Protein AF-0000000071012342 (afdb_homodimer)

Secondary structure (DSSP, 8-state):
-PPPEEEEEEEEEETTEEEEEEEEEEE-TT-EEEEE-STTSSHHHHHHHHHTSS--SEEEEEETTEE-TT--GGGGTEEEE-TTTT--TTS-HHHHHHHHHHHTT--HHHHHHHHHHHHHHTT-GGGTT--GGGS-HHHHHHHHHHHHHTT--SEEEEESTTTTS-HHHHHHHHHHHHHHHHHH--EEEEE-S-HHHHHHH-SEEEEEETTEEEEEE-HHHHHHS-SBHHHHHHSSSSPPEEEEEEEEEEETTEEEEEPP--TT---EEEESB--SS---S-EEEEEE-GGGEEEE-GGGSSEEEEEEEEEE-SS-EEEEEE-TTBSSEEEEE--GGGTT--TT-EEEEEE-GGG-EEE-TTSBBPPBS--/-PPPEEEEEEEEEETTEEEEEEEEEEE-TT-EEEEE-STTSSHHHHHHHHHTSS--SEEEEEETTEE-TT--GGGGTEEEE-TTTT--TTS-HHHHHHHHHHHTT--HHHHHHHHHHHHHHTT-GGGTT--GGGS-HHHHHHHHHHHHHTT--SEEEEESTTTTS-HHHHHHHHHHHHHHHHHH--EEEEE-S-HHHHHHH-SEEEEEETTEEEEEE-HHHHHHS-SBHHHHHHSSSSPPEEEEEEEEEEETTEEEEEPP--TT---EEEESB--SS---S-EEEEEE-GGGEEEE-GGGSSEEEEEEEEEE-SS-EEEEEE-TTBSSEEEEE--GGGTT--TT-EEEEEE-GGG-EEE-TTSBBPPBS--

Structure (mmCIF, N/CA/C/O backbone):
data_AF-0000000071012342-model_v1
#
loop_
_entity.id
_entity.type
_entity.pdbx_description
1 polymer 'Sn-glycerol-3-phosphate ABC transporter ATP-binding protein UgpC'
#
loop_
_atom_site.group_PDB
_atom_site.id
_atom_site.type_symbol
_atom_site.label_atom_id
_atom_site.label_alt_id
_atom_site.label_comp_id
_atom_site.label_asym_id
_atom_site.label_entity_id
_atom_site.label_seq_id
_atom_site.pdbx_PDB_ins_code
_atom_site.Cartn_x
_atom_site.Cartn_y
_atom_site.Cartn_z
_atom_site.occupancy
_atom_site.B_iso_or_equiv
_atom_site.auth_seq_id
_atom_site.auth_comp_id
_atom_site.auth_asym_id
_atom_site.auth_atom_id
_atom_site.pdbx_PDB_model_num
ATOM 1 N N . MET A 1 1 ? 27.906 -8.664 -18.75 1 69.81 1 MET A N 1
ATOM 2 C CA . MET A 1 1 ? 28.25 -8.453 -17.359 1 69.81 1 MET A CA 1
ATOM 3 C C . MET A 1 1 ? 27.453 -7.297 -16.766 1 69.81 1 MET A C 1
ATOM 5 O O . MET A 1 1 ? 27.156 -6.32 -17.453 1 69.81 1 MET A O 1
ATOM 9 N N . PRO A 1 2 ? 26.969 -7.48 -15.609 1 78.94 2 PRO A N 1
ATOM 10 C CA . PRO A 1 2 ? 26.219 -6.352 -15.039 1 78.94 2 PRO A CA 1
ATOM 11 C C . PRO A 1 2 ? 27.062 -5.09 -14.922 1 78.94 2 PRO A C 1
ATOM 13 O O . PRO A 1 2 ? 28.266 -5.168 -14.641 1 78.94 2 PRO A O 1
ATOM 16 N N . ALA A 1 3 ? 26.469 -4 -15.273 1 82.31 3 ALA A N 1
ATOM 17 C CA . ALA A 1 3 ? 27.188 -2.727 -15.281 1 82.31 3 ALA A CA 1
ATOM 18 C C . ALA A 1 3 ? 27.094 -2.033 -13.922 1 82.31 3 ALA A C 1
ATOM 20 O O . ALA A 1 3 ? 26.094 -2.197 -13.211 1 82.31 3 ALA A O 1
ATOM 21 N N . SER A 1 4 ? 28.172 -1.39 -13.672 1 92.5 4 SER A N 1
ATOM 22 C CA . SER A 1 4 ? 28.078 -0.428 -12.578 1 92.5 4 SER A CA 1
ATOM 23 C C . SER A 1 4 ? 27.531 0.909 -13.062 1 92.5 4 SER A C 1
ATOM 25 O O . SER A 1 4 ? 27.688 1.263 -14.234 1 92.5 4 SER A O 1
ATOM 27 N N . LEU A 1 5 ? 26.812 1.579 -12.211 1 96.12 5 LEU A N 1
ATOM 28 C CA . LEU A 1 5 ? 26.281 2.91 -12.5 1 96.12 5 LEU A CA 1
ATOM 29 C C . LEU A 1 5 ? 26.844 3.938 -11.523 1 96.12 5 LEU A C 1
ATOM 31 O O . LEU A 1 5 ? 26.922 3.684 -10.32 1 96.12 5 LEU A O 1
ATOM 35 N N . GLU A 1 6 ? 27.297 5.051 -12.102 1 97.62 6 GLU A N 1
ATOM 36 C CA . GLU A 1 6 ? 27.797 6.137 -11.266 1 97.62 6 GLU A CA 1
ATOM 37 C C . GLU A 1 6 ? 27.203 7.477 -11.68 1 97.62 6 GLU A C 1
ATOM 39 O O . GLU A 1 6 ? 27.375 7.918 -12.812 1 97.62 6 GLU A O 1
ATOM 44 N N . LEU A 1 7 ? 26.469 8.062 -10.812 1 98 7 LEU A N 1
ATOM 45 C CA . LEU A 1 7 ? 25.953 9.414 -10.969 1 98 7 LEU A CA 1
ATOM 46 C C . LEU A 1 7 ? 26.812 10.414 -10.195 1 98 7 LEU A C 1
ATOM 48 O O . LEU A 1 7 ? 27.031 10.258 -8.992 1 98 7 LEU A O 1
ATOM 52 N N . ARG A 1 8 ? 27.312 11.398 -10.906 1 98.19 8 ARG A N 1
ATOM 53 C CA . ARG A 1 8 ? 28.141 12.438 -10.289 1 98.19 8 ARG A CA 1
ATOM 54 C C . ARG A 1 8 ? 27.453 13.797 -10.383 1 98.19 8 ARG A C 1
ATOM 56 O O . ARG A 1 8 ? 27.438 14.406 -11.461 1 98.19 8 ARG A O 1
ATOM 63 N N . ASP A 1 9 ? 26.906 14.25 -9.297 1 98.06 9 ASP A N 1
ATOM 64 C CA . ASP A 1 9 ? 26.297 15.57 -9.164 1 98.06 9 ASP A CA 1
ATOM 65 C C . ASP A 1 9 ? 25.266 15.805 -10.258 1 98.06 9 ASP A C 1
ATOM 67 O O . ASP A 1 9 ? 25.297 16.844 -10.938 1 98.06 9 ASP A O 1
ATOM 71 N N . ILE A 1 10 ? 24.469 14.859 -10.508 1 97.81 10 ILE A N 1
ATOM 72 C CA . ILE A 1 10 ? 23.453 14.93 -11.547 1 97.81 10 ILE A CA 1
ATOM 73 C C . ILE A 1 10 ? 22.406 15.984 -11.188 1 97.81 10 ILE A C 1
ATOM 75 O O . ILE A 1 10 ? 21.891 16 -10.07 1 97.81 10 ILE A O 1
ATOM 79 N N . ARG A 1 11 ? 22.141 16.812 -12.094 1 97.38 11 ARG A N 1
ATOM 80 C CA . ARG A 1 11 ? 21.156 17.875 -11.914 1 97.38 11 ARG A CA 1
ATOM 81 C C . ARG A 1 11 ? 20.172 17.922 -13.078 1 97.38 11 ARG A C 1
ATOM 83 O O . ARG A 1 11 ? 20.516 17.547 -14.203 1 97.38 11 ARG A O 1
ATOM 90 N N . LYS A 1 12 ? 18.938 18.297 -12.828 1 96.06 12 LYS A N 1
ATOM 91 C CA . LYS A 1 12 ? 17.922 18.516 -13.844 1 96.06 12 LYS A CA 1
ATOM 92 C C . LYS A 1 12 ? 17.125 19.781 -13.555 1 96.06 12 LYS A C 1
ATOM 94 O O . LYS A 1 12 ? 16.578 19.938 -12.469 1 96.06 12 LYS A O 1
ATOM 99 N N . ASP A 1 13 ? 17.109 20.594 -14.477 1 92.44 13 ASP A N 1
ATOM 100 C CA . ASP A 1 13 ? 16.344 21.844 -14.43 1 92.44 13 ASP A CA 1
ATOM 101 C C . ASP A 1 13 ? 15.312 21.906 -15.555 1 92.44 13 ASP A C 1
ATOM 103 O O . ASP A 1 13 ? 15.625 21.578 -16.703 1 92.44 13 ASP A O 1
ATOM 107 N N . TYR A 1 14 ? 14.023 22.141 -15.164 1 85.38 14 TYR A N 1
ATOM 108 C CA . TYR A 1 14 ? 12.992 22.422 -16.156 1 85.38 14 TYR A CA 1
ATOM 109 C C . TYR A 1 14 ? 12.578 23.891 -16.094 1 85.38 14 TYR A C 1
ATOM 111 O O . TYR A 1 14 ? 11.891 24.312 -15.164 1 85.38 14 TYR A O 1
ATOM 119 N N . ALA A 1 15 ? 12.789 24.625 -17.094 1 83.69 15 ALA A N 1
ATOM 120 C CA . ALA A 1 15 ? 12.375 26.016 -17.203 1 83.69 15 ALA A CA 1
ATOM 121 C C . ALA A 1 15 ? 12.641 26.781 -15.906 1 83.69 15 ALA A C 1
ATOM 123 O O . ALA A 1 15 ? 11.75 27.469 -15.391 1 83.69 15 ALA A O 1
ATOM 124 N N . GLY A 1 16 ? 13.695 26.562 -15.242 1 81.25 16 GLY A N 1
ATOM 125 C CA . GLY A 1 16 ? 14.086 27.312 -14.055 1 81.25 16 GLY A CA 1
ATOM 126 C C . GLY A 1 16 ? 13.789 26.594 -12.758 1 81.25 16 GLY A C 1
ATOM 127 O O . GLY A 1 16 ? 14.227 27.016 -11.688 1 81.25 16 GLY A O 1
ATOM 128 N N . LYS A 1 17 ? 13.039 25.547 -12.773 1 84.88 17 LYS A N 1
ATOM 129 C CA . LYS A 1 17 ? 12.75 24.766 -11.57 1 84.88 17 LYS A CA 1
ATOM 130 C C . LYS A 1 17 ? 13.672 23.562 -11.469 1 84.88 17 LYS A C 1
ATOM 132 O O . LYS A 1 17 ? 13.656 22.688 -12.344 1 84.88 17 LYS A O 1
ATOM 137 N N . GLN A 1 18 ? 14.438 23.562 -10.422 1 91.31 18 GLN A N 1
ATOM 138 C CA . GLN A 1 18 ? 15.359 22.438 -10.227 1 91.31 18 GLN A CA 1
ATOM 139 C C . GLN A 1 18 ? 14.648 21.234 -9.633 1 91.31 18 GLN A C 1
ATOM 141 O O . GLN A 1 18 ? 14.133 21.297 -8.516 1 91.31 18 GLN A O 1
ATOM 146 N N . ILE A 1 19 ? 14.664 20.156 -10.336 1 91.12 19 ILE A N 1
ATOM 147 C CA . ILE A 1 19 ? 13.984 18.938 -9.922 1 91.12 19 ILE A CA 1
ATOM 148 C C . ILE A 1 19 ? 14.977 18 -9.234 1 91.12 19 ILE A C 1
ATOM 150 O O . ILE A 1 19 ? 14.68 17.438 -8.18 1 91.12 19 ILE A O 1
ATOM 154 N N . ILE A 1 20 ? 16.109 17.828 -9.867 1 96.44 20 ILE A N 1
ATOM 155 C CA . ILE A 1 20 ? 17.203 17.078 -9.281 1 96.44 20 ILE A CA 1
ATOM 156 C C . ILE A 1 20 ? 18.344 18.031 -8.922 1 96.44 20 ILE A C 1
ATOM 158 O O . ILE A 1 20 ? 18.812 18.812 -9.766 1 96.44 20 ILE A O 1
ATOM 162 N N . LYS A 1 21 ? 18.844 18.016 -7.645 1 96.56 21 LYS A N 1
ATOM 163 C CA . LYS A 1 21 ? 19.703 19.062 -7.105 1 96.56 21 LYS A CA 1
ATOM 164 C C . LYS A 1 21 ? 21.078 18.516 -6.727 1 96.56 21 LYS A C 1
ATOM 166 O O . LYS A 1 21 ? 21.547 18.75 -5.617 1 96.56 21 LYS A O 1
ATOM 171 N N . GLY A 1 22 ? 21.641 17.797 -7.641 1 96.94 22 GLY A N 1
ATOM 172 C CA . GLY A 1 22 ? 23 17.344 -7.422 1 96.94 22 GLY A CA 1
ATOM 173 C C . GLY A 1 22 ? 23.094 15.984 -6.777 1 96.94 22 GLY A C 1
ATOM 174 O O . GLY A 1 22 ? 23.75 15.812 -5.75 1 96.94 22 GLY A O 1
ATOM 175 N N . VAL A 1 23 ? 22.531 14.992 -7.422 1 97.44 23 VAL A N 1
ATOM 176 C CA . VAL A 1 23 ? 22.5 13.633 -6.898 1 97.44 23 VAL A CA 1
ATOM 177 C C . VAL A 1 23 ? 23.766 12.891 -7.281 1 97.44 23 VAL A C 1
ATOM 179 O O . VAL A 1 23 ? 24.141 12.852 -8.453 1 97.44 23 VAL A O 1
ATOM 182 N N . SER A 1 24 ? 24.484 12.445 -6.309 1 98.38 24 SER A N 1
ATOM 183 C CA . SER A 1 24 ? 25.625 11.547 -6.488 1 98.38 24 SER A CA 1
ATOM 184 C C . SER A 1 24 ? 25.344 10.172 -5.891 1 98.38 24 SER A C 1
ATOM 186 O O . SER A 1 24 ? 24.953 10.062 -4.727 1 98.38 24 SER A O 1
ATOM 188 N N . LEU A 1 25 ? 25.516 9.172 -6.699 1 97.5 25 LEU A N 1
ATOM 189 C CA . LEU A 1 25 ? 25.125 7.824 -6.297 1 97.5 25 LEU A CA 1
ATOM 190 C C . LEU A 1 25 ? 25.891 6.781 -7.105 1 97.5 25 LEU A C 1
ATOM 192 O O . LEU A 1 25 ? 26.078 6.934 -8.312 1 97.5 25 LEU A O 1
ATOM 196 N N . SER A 1 26 ? 26.359 5.77 -6.43 1 97.56 26 SER A N 1
ATOM 197 C CA . SER A 1 26 ? 27 4.637 -7.09 1 97.56 26 SER A CA 1
ATOM 198 C C . SER A 1 26 ? 26.188 3.355 -6.898 1 97.56 26 SER A C 1
ATOM 200 O O . SER A 1 26 ? 25.688 3.088 -5.801 1 97.56 26 SER A O 1
ATOM 202 N N . VAL A 1 27 ? 26.016 2.654 -7.949 1 97.5 27 VAL A N 1
ATOM 203 C CA . VAL A 1 27 ? 25.359 1.353 -7.922 1 97.5 27 VAL A CA 1
ATOM 204 C C . VAL A 1 27 ? 26.328 0.265 -8.352 1 97.5 27 VAL A C 1
ATOM 206 O O . VAL A 1 27 ? 26.859 0.301 -9.469 1 97.5 27 VAL A O 1
ATOM 209 N N . ALA A 1 28 ? 26.578 -0.691 -7.5 1 97.12 28 ALA A N 1
ATOM 210 C CA . ALA A 1 28 ? 27.516 -1.769 -7.797 1 97.12 28 ALA A CA 1
ATOM 211 C C . ALA A 1 28 ? 26.922 -2.758 -8.797 1 97.12 28 ALA A C 1
ATOM 213 O O . ALA A 1 28 ? 25.703 -2.854 -8.93 1 97.12 28 ALA A O 1
ATOM 214 N N . PRO A 1 29 ? 27.875 -3.445 -9.484 1 96 29 PRO A N 1
ATOM 215 C CA . PRO A 1 29 ? 27.344 -4.504 -10.352 1 96 29 PRO A CA 1
ATOM 216 C C . PRO A 1 29 ? 26.5 -5.523 -9.594 1 96 29 PRO A C 1
ATOM 218 O O . PRO A 1 29 ? 26.844 -5.906 -8.469 1 96 29 PRO A O 1
ATOM 221 N N . SER A 1 30 ? 25.359 -5.828 -10.141 1 95.88 30 SER A N 1
ATOM 222 C CA . SER A 1 30 ? 24.438 -6.848 -9.625 1 95.88 30 SER A CA 1
ATOM 223 C C . SER A 1 30 ? 23.734 -6.371 -8.359 1 95.88 30 SER A C 1
ATOM 225 O O . SER A 1 30 ? 23.125 -7.168 -7.652 1 95.88 30 SER A O 1
ATOM 227 N N . GLU A 1 31 ? 23.812 -5.082 -8.094 1 97.56 31 GLU A N 1
ATOM 228 C CA . GLU A 1 31 ? 23.125 -4.527 -6.934 1 97.56 31 GLU A CA 1
ATOM 229 C C . GLU A 1 31 ? 21.672 -4.238 -7.242 1 97.56 31 GLU A C 1
ATOM 231 O O . GLU A 1 31 ? 21.328 -3.789 -8.344 1 97.56 31 GLU A O 1
ATOM 236 N N . PHE A 1 32 ? 20.828 -4.531 -6.281 1 98.06 32 PHE A N 1
ATOM 237 C CA . PHE A 1 32 ? 19.438 -4.125 -6.332 1 98.06 32 PHE A CA 1
ATOM 238 C C . PHE A 1 32 ? 19.219 -2.84 -5.539 1 98.06 32 PHE A C 1
ATOM 240 O O . PHE A 1 32 ? 19.031 -2.879 -4.32 1 98.06 32 PHE A O 1
ATOM 247 N N . LEU A 1 33 ? 19.172 -1.715 -6.254 1 98.44 33 LEU A N 1
ATOM 248 C CA . LEU A 1 33 ? 19.016 -0.411 -5.621 1 98.44 33 LEU A CA 1
ATOM 249 C C . LEU A 1 33 ? 17.578 0.093 -5.781 1 98.44 33 LEU A C 1
ATOM 251 O O . LEU A 1 33 ? 17.047 0.121 -6.891 1 98.44 33 LEU A O 1
ATOM 255 N N . VAL A 1 34 ? 16.969 0.476 -4.676 1 98.44 34 VAL A N 1
ATOM 256 C CA . VAL A 1 34 ? 15.594 0.978 -4.738 1 98.44 34 VAL A CA 1
ATOM 257 C C . VAL A 1 34 ? 15.57 2.459 -4.367 1 98.44 34 VAL A C 1
ATOM 259 O O . VAL A 1 34 ? 16.156 2.865 -3.363 1 98.44 34 VAL A O 1
ATOM 262 N N . LEU A 1 35 ? 14.961 3.236 -5.191 1 97.69 35 LEU A N 1
ATOM 263 C CA . LEU A 1 35 ? 14.711 4.652 -4.941 1 97.69 35 LEU A CA 1
ATOM 264 C C . LEU A 1 35 ? 13.305 4.871 -4.398 1 97.69 35 LEU A C 1
ATOM 266 O O . LEU A 1 35 ? 12.328 4.473 -5.035 1 97.69 35 LEU A O 1
ATOM 270 N N . VAL A 1 36 ? 13.281 5.477 -3.215 1 96.12 36 VAL A N 1
ATOM 271 C CA . VAL A 1 36 ? 11.984 5.812 -2.633 1 96.12 36 VAL A CA 1
ATOM 272 C C . VAL A 1 36 ? 11.938 7.305 -2.316 1 96.12 36 VAL A C 1
ATOM 274 O O . VAL A 1 36 ? 12.969 7.977 -2.277 1 96.12 36 VAL A O 1
ATOM 277 N N . GLY A 1 37 ? 10.75 7.824 -2.145 1 92.69 37 GLY A N 1
ATOM 278 C CA . GLY A 1 37 ? 10.508 9.227 -1.836 1 92.69 37 GLY A CA 1
ATOM 279 C C . GLY A 1 37 ? 9.078 9.656 -2.111 1 92.69 37 GLY A C 1
ATOM 280 O O . GLY A 1 37 ? 8.297 8.898 -2.699 1 92.69 37 GLY A O 1
ATOM 281 N N . PRO A 1 38 ? 8.773 10.805 -1.642 1 87.69 38 PRO A N 1
ATOM 282 C CA . PRO A 1 38 ? 7.422 11.32 -1.877 1 87.69 38 PRO A CA 1
ATOM 283 C C . PRO A 1 38 ? 7.105 11.492 -3.361 1 87.69 38 PRO A C 1
ATOM 285 O O . PRO A 1 38 ? 8.016 11.508 -4.191 1 87.69 38 PRO A O 1
ATOM 288 N N . SER A 1 39 ? 5.844 11.523 -3.621 1 80.12 39 SER A N 1
ATOM 289 C CA . SER A 1 39 ? 5.434 11.789 -4.996 1 80.12 39 SER A CA 1
ATOM 290 C C . SER A 1 39 ? 6.012 13.102 -5.5 1 80.12 39 SER A C 1
ATOM 292 O O . SER A 1 39 ? 6.016 14.102 -4.777 1 80.12 39 SER A O 1
ATOM 294 N N . GLY A 1 40 ? 6.582 13.094 -6.656 1 77.88 40 GLY A N 1
ATOM 295 C CA . GLY A 1 40 ? 7.059 14.312 -7.285 1 77.88 40 GLY A CA 1
ATOM 296 C C . GLY A 1 40 ? 8.477 14.672 -6.891 1 77.88 40 GLY A C 1
ATOM 297 O O . GLY A 1 40 ? 8.992 15.719 -7.285 1 77.88 40 GLY A O 1
ATOM 298 N N . CYS A 1 41 ? 9.094 13.797 -6.199 1 87.12 41 CYS A N 1
ATOM 299 C CA . CYS A 1 41 ? 10.406 14.18 -5.691 1 87.12 41 CYS A CA 1
ATOM 300 C C . CYS A 1 41 ? 11.484 13.969 -6.746 1 87.12 41 CYS A C 1
ATOM 302 O O . CYS A 1 41 ? 12.656 14.297 -6.527 1 87.12 41 CYS A O 1
ATOM 304 N N . GLY A 1 42 ? 11.141 13.328 -7.887 1 90.12 42 GLY A N 1
ATOM 305 C CA . GLY A 1 42 ? 12.102 13.25 -8.977 1 90.12 42 GLY A CA 1
ATOM 306 C C . GLY A 1 42 ? 12.555 11.836 -9.273 1 90.12 42 GLY A C 1
ATOM 307 O O . GLY A 1 42 ? 13.484 11.625 -10.055 1 90.12 42 GLY A O 1
ATOM 308 N N . LYS A 1 43 ? 11.992 10.82 -8.672 1 93.56 43 LYS A N 1
ATOM 309 C CA . LYS A 1 43 ? 12.406 9.438 -8.844 1 93.56 43 LYS A CA 1
ATOM 310 C C . LYS A 1 43 ? 12.352 9.023 -10.312 1 93.56 43 LYS A C 1
ATOM 312 O O . LYS A 1 43 ? 13.336 8.531 -10.867 1 93.56 43 LYS A O 1
ATOM 317 N N . SER A 1 44 ? 11.211 9.312 -10.938 1 90.88 44 SER A N 1
ATOM 318 C CA . SER A 1 44 ? 11.023 8.938 -12.336 1 90.88 44 SER A CA 1
ATOM 319 C C . SER A 1 44 ? 11.93 9.75 -13.258 1 90.88 44 SER A C 1
ATOM 321 O O . SER A 1 44 ? 12.461 9.227 -14.234 1 90.88 44 SER A O 1
ATOM 323 N N . THR A 1 45 ? 12.078 11.031 -12.961 1 92.75 45 THR A N 1
ATOM 324 C CA . THR A 1 45 ? 12.984 11.875 -13.727 1 92.75 45 THR A CA 1
ATOM 325 C C . THR A 1 45 ? 14.406 11.32 -13.688 1 92.75 45 THR A C 1
ATOM 327 O O . THR A 1 45 ? 15.062 11.219 -14.727 1 92.75 45 THR A O 1
ATOM 330 N N . LEU A 1 46 ? 14.805 10.977 -12.508 1 95.81 46 LEU A N 1
ATOM 331 C CA . LEU A 1 46 ? 16.141 10.406 -12.359 1 95.81 46 LEU A CA 1
ATOM 332 C C . LEU A 1 46 ? 16.266 9.117 -13.156 1 95.81 46 LEU A C 1
ATOM 334 O O . LEU A 1 46 ? 17.266 8.914 -13.867 1 95.81 46 LEU A O 1
ATOM 338 N N . LEU A 1 47 ? 15.273 8.25 -13.062 1 95.69 47 LEU A N 1
ATOM 339 C CA . LEU A 1 47 ? 15.266 6.98 -13.781 1 95.69 47 LEU A CA 1
ATOM 340 C C . LEU A 1 47 ? 15.328 7.211 -15.289 1 95.69 47 LEU A C 1
ATOM 342 O O . LEU A 1 47 ? 16.062 6.523 -16 1 95.69 47 LEU A O 1
ATOM 346 N N . ARG A 1 48 ? 14.648 8.18 -15.805 1 94.75 48 ARG A N 1
ATOM 347 C CA . ARG A 1 48 ? 14.609 8.492 -17.234 1 94.75 48 ARG A CA 1
ATOM 348 C C . ARG A 1 48 ? 15.938 9.078 -17.703 1 94.75 48 ARG A C 1
ATOM 350 O O . ARG A 1 48 ? 16.344 8.859 -18.844 1 94.75 48 ARG A O 1
ATOM 357 N N . MET A 1 49 ? 16.547 9.82 -16.828 1 96.5 49 MET A N 1
ATOM 358 C CA . MET A 1 49 ? 17.875 10.32 -17.172 1 96.5 49 MET A CA 1
ATOM 359 C C . MET A 1 49 ? 18.875 9.172 -17.328 1 96.5 49 MET A C 1
ATOM 361 O O . MET A 1 49 ? 19.688 9.164 -18.25 1 96.5 49 MET A O 1
ATOM 365 N N . ILE A 1 50 ? 18.766 8.18 -16.453 1 96.38 50 ILE A N 1
ATOM 366 C CA . ILE A 1 50 ? 19.641 7.012 -16.531 1 96.38 50 ILE A CA 1
ATOM 367 C C . ILE A 1 50 ? 19.375 6.266 -17.844 1 96.38 50 ILE A C 1
ATOM 369 O O . ILE A 1 50 ? 20.312 5.848 -18.516 1 96.38 50 ILE A O 1
ATOM 373 N N . ALA A 1 51 ? 18.141 6.227 -18.234 1 94.56 51 ALA A N 1
ATOM 374 C CA . ALA A 1 51 ? 17.734 5.492 -19.438 1 94.56 51 ALA A CA 1
ATOM 375 C C . ALA A 1 51 ? 18.047 6.289 -20.703 1 94.56 51 ALA A C 1
ATOM 377 O O . ALA A 1 51 ? 18 5.746 -21.812 1 94.56 51 ALA A O 1
ATOM 378 N N . GLY A 1 52 ? 18.25 7.566 -20.578 1 95.06 52 GLY A N 1
ATOM 379 C CA . GLY A 1 52 ? 18.484 8.43 -21.734 1 95.06 52 GLY A CA 1
ATOM 380 C C . GLY A 1 52 ? 17.219 9 -22.328 1 95.06 52 GLY A C 1
ATOM 381 O O . GLY A 1 52 ? 17.234 9.531 -23.438 1 95.06 52 GLY A O 1
ATOM 382 N N . LEU A 1 53 ? 16.125 8.898 -21.625 1 93.88 53 LEU A N 1
ATOM 383 C CA . LEU A 1 53 ? 14.828 9.398 -22.062 1 93.88 53 LEU A CA 1
ATOM 384 C C . LEU A 1 53 ? 14.609 10.828 -21.594 1 93.88 53 LEU A C 1
ATOM 386 O O . LEU A 1 53 ? 13.617 11.461 -21.953 1 93.88 53 LEU A O 1
ATOM 390 N N . GLU A 1 54 ? 15.445 11.305 -20.75 1 93.56 54 GLU A N 1
ATOM 391 C CA . GLU A 1 54 ? 15.484 12.664 -20.234 1 93.56 54 GLU A CA 1
ATOM 392 C C . GLU A 1 54 ? 16.906 13.219 -20.234 1 93.56 54 GLU A C 1
ATOM 394 O O . GLU A 1 54 ? 17.844 12.516 -19.875 1 93.56 54 GLU A O 1
ATOM 399 N N . GLU A 1 55 ? 17.047 14.469 -20.625 1 95.19 55 GLU A N 1
ATOM 400 C CA . GLU A 1 55 ? 18.375 15.07 -20.688 1 95.19 55 GLU A CA 1
ATOM 401 C C . GLU A 1 55 ? 18.891 15.414 -19.297 1 95.19 55 GLU A C 1
ATOM 403 O O . GLU A 1 55 ? 18.125 15.82 -18.422 1 95.19 55 GLU A O 1
ATOM 408 N N . ILE A 1 56 ? 20.172 15.297 -19.172 1 96.56 56 ILE A N 1
ATOM 409 C CA . ILE A 1 56 ? 20.859 15.703 -17.953 1 96.56 56 ILE A CA 1
ATOM 410 C C . ILE A 1 56 ? 21.312 17.156 -18.078 1 96.56 56 ILE A C 1
ATOM 412 O O . ILE A 1 56 ? 22.047 17.516 -19.016 1 96.56 56 ILE A O 1
ATOM 416 N N . SER A 1 57 ? 20.859 18 -17.141 1 96.62 57 SER A N 1
ATOM 417 C CA . SER A 1 57 ? 21.203 19.422 -17.234 1 96.62 57 SER A CA 1
ATOM 418 C C . SER A 1 57 ? 22.641 19.672 -16.828 1 96.62 57 SER A C 1
ATOM 420 O O . SER A 1 57 ? 23.328 20.5 -17.438 1 96.62 57 SER A O 1
ATOM 422 N N . SER A 1 58 ? 23.094 19.062 -15.844 1 96.81 58 SER A N 1
ATOM 423 C CA . SER A 1 58 ? 24.484 19.109 -15.414 1 96.81 58 SER A CA 1
ATOM 424 C C . SER A 1 58 ? 24.875 17.859 -14.625 1 96.81 58 SER A C 1
ATOM 426 O O . SER A 1 58 ? 24 17.156 -14.117 1 96.81 58 SER A O 1
ATOM 428 N N . GLY A 1 59 ? 26.156 17.594 -14.523 1 97.81 59 GLY A N 1
ATOM 429 C CA . GLY A 1 59 ? 26.672 16.375 -13.906 1 97.81 59 GLY A CA 1
ATOM 430 C C . GLY A 1 59 ? 26.969 15.281 -14.914 1 97.81 59 GLY A C 1
ATOM 431 O O . GLY A 1 59 ? 26.844 15.484 -16.125 1 97.81 59 GLY A O 1
ATOM 432 N N . ASP A 1 60 ? 27.469 14.148 -14.375 1 98.19 60 ASP A N 1
ATOM 433 C CA . ASP A 1 60 ? 27.922 13.094 -15.273 1 98.19 60 ASP A CA 1
ATOM 434 C C . ASP A 1 60 ? 27.359 11.734 -14.852 1 98.19 60 ASP A C 1
ATOM 436 O O . ASP A 1 60 ? 27.281 11.43 -13.656 1 98.19 60 ASP A O 1
ATOM 440 N N . LEU A 1 61 ? 26.969 11.016 -15.812 1 97.69 61 LEU A N 1
ATOM 441 C CA . LEU A 1 61 ? 26.516 9.641 -15.641 1 97.69 61 LEU A CA 1
ATOM 442 C C . LEU A 1 61 ? 27.469 8.656 -16.297 1 97.69 61 LEU A C 1
ATOM 444 O O . LEU A 1 61 ? 27.828 8.828 -17.469 1 97.69 61 LEU A O 1
ATOM 448 N N . TYR A 1 62 ? 27.875 7.652 -15.531 1 97.25 62 TYR A N 1
ATOM 449 C CA . TYR A 1 62 ? 28.812 6.664 -16.062 1 97.25 62 TYR A CA 1
ATOM 450 C C . TYR A 1 62 ? 28.219 5.258 -15.961 1 97.25 62 TYR A C 1
ATOM 452 O O . TYR A 1 62 ? 27.594 4.91 -14.961 1 97.25 62 TYR A O 1
ATOM 460 N N . PHE A 1 63 ? 28.344 4.512 -17 1 94.75 63 PHE A N 1
ATOM 461 C CA . PHE A 1 63 ? 28.25 3.057 -16.984 1 94.75 63 PHE A CA 1
ATOM 462 C C . PHE A 1 63 ? 29.641 2.436 -17.016 1 94.75 63 PHE A C 1
ATOM 464 O O . PHE A 1 63 ? 30.391 2.6 -17.984 1 94.75 63 PHE A O 1
ATOM 471 N N . ASP A 1 64 ? 29.938 1.806 -15.883 1 93.31 64 ASP A N 1
ATOM 472 C CA . ASP A 1 64 ? 31.328 1.411 -15.742 1 93.31 64 ASP A CA 1
ATOM 473 C C . ASP A 1 64 ? 32.25 2.611 -15.906 1 93.31 64 ASP A C 1
ATOM 475 O O . ASP A 1 64 ? 32.125 3.604 -15.18 1 93.31 64 ASP A O 1
ATOM 479 N N . ASP A 1 65 ? 33.031 2.607 -16.906 1 92.5 65 ASP A N 1
ATOM 480 C CA . ASP A 1 65 ? 34 3.689 -17.047 1 92.5 65 ASP A CA 1
ATOM 481 C C . ASP A 1 65 ? 33.625 4.617 -18.203 1 92.5 65 ASP A C 1
ATOM 483 O O . ASP A 1 65 ? 34.406 5.531 -18.531 1 92.5 65 ASP A O 1
ATOM 487 N N . GLN A 1 66 ? 32.469 4.523 -18.719 1 94.69 66 GLN A N 1
ATOM 488 C CA . GLN A 1 66 ? 32.094 5.312 -19.875 1 94.69 66 GLN A CA 1
ATOM 489 C C . GLN A 1 66 ? 31.047 6.355 -19.531 1 94.69 66 GLN A C 1
ATOM 491 O O . GLN A 1 66 ? 29.984 6.02 -18.984 1 94.69 66 GLN A O 1
ATOM 496 N N . ARG A 1 67 ? 31.359 7.539 -19.797 1 96.75 67 ARG A N 1
ATOM 497 C CA . ARG A 1 67 ? 30.375 8.602 -19.641 1 96.75 67 ARG A CA 1
ATOM 498 C C . ARG A 1 67 ? 29.266 8.5 -20.688 1 96.75 67 ARG A C 1
ATOM 500 O O . ARG A 1 67 ? 29.562 8.445 -21.891 1 96.75 67 ARG A O 1
ATOM 507 N N . VAL A 1 68 ? 27.984 8.539 -20.344 1 96 68 VAL A N 1
ATOM 508 C CA . VAL A 1 68 ? 26.922 8.195 -21.281 1 96 68 VAL A CA 1
ATOM 509 C C . VAL A 1 68 ? 25.938 9.352 -21.391 1 96 68 VAL A C 1
ATOM 511 O O . VAL A 1 68 ? 24.844 9.195 -21.938 1 96 68 VAL A O 1
ATOM 514 N N . ASN A 1 69 ? 26.281 10.539 -20.969 1 96.75 69 ASN A N 1
ATOM 515 C CA . ASN A 1 69 ? 25.375 11.688 -20.969 1 96.75 69 ASN A CA 1
ATOM 516 C C . ASN A 1 69 ? 24.734 11.891 -22.344 1 96.75 69 ASN A C 1
ATOM 518 O O . ASN A 1 69 ? 23.562 12.242 -22.438 1 96.75 69 ASN A O 1
ATOM 522 N N . ASP A 1 70 ? 25.516 11.57 -23.375 1 94.25 70 ASP A N 1
ATOM 523 C CA . ASP A 1 70 ? 25.078 11.938 -24.719 1 94.25 70 ASP A CA 1
ATOM 524 C C . ASP A 1 70 ? 24.688 10.695 -25.531 1 94.25 70 ASP A C 1
ATOM 526 O O . ASP A 1 70 ? 24.5 10.773 -26.734 1 94.25 70 ASP A O 1
ATOM 530 N N . TRP A 1 71 ? 24.719 9.602 -24.828 1 94.38 71 TRP A N 1
ATOM 531 C CA . TRP A 1 71 ? 24.312 8.391 -25.531 1 94.38 71 TRP A CA 1
ATOM 532 C C . TRP A 1 71 ? 22.797 8.344 -25.719 1 94.38 71 TRP A C 1
ATOM 534 O O . TRP A 1 71 ? 22.047 8.703 -24.812 1 94.38 71 TRP A O 1
ATOM 544 N N . ASP A 1 72 ? 22.391 7.902 -26.859 1 92.75 72 ASP A N 1
ATOM 545 C CA . ASP A 1 72 ? 20.969 7.613 -27.078 1 92.75 72 ASP A CA 1
ATOM 546 C C . ASP A 1 72 ? 20.516 6.414 -26.25 1 92.75 72 ASP A C 1
ATOM 548 O O . ASP A 1 72 ? 21.328 5.551 -25.906 1 92.75 72 ASP A O 1
ATOM 552 N N . PRO A 1 73 ? 19.234 6.379 -25.906 1 90.31 73 PRO A N 1
ATOM 553 C CA . PRO A 1 73 ? 18.719 5.273 -25.109 1 90.31 73 PRO A CA 1
ATOM 554 C C . PRO A 1 73 ? 19.094 3.902 -25.672 1 90.31 73 PRO A C 1
ATOM 556 O O . PRO A 1 73 ? 19.453 3.002 -24.906 1 90.31 73 PRO A O 1
ATOM 559 N N . ALA A 1 74 ? 19.078 3.764 -26.938 1 85.12 74 ALA A N 1
ATOM 560 C CA . ALA A 1 74 ? 19.344 2.477 -27.578 1 85.12 74 ALA A CA 1
ATOM 561 C C . ALA A 1 74 ? 20.781 2.027 -27.344 1 85.12 74 ALA A C 1
ATOM 563 O O . ALA A 1 74 ? 21.047 0.831 -27.219 1 85.12 74 ALA A O 1
ATOM 564 N N . ARG A 1 75 ? 21.672 2.949 -27.219 1 88.81 75 ARG A N 1
ATOM 565 C CA . ARG A 1 75 ? 23.078 2.643 -27.062 1 88.81 75 ARG A CA 1
ATOM 566 C C . ARG A 1 75 ? 23.422 2.287 -25.625 1 88.81 75 ARG A C 1
ATOM 568 O O . ARG A 1 75 ? 24.438 1.658 -25.359 1 88.81 75 ARG A O 1
ATOM 575 N N . ARG A 1 76 ? 22.578 2.607 -24.719 1 91.56 76 ARG A N 1
ATOM 576 C CA . ARG A 1 76 ? 22.875 2.416 -23.297 1 91.56 76 ARG A CA 1
ATOM 577 C C . ARG A 1 76 ? 22.641 0.965 -22.891 1 91.56 76 ARG A C 1
ATOM 579 O O . ARG A 1 76 ? 23.078 0.542 -21.812 1 91.56 76 ARG A O 1
ATOM 586 N N . ARG A 1 77 ? 21.969 0.183 -23.641 1 87.75 77 ARG A N 1
ATOM 587 C CA . ARG A 1 77 ? 21.703 -1.23 -23.406 1 87.75 77 ARG A CA 1
ATOM 588 C C . ARG A 1 77 ? 21.047 -1.434 -22.047 1 87.75 77 ARG A C 1
ATOM 590 O O . ARG A 1 77 ? 21.484 -2.275 -21.25 1 87.75 77 ARG A O 1
ATOM 597 N N . ILE A 1 78 ? 20.078 -0.651 -21.766 1 91.44 78 ILE A N 1
ATOM 598 C CA . ILE A 1 78 ? 19.328 -0.741 -20.516 1 91.44 78 ILE A CA 1
ATOM 599 C C . ILE A 1 78 ? 17.906 -1.231 -20.812 1 91.44 78 ILE A C 1
ATOM 601 O O . ILE A 1 78 ? 17.312 -0.869 -21.844 1 91.44 78 ILE A O 1
ATOM 605 N N . GLY A 1 79 ? 17.469 -2.146 -19.969 1 91.31 79 GLY A N 1
ATOM 606 C CA . GLY A 1 79 ? 16.078 -2.555 -20.031 1 91.31 79 GLY A CA 1
ATOM 607 C C . GLY A 1 79 ? 15.188 -1.768 -19.078 1 91.31 79 GLY A C 1
ATOM 608 O O . GLY A 1 79 ? 15.492 -1.633 -17.891 1 91.31 79 GLY A O 1
ATOM 609 N N . MET A 1 80 ? 14.148 -1.253 -19.594 1 90.81 80 MET A N 1
ATOM 610 C CA . MET A 1 80 ? 13.25 -0.46 -18.766 1 90.81 80 MET A CA 1
ATOM 611 C C . MET A 1 80 ? 11.852 -1.076 -18.734 1 90.81 80 MET A C 1
ATOM 613 O O . MET A 1 80 ? 11.352 -1.542 -19.766 1 90.81 80 MET A O 1
ATOM 617 N N . VAL A 1 81 ? 11.352 -1.188 -17.531 1 90.31 81 VAL A N 1
ATOM 618 C CA . VAL A 1 81 ? 9.977 -1.611 -17.312 1 90.31 81 VAL A CA 1
ATOM 619 C C . VAL A 1 81 ? 9.156 -0.447 -16.766 1 90.31 81 VAL A C 1
ATOM 621 O O . VAL A 1 81 ? 9.453 0.072 -15.688 1 90.31 81 VAL A O 1
ATOM 624 N N . PHE A 1 82 ? 8.062 -0.118 -17.5 1 85.12 82 PHE A N 1
ATOM 625 C CA . PHE A 1 82 ? 7.254 1.049 -17.156 1 85.12 82 PHE A CA 1
ATOM 626 C C . PHE A 1 82 ? 6.078 0.658 -16.281 1 85.12 82 PHE A C 1
ATOM 628 O O . PHE A 1 82 ? 5.734 -0.521 -16.172 1 85.12 82 PHE A O 1
ATOM 635 N N . GLN A 1 83 ? 5.453 1.649 -15.75 1 79.12 83 GLN A N 1
ATOM 636 C CA . GLN A 1 83 ? 4.305 1.488 -14.867 1 79.12 83 GLN A CA 1
ATOM 637 C C . GLN A 1 83 ? 3.111 0.9 -15.617 1 79.12 83 GLN A C 1
ATOM 639 O O . GLN A 1 83 ? 2.436 0.001 -15.109 1 79.12 83 GLN A O 1
ATOM 644 N N . SER A 1 84 ? 2.74 1.345 -16.797 1 80.12 84 SER A N 1
ATOM 645 C CA . SER A 1 84 ? 1.59 0.906 -17.578 1 80.12 84 SER A CA 1
ATOM 646 C C . SER A 1 84 ? 1.911 -0.354 -18.375 1 80.12 84 SER A C 1
ATOM 648 O O . SER A 1 84 ? 1.077 -0.837 -19.141 1 80.12 84 SER A O 1
ATOM 650 N N . TYR A 1 85 ? 3 -1.005 -18.188 1 81.06 85 TYR A N 1
ATOM 651 C CA . TYR A 1 85 ? 3.482 -2.182 -18.906 1 81.06 85 TYR A CA 1
ATOM 652 C C . TYR A 1 85 ? 3.852 -1.833 -20.344 1 81.06 85 TYR A C 1
ATOM 654 O O . TYR A 1 85 ? 4.852 -2.322 -20.859 1 81.06 85 TYR A O 1
ATOM 662 N N . ALA A 1 86 ? 2.967 -0.884 -20.953 1 81.56 86 ALA A N 1
ATOM 663 C CA . ALA A 1 86 ? 3.188 -0.387 -22.312 1 81.56 86 ALA A CA 1
ATOM 664 C C . ALA A 1 86 ? 3.254 -1.537 -23.312 1 81.56 86 ALA A C 1
ATOM 666 O O . ALA A 1 86 ? 4.152 -1.583 -24.156 1 81.56 86 ALA A O 1
ATOM 667 N N . LEU A 1 87 ? 2.385 -2.537 -23.156 1 92 87 LEU A N 1
ATOM 668 C CA . LEU A 1 87 ? 2.361 -3.666 -24.094 1 92 87 LEU A CA 1
ATOM 669 C C . LEU A 1 87 ? 1.622 -3.303 -25.375 1 92 87 LEU A C 1
ATOM 671 O O . LEU A 1 87 ? 0.667 -2.523 -25.344 1 92 87 LEU A O 1
ATOM 675 N N . TYR A 1 88 ? 2.088 -3.85 -26.484 1 92.94 88 TYR A N 1
ATOM 676 C CA . TYR A 1 88 ? 1.367 -3.711 -27.75 1 92.94 88 TYR A CA 1
ATOM 677 C C . TYR A 1 88 ? 0.137 -4.609 -27.766 1 92.94 88 TYR A C 1
ATOM 679 O O . TYR A 1 88 ? 0.258 -5.836 -27.812 1 92.94 88 TYR A O 1
ATOM 687 N N . PRO A 1 89 ? -1.02 -3.996 -27.844 1 92.25 89 PRO A N 1
ATOM 688 C CA . PRO A 1 89 ? -2.248 -4.777 -27.672 1 92.25 89 PRO A CA 1
ATOM 689 C C . PRO A 1 89 ? -2.506 -5.738 -28.828 1 92.25 89 PRO A C 1
ATOM 691 O O . PRO A 1 89 ? -3.197 -6.742 -28.656 1 92.25 89 PRO A O 1
ATOM 694 N N . HIS A 1 90 ? -1.926 -5.469 -29.969 1 93.5 90 HIS A N 1
ATOM 695 C CA . HIS A 1 90 ? -2.211 -6.258 -31.172 1 93.5 90 HIS A CA 1
ATOM 696 C C . HIS A 1 90 ? -1.173 -7.359 -31.359 1 93.5 90 HIS A C 1
ATOM 698 O O . HIS A 1 90 ? -1.29 -8.18 -32.281 1 93.5 90 HIS A O 1
ATOM 704 N N . MET A 1 91 ? -0.199 -7.426 -30.5 1 96.12 91 MET A N 1
ATOM 705 C CA . MET A 1 91 ? 0.855 -8.43 -30.594 1 96.12 91 MET A CA 1
ATOM 706 C C . MET A 1 91 ? 0.663 -9.523 -29.547 1 96.12 91 MET A C 1
ATOM 708 O O . MET A 1 91 ? 0.127 -9.258 -28.469 1 96.12 91 MET A O 1
ATOM 712 N N . THR A 1 92 ? 1.089 -10.656 -29.953 1 97.19 92 THR A N 1
ATOM 713 C CA . THR A 1 92 ? 1.077 -11.75 -29 1 97.19 92 THR A CA 1
ATOM 714 C C . THR A 1 92 ? 2.148 -11.547 -27.922 1 97.19 92 THR A C 1
ATOM 716 O O . THR A 1 92 ? 2.977 -10.641 -28.031 1 97.19 92 THR A O 1
ATOM 719 N N . VAL A 1 93 ? 2.066 -12.383 -26.922 1 96.94 93 VAL A N 1
ATOM 720 C CA . VAL A 1 93 ? 3.072 -12.367 -25.859 1 96.94 93 VAL A CA 1
ATOM 721 C C . VAL A 1 93 ? 4.465 -12.539 -26.469 1 96.94 93 VAL A C 1
ATOM 723 O O . VAL A 1 93 ? 5.367 -11.75 -26.203 1 96.94 93 VAL A O 1
ATOM 726 N N . ALA A 1 94 ? 4.59 -13.508 -27.344 1 97 94 ALA A N 1
ATOM 727 C CA . ALA A 1 94 ? 5.879 -13.766 -27.969 1 97 94 ALA A CA 1
ATOM 728 C C . ALA A 1 94 ? 6.316 -12.586 -28.828 1 97 94 ALA A C 1
ATOM 730 O O . ALA A 1 94 ? 7.496 -12.219 -28.844 1 97 94 ALA A O 1
ATOM 731 N N . GLU A 1 95 ? 5.398 -12 -29.5 1 95.94 95 GLU A N 1
ATOM 732 C CA . GLU A 1 95 ? 5.707 -10.852 -30.344 1 95.94 95 GLU A CA 1
ATOM 733 C C . GLU A 1 95 ? 6.109 -9.641 -29.516 1 95.94 95 GLU A C 1
ATOM 735 O O . GLU A 1 95 ? 7.023 -8.898 -29.875 1 95.94 95 GLU A O 1
ATOM 740 N N . ASN A 1 96 ? 5.383 -9.445 -28.469 1 96.12 96 ASN A N 1
ATOM 741 C CA . ASN A 1 96 ? 5.73 -8.359 -27.562 1 96.12 96 ASN A CA 1
ATOM 742 C C . ASN A 1 96 ? 7.16 -8.5 -27.031 1 96.12 96 ASN A C 1
ATOM 744 O O . ASN A 1 96 ? 7.949 -7.555 -27.109 1 96.12 96 ASN A O 1
ATOM 748 N N . ILE A 1 97 ? 7.453 -9.664 -26.594 1 95.56 97 ILE A N 1
ATOM 749 C CA . ILE A 1 97 ? 8.75 -9.945 -26 1 95.56 97 ILE A CA 1
ATOM 750 C C . ILE A 1 97 ? 9.844 -9.82 -27.047 1 95.56 97 ILE A C 1
ATOM 752 O O . ILE A 1 97 ? 10.922 -9.281 -26.781 1 95.56 97 ILE A O 1
ATOM 756 N N . GLY A 1 98 ? 9.57 -10.188 -28.297 1 94.94 98 GLY A N 1
ATOM 757 C CA . GLY A 1 98 ? 10.578 -10.227 -29.328 1 94.94 98 GLY A CA 1
ATOM 758 C C . GLY A 1 98 ? 10.648 -8.953 -30.141 1 94.94 98 GLY A C 1
ATOM 759 O O . GLY A 1 98 ? 11.516 -8.805 -31.016 1 94.94 98 GLY A O 1
ATOM 760 N N . PHE A 1 99 ? 9.812 -8.047 -29.875 1 92.62 99 PHE A N 1
ATOM 761 C CA . PHE A 1 99 ? 9.664 -6.883 -30.734 1 92.62 99 PHE A CA 1
ATOM 762 C C . PHE A 1 99 ? 10.969 -6.09 -30.797 1 92.62 99 PHE A C 1
ATOM 764 O O . PHE A 1 99 ? 11.383 -5.652 -31.875 1 92.62 99 PHE A O 1
ATOM 771 N N . GLY A 1 100 ? 11.562 -5.906 -29.672 1 89.12 100 GLY A N 1
ATOM 772 C CA . GLY A 1 100 ? 12.82 -5.184 -29.641 1 89.12 100 GLY A CA 1
ATOM 773 C C . GLY A 1 100 ? 13.914 -5.844 -30.469 1 89.12 100 GLY A C 1
ATOM 774 O O . GLY A 1 100 ? 14.727 -5.164 -31.094 1 89.12 100 GLY A O 1
ATOM 775 N N . LEU A 1 101 ? 13.93 -7.133 -30.531 1 92.19 101 LEU A N 1
ATOM 776 C CA . LEU A 1 101 ? 14.906 -7.875 -31.312 1 92.19 101 LEU A CA 1
ATOM 777 C C . LEU A 1 101 ? 14.617 -7.723 -32.812 1 92.19 101 LEU A C 1
ATOM 779 O O . LEU A 1 101 ? 15.547 -7.633 -33.625 1 92.19 101 LEU A O 1
ATOM 783 N N . LYS A 1 102 ? 13.375 -7.703 -33.062 1 91.75 102 LYS A N 1
ATOM 784 C CA . LYS A 1 102 ? 12.969 -7.496 -34.469 1 91.75 102 LYS A CA 1
ATOM 785 C C . LYS A 1 102 ? 13.422 -6.129 -34.969 1 91.75 102 LYS A C 1
ATOM 787 O O . LYS A 1 102 ? 13.953 -6.008 -36.062 1 91.75 102 LYS A O 1
ATOM 792 N N . LEU A 1 103 ? 13.211 -5.16 -34.125 1 88.75 103 LEU A N 1
ATOM 793 C CA . LEU A 1 103 ? 13.609 -3.801 -34.5 1 88.75 103 LEU A CA 1
ATOM 794 C C . LEU A 1 103 ? 15.125 -3.703 -34.656 1 88.75 103 LEU A C 1
ATOM 796 O O . LEU A 1 103 ? 15.617 -2.936 -35.469 1 88.75 103 LEU A O 1
ATOM 800 N N . ALA A 1 104 ? 15.82 -4.484 -33.906 1 87.88 104 ALA A N 1
ATOM 801 C CA . ALA A 1 104 ? 17.281 -4.508 -33.969 1 87.88 104 ALA A CA 1
ATOM 802 C C . ALA A 1 104 ? 17.766 -5.398 -35.125 1 87.88 104 ALA A C 1
ATOM 804 O O . ALA A 1 104 ? 18.969 -5.629 -35.25 1 87.88 104 ALA A O 1
ATOM 805 N N . LYS A 1 105 ? 16.875 -6.035 -35.844 1 91.38 105 LYS A N 1
ATOM 806 C CA . LYS A 1 105 ? 17.141 -6.828 -37.031 1 91.38 105 LYS A CA 1
ATOM 807 C C . LYS A 1 105 ? 17.953 -8.078 -36.688 1 91.38 105 LYS A C 1
ATOM 809 O O . LYS A 1 105 ? 18.859 -8.453 -37.438 1 91.38 105 LYS A O 1
ATOM 814 N N . LYS A 1 106 ? 17.703 -8.547 -35.562 1 92.06 106 LYS A N 1
ATOM 815 C CA . LYS A 1 106 ? 18.312 -9.828 -35.25 1 92.06 106 LYS A CA 1
ATOM 816 C C . LYS A 1 106 ? 17.734 -10.953 -36.094 1 92.06 106 LYS A C 1
ATOM 818 O O . LYS A 1 106 ? 16.562 -10.93 -36.469 1 92.06 106 LYS A O 1
ATOM 823 N N . PRO A 1 107 ? 18.562 -11.93 -36.406 1 94.69 107 PRO A N 1
ATOM 824 C CA . PRO A 1 107 ? 18.062 -13.062 -37.188 1 94.69 107 PRO A CA 1
ATOM 825 C C . PRO A 1 107 ? 16.891 -13.781 -36.531 1 94.69 107 PRO A C 1
ATOM 827 O O . PRO A 1 107 ? 16.844 -13.867 -35.281 1 94.69 107 PRO A O 1
ATOM 830 N N . ARG A 1 108 ? 16.078 -14.336 -37.312 1 93.62 108 ARG A N 1
ATOM 831 C CA . ARG A 1 108 ? 14.852 -14.969 -36.844 1 93.62 108 ARG A CA 1
ATOM 832 C C . ARG A 1 108 ? 15.164 -16.109 -35.875 1 93.62 108 ARG A C 1
ATOM 834 O O . ARG A 1 108 ? 14.516 -16.234 -34.812 1 93.62 108 ARG A O 1
ATOM 841 N N . ALA A 1 109 ? 16.078 -16.859 -36.188 1 95.12 109 ALA A N 1
ATOM 842 C CA . ALA A 1 109 ? 16.438 -18 -35.344 1 95.12 109 ALA A CA 1
ATOM 843 C C . ALA A 1 109 ? 16.891 -17.547 -33.969 1 95.12 109 ALA A C 1
ATOM 845 O O . ALA A 1 109 ? 16.531 -18.141 -32.938 1 95.12 109 ALA A O 1
ATOM 846 N N . GLU A 1 110 ? 17.594 -16.516 -33.969 1 94.12 110 GLU A N 1
ATOM 847 C CA . GLU A 1 110 ? 18.078 -15.953 -32.719 1 94.12 110 GLU A CA 1
ATOM 848 C C . GLU A 1 110 ? 16.938 -15.352 -31.891 1 94.12 110 GLU A C 1
ATOM 850 O O . GLU A 1 110 ? 16.859 -15.547 -30.688 1 94.12 110 GLU A O 1
ATOM 855 N N . ARG A 1 111 ? 16.094 -14.656 -32.531 1 94.62 111 ARG A N 1
ATOM 856 C CA . ARG A 1 111 ? 14.953 -14.047 -31.891 1 94.62 111 ARG A CA 1
ATOM 857 C C . ARG A 1 111 ? 14.07 -15.102 -31.219 1 94.62 111 ARG A C 1
ATOM 859 O O . ARG A 1 111 ? 13.68 -14.953 -30.062 1 94.62 111 ARG A O 1
ATOM 866 N N . GLU A 1 112 ? 13.859 -16.141 -31.969 1 95.19 112 GLU A N 1
ATOM 867 C CA . GLU A 1 112 ? 13 -17.203 -31.453 1 95.19 112 GLU A CA 1
ATOM 868 C C . GLU A 1 112 ? 13.633 -17.875 -30.234 1 95.19 112 GLU A C 1
ATOM 870 O O . GLU A 1 112 ? 12.938 -18.172 -29.266 1 95.19 112 GLU A O 1
ATOM 875 N N . GLN A 1 113 ? 14.844 -18.062 -30.328 1 94.94 113 GLN A N 1
ATOM 876 C CA . GLN A 1 113 ? 15.555 -18.688 -29.203 1 94.94 113 GLN A CA 1
ATOM 877 C C . GLN A 1 113 ? 15.492 -17.812 -27.969 1 94.94 113 GLN A C 1
ATOM 879 O O . GLN A 1 113 ? 15.219 -18.297 -26.859 1 94.94 113 GLN A O 1
ATOM 884 N N . ARG A 1 114 ? 15.727 -16.594 -28.109 1 94.06 114 ARG A N 1
ATOM 885 C CA . ARG A 1 114 ? 15.734 -15.656 -26.984 1 94.06 114 ARG A CA 1
ATOM 886 C C . ARG A 1 114 ? 14.336 -15.492 -26.391 1 94.06 114 ARG A C 1
ATOM 888 O O . ARG A 1 114 ? 14.18 -15.398 -25.172 1 94.06 114 ARG A O 1
ATOM 895 N N . VAL A 1 115 ? 13.414 -15.438 -27.266 1 96 115 VAL A N 1
ATOM 896 C CA . VAL A 1 115 ? 12.023 -15.32 -26.828 1 96 115 VAL A CA 1
ATOM 897 C C . VAL A 1 115 ? 11.625 -16.562 -26.031 1 96 115 VAL A C 1
ATOM 899 O O . VAL A 1 115 ? 11.023 -16.453 -24.969 1 96 115 VAL A O 1
ATOM 902 N N . ASP A 1 116 ? 12.016 -17.672 -26.547 1 95.44 116 ASP A N 1
ATOM 903 C CA . ASP A 1 116 ? 11.695 -18.922 -25.875 1 95.44 116 ASP A CA 1
ATOM 904 C C . ASP A 1 116 ? 12.336 -18.969 -24.484 1 95.44 116 ASP A C 1
ATOM 906 O O . ASP A 1 116 ? 11.711 -19.422 -23.516 1 95.44 116 ASP A O 1
ATOM 910 N N . GLU A 1 117 ? 13.492 -18.531 -24.453 1 92.81 117 GLU A N 1
ATOM 911 C CA . GLU A 1 117 ? 14.195 -18.5 -23.172 1 92.81 117 GLU A CA 1
ATOM 912 C C . GLU A 1 117 ? 13.5 -17.578 -22.188 1 92.81 117 GLU A C 1
ATOM 914 O O . GLU A 1 117 ? 13.305 -17.922 -21.016 1 92.81 117 GLU A O 1
ATOM 919 N N . ALA A 1 118 ? 13.141 -16.422 -22.594 1 92.69 118 ALA A N 1
ATOM 920 C CA . ALA A 1 118 ? 12.438 -15.461 -21.75 1 92.69 118 ALA A CA 1
ATOM 921 C C . ALA A 1 118 ? 11.109 -16.031 -21.266 1 92.69 118 ALA A C 1
ATOM 923 O O . ALA A 1 118 ? 10.758 -15.875 -20.078 1 92.69 118 ALA A O 1
ATOM 924 N N . LEU A 1 119 ? 10.438 -16.688 -22.172 1 94.5 119 LEU A N 1
ATOM 925 C CA . LEU A 1 119 ? 9.156 -17.297 -21.812 1 94.5 119 LEU A CA 1
ATOM 926 C C . LEU A 1 119 ? 9.336 -18.359 -20.734 1 94.5 119 LEU A C 1
ATOM 928 O O . LEU A 1 119 ? 8.523 -18.469 -19.812 1 94.5 119 LEU A O 1
ATOM 932 N N . ARG A 1 120 ? 10.375 -19.078 -20.891 1 90.75 120 ARG A N 1
ATOM 933 C CA . ARG A 1 120 ? 10.68 -20.109 -19.906 1 90.75 120 ARG A CA 1
ATOM 934 C C . ARG A 1 120 ? 11 -19.484 -18.547 1 90.75 120 ARG A C 1
ATOM 936 O O . ARG A 1 120 ? 10.453 -19.906 -17.531 1 90.75 120 ARG A O 1
ATOM 943 N N . ILE A 1 121 ? 11.82 -18.516 -18.547 1 86.5 121 ILE A N 1
ATOM 944 C CA . ILE A 1 121 ? 12.258 -17.844 -17.328 1 86.5 121 ILE A CA 1
ATOM 945 C C . ILE A 1 121 ? 11.047 -17.266 -16.594 1 86.5 121 ILE A C 1
ATOM 947 O O . ILE A 1 121 ? 10.961 -17.328 -15.375 1 86.5 121 ILE A O 1
ATOM 951 N N . LEU A 1 122 ? 10.031 -16.734 -17.328 1 88.94 122 LEU A N 1
ATOM 952 C CA . LEU A 1 122 ? 8.898 -16.016 -16.766 1 88.94 122 LEU A CA 1
ATOM 953 C C . LEU A 1 122 ? 7.668 -16.922 -16.688 1 88.94 122 LEU A C 1
ATOM 955 O O . LEU A 1 122 ? 6.582 -16.453 -16.328 1 88.94 122 LEU A O 1
ATOM 959 N N . GLN A 1 123 ? 7.816 -18.156 -17.094 1 88.81 123 GLN A N 1
ATOM 960 C CA . GLN A 1 123 ? 6.746 -19.156 -17.031 1 88.81 123 GLN A CA 1
ATOM 961 C C . GLN A 1 123 ? 5.523 -18.688 -17.828 1 88.81 123 GLN A C 1
ATOM 963 O O . GLN A 1 123 ? 4.402 -18.719 -17.312 1 88.81 123 GLN A O 1
ATOM 968 N N . LEU A 1 124 ? 5.82 -18.25 -19 1 92.38 124 LEU A N 1
ATOM 969 C CA . LEU A 1 124 ? 4.766 -17.766 -19.891 1 92.38 124 LEU A CA 1
ATOM 970 C C . LEU A 1 124 ? 4.641 -18.641 -21.125 1 92.38 124 LEU A C 1
ATOM 972 O O . LEU A 1 124 ? 4.027 -18.234 -22.109 1 92.38 124 LEU A O 1
ATOM 976 N N . GLU A 1 125 ? 5.234 -19.812 -21.094 1 94.25 125 GLU A N 1
ATOM 977 C CA . GLU A 1 125 ? 5.297 -20.672 -22.281 1 94.25 125 GLU A CA 1
ATOM 978 C C . GLU A 1 125 ? 3.902 -20.984 -22.812 1 94.25 125 GLU A C 1
ATOM 980 O O . GLU A 1 125 ? 3.668 -20.922 -24.016 1 94.25 125 GLU A O 1
ATOM 985 N N . SER A 1 126 ? 2.967 -21.25 -21.969 1 93.62 126 SER A N 1
ATOM 986 C CA . SER A 1 126 ? 1.616 -21.625 -22.359 1 93.62 126 SER A CA 1
ATOM 987 C C . SER A 1 126 ? 0.842 -20.438 -22.906 1 93.62 126 SER A C 1
ATOM 989 O O . SER A 1 126 ? -0.215 -20.609 -23.531 1 93.62 126 SER A O 1
ATOM 991 N N . LEU A 1 127 ? 1.413 -19.25 -22.766 1 94.81 127 LEU A N 1
ATOM 992 C CA . LEU A 1 127 ? 0.71 -18.047 -23.172 1 94.81 127 LEU A CA 1
ATOM 993 C C . LEU A 1 127 ? 1.402 -17.375 -24.359 1 94.81 127 LEU A C 1
ATOM 995 O O . LEU A 1 127 ? 1.116 -16.234 -24.688 1 94.81 127 LEU A O 1
ATOM 999 N N . ARG A 1 128 ? 2.225 -18.156 -24.969 1 96 128 ARG A N 1
ATOM 1000 C CA . ARG A 1 128 ? 3.08 -17.656 -26.047 1 96 128 ARG A CA 1
ATOM 1001 C C . ARG A 1 128 ? 2.27 -16.875 -27.078 1 96 128 ARG A C 1
ATOM 1003 O O . ARG A 1 128 ? 2.693 -15.812 -27.531 1 96 128 ARG A O 1
ATOM 1010 N N . ASP A 1 129 ? 1.093 -17.344 -27.375 1 96.19 129 ASP A N 1
ATOM 1011 C CA . ASP A 1 129 ? 0.328 -16.781 -28.5 1 96.19 129 ASP A CA 1
ATOM 1012 C C . ASP A 1 129 ? -0.856 -15.961 -28 1 96.19 129 ASP A C 1
ATOM 1014 O O . ASP A 1 129 ? -1.674 -15.492 -28.781 1 96.19 129 ASP A O 1
ATOM 1018 N N . ALA A 1 130 ? -0.882 -15.789 -26.766 1 95.38 130 ALA A N 1
ATOM 1019 C CA . ALA A 1 130 ? -1.958 -14.984 -26.188 1 95.38 130 ALA A CA 1
ATOM 1020 C C . ALA A 1 130 ? -1.722 -13.5 -26.453 1 95.38 130 ALA A C 1
ATOM 1022 O O . ALA A 1 130 ? -0.582 -13.062 -26.641 1 95.38 130 ALA A O 1
ATOM 1023 N N . LYS A 1 131 ? -2.795 -12.805 -26.484 1 94.56 131 LYS A N 1
ATOM 1024 C CA . LYS A 1 131 ? -2.729 -11.344 -26.562 1 94.56 131 LYS A CA 1
ATOM 1025 C C . LYS A 1 131 ? -2.859 -10.719 -25.172 1 94.56 131 LYS A C 1
ATOM 1027 O O . LYS A 1 131 ? -3.395 -11.336 -24.25 1 94.56 131 LYS A O 1
ATOM 1032 N N . PRO A 1 132 ? -2.369 -9.438 -24.984 1 91.69 132 PRO A N 1
ATOM 1033 C CA . PRO A 1 132 ? -2.398 -8.773 -23.688 1 91.69 132 PRO A CA 1
ATOM 1034 C C . PRO A 1 132 ? -3.795 -8.75 -23.062 1 91.69 132 PRO A C 1
ATOM 1036 O O . PRO A 1 132 ? -3.939 -8.898 -21.844 1 91.69 132 PRO A O 1
ATOM 1039 N N . SER A 1 133 ? -4.773 -8.664 -23.812 1 85.88 133 SER A N 1
ATOM 1040 C CA . SER A 1 133 ? -6.145 -8.602 -23.312 1 85.88 133 SER A CA 1
ATOM 1041 C C . SER A 1 133 ? -6.555 -9.914 -22.656 1 85.88 133 SER A C 1
ATOM 1043 O O . SER A 1 133 ? -7.523 -9.953 -21.891 1 85.88 133 SER A O 1
ATOM 1045 N N . GLN A 1 134 ? -5.828 -10.93 -22.938 1 88.06 134 GLN A N 1
ATOM 1046 C CA . GLN A 1 134 ? -6.152 -12.266 -22.438 1 88.06 134 GLN A CA 1
ATOM 1047 C C . GLN A 1 134 ? -5.324 -12.602 -21.188 1 88.06 134 GLN A C 1
ATOM 1049 O O . GLN A 1 134 ? -5.402 -13.711 -20.672 1 88.06 134 GLN A O 1
ATOM 1054 N N . LEU A 1 135 ? -4.555 -11.641 -20.766 1 88.38 135 LEU A N 1
ATOM 1055 C CA . LEU A 1 135 ? -3.611 -11.891 -19.688 1 88.38 135 LEU A CA 1
ATOM 1056 C C . LEU A 1 135 ? -4.086 -11.25 -18.391 1 88.38 135 LEU A C 1
ATOM 1058 O O . LEU A 1 135 ? -4.766 -10.219 -18.422 1 88.38 135 LEU A O 1
ATOM 1062 N N . SER A 1 136 ? -3.744 -11.922 -17.25 1 80.56 136 SER A N 1
ATOM 1063 C CA . SER A 1 136 ? -3.92 -11.273 -15.961 1 80.56 136 SER A CA 1
ATOM 1064 C C . SER A 1 136 ? -2.908 -10.156 -15.75 1 80.56 136 SER A C 1
ATOM 1066 O O . SER A 1 136 ? -1.978 -10 -16.547 1 80.56 136 SER A O 1
ATOM 1068 N N . GLY A 1 137 ? -3.109 -9.312 -14.719 1 79.56 137 GLY A N 1
ATOM 1069 C CA . GLY A 1 137 ? -2.174 -8.25 -14.383 1 79.56 137 GLY A CA 1
ATOM 1070 C C . GLY A 1 137 ? -0.755 -8.75 -14.18 1 79.56 137 GLY A C 1
ATOM 1071 O O . GLY A 1 137 ? 0.191 -8.18 -14.734 1 79.56 137 GLY A O 1
ATOM 1072 N N . GLY A 1 138 ? -0.676 -9.812 -13.414 1 82.88 138 GLY A N 1
ATOM 1073 C CA . GLY A 1 138 ? 0.635 -10.398 -13.18 1 82.88 138 GLY A CA 1
ATOM 1074 C C . GLY A 1 138 ? 1.287 -10.93 -14.438 1 82.88 138 GLY A C 1
ATOM 1075 O O . GLY A 1 138 ? 2.5 -10.797 -14.625 1 82.88 138 GLY A O 1
ATOM 1076 N N . GLN A 1 139 ? 0.458 -11.484 -15.305 1 87.81 139 GLN A N 1
ATOM 1077 C CA . GLN A 1 139 ? 0.961 -12 -16.578 1 87.81 139 GLN A CA 1
ATOM 1078 C C . GLN A 1 139 ? 1.433 -10.859 -17.469 1 87.81 139 GLN A C 1
ATOM 1080 O O . GLN A 1 139 ? 2.49 -10.953 -18.094 1 87.81 139 GLN A O 1
ATOM 1085 N N . ARG A 1 140 ? 0.734 -9.797 -17.484 1 91 140 ARG A N 1
ATOM 1086 C CA . ARG A 1 140 ? 1.146 -8.633 -18.266 1 91 140 ARG A CA 1
ATOM 1087 C C . ARG A 1 140 ? 2.475 -8.078 -17.766 1 91 140 ARG A C 1
ATOM 1089 O O . ARG A 1 140 ? 3.336 -7.695 -18.547 1 91 140 ARG A O 1
ATOM 1096 N N . GLN A 1 141 ? 2.566 -8.055 -16.453 1 89.12 141 GLN A N 1
ATOM 1097 C CA . GLN A 1 141 ? 3.818 -7.586 -15.875 1 89.12 141 GLN A CA 1
ATOM 1098 C C . GLN A 1 141 ? 4.984 -8.477 -16.297 1 89.12 141 GLN A C 1
ATOM 1100 O O . GLN A 1 141 ? 6.059 -7.98 -16.641 1 89.12 141 GLN A O 1
ATOM 1105 N N . ARG A 1 142 ? 4.734 -9.734 -16.25 1 89.69 142 ARG A N 1
ATOM 1106 C CA . ARG A 1 142 ? 5.773 -10.672 -16.672 1 89.69 142 ARG A CA 1
ATOM 1107 C C . ARG A 1 142 ? 6.152 -10.461 -18.125 1 89.69 142 ARG A C 1
ATOM 1109 O O . ARG A 1 142 ? 7.328 -10.547 -18.484 1 89.69 142 ARG A O 1
ATOM 1116 N N . VAL A 1 143 ? 5.211 -10.18 -18.938 1 94 143 VAL A N 1
ATOM 1117 C CA . VAL A 1 143 ? 5.488 -9.914 -20.344 1 94 143 VAL A CA 1
ATOM 1118 C C . VAL A 1 143 ? 6.336 -8.648 -20.469 1 94 143 VAL A C 1
ATOM 1120 O O . VAL A 1 143 ? 7.301 -8.617 -21.234 1 94 143 VAL A O 1
ATOM 1123 N N . ALA A 1 144 ? 5.957 -7.648 -19.688 1 92.94 144 ALA A N 1
ATOM 1124 C CA . ALA A 1 144 ? 6.723 -6.406 -19.703 1 92.94 144 ALA A CA 1
ATOM 1125 C C . ALA A 1 144 ? 8.172 -6.652 -19.297 1 92.94 144 ALA A C 1
ATOM 1127 O O . ALA A 1 144 ? 9.094 -6.113 -19.906 1 92.94 144 ALA A O 1
ATOM 1128 N N . ILE A 1 145 ? 8.359 -7.449 -18.328 1 91.25 145 ILE A N 1
ATOM 1129 C CA . ILE A 1 145 ? 9.695 -7.805 -17.875 1 91.25 145 ILE A CA 1
ATOM 1130 C C . ILE A 1 145 ? 10.422 -8.602 -18.953 1 91.25 145 ILE A C 1
ATOM 1132 O O . ILE A 1 145 ? 11.609 -8.391 -19.203 1 91.25 145 ILE A O 1
ATOM 1136 N N . GLY A 1 146 ? 9.695 -9.445 -19.594 1 92.5 146 GLY A N 1
ATOM 1137 C CA . GLY A 1 146 ? 10.258 -10.242 -20.672 1 92.5 146 GLY A CA 1
ATOM 1138 C C . GLY A 1 146 ? 10.789 -9.391 -21.812 1 92.5 146 GLY A C 1
ATOM 1139 O O . GLY A 1 146 ? 11.844 -9.695 -22.391 1 92.5 146 GLY A O 1
ATOM 1140 N N . ARG A 1 147 ? 10.102 -8.375 -22.078 1 92.56 147 ARG A N 1
ATOM 1141 C CA . ARG A 1 147 ? 10.547 -7.449 -23.109 1 92.56 147 ARG A CA 1
ATOM 1142 C C . ARG A 1 147 ? 11.914 -6.859 -22.766 1 92.56 147 ARG A C 1
ATOM 1144 O O . ARG A 1 147 ? 12.711 -6.566 -23.656 1 92.56 147 ARG A O 1
ATOM 1151 N N . ALA A 1 148 ? 12.078 -6.73 -21.531 1 88.5 148 ALA A N 1
ATOM 1152 C CA . ALA A 1 148 ? 13.344 -6.16 -21.094 1 88.5 148 ALA A CA 1
ATOM 1153 C C . ALA A 1 148 ? 14.445 -7.223 -21.062 1 88.5 148 ALA A C 1
ATOM 1155 O O . ALA A 1 148 ? 15.578 -6.961 -21.469 1 88.5 148 ALA A O 1
ATOM 1156 N N . ILE A 1 149 ? 14.148 -8.422 -20.75 1 89.56 149 ILE A N 1
ATOM 1157 C CA . ILE A 1 149 ? 15.094 -9.508 -20.516 1 89.56 149 ILE A CA 1
ATOM 1158 C C . ILE A 1 149 ? 15.68 -9.977 -21.844 1 89.56 149 ILE A C 1
ATOM 1160 O O . ILE A 1 149 ? 16.859 -10.32 -21.922 1 89.56 149 ILE A O 1
ATOM 1164 N N . VAL A 1 150 ? 14.891 -9.961 -22.812 1 90.81 150 VAL A N 1
ATOM 1165 C CA . VAL A 1 150 ? 15.266 -10.594 -24.078 1 90.81 150 VAL A CA 1
ATOM 1166 C C . VAL A 1 150 ? 16.453 -9.859 -24.703 1 90.81 150 VAL A C 1
ATOM 1168 O O . VAL A 1 150 ? 17.219 -10.445 -25.469 1 90.81 150 VAL A O 1
ATOM 1171 N N . ARG A 1 151 ? 16.594 -8.688 -24.359 1 87.81 151 ARG A N 1
ATOM 1172 C CA . ARG A 1 151 ? 17.656 -7.871 -24.938 1 87.81 151 ARG A CA 1
ATOM 1173 C C . ARG A 1 151 ? 18.953 -8.039 -24.156 1 87.81 151 ARG A C 1
ATOM 1175 O O . ARG A 1 151 ? 20 -7.512 -24.562 1 87.81 151 ARG A O 1
ATOM 1182 N N . LYS A 1 152 ? 18.875 -8.742 -23.094 1 85.94 152 LYS A N 1
ATOM 1183 C CA . LYS A 1 152 ? 20.031 -9.008 -22.234 1 85.94 152 LYS A CA 1
ATOM 1184 C C . LYS A 1 152 ? 20.719 -7.703 -21.828 1 85.94 152 LYS A C 1
ATOM 1186 O O . LYS A 1 152 ? 21.906 -7.523 -22.078 1 85.94 152 LYS A O 1
ATOM 1191 N N . PRO A 1 153 ? 20.016 -6.883 -21.203 1 88.69 153 PRO A N 1
ATOM 1192 C CA . PRO A 1 153 ? 20.547 -5.574 -20.828 1 88.69 153 PRO A CA 1
ATOM 1193 C C . PRO A 1 153 ? 21.609 -5.664 -19.719 1 88.69 153 PRO A C 1
ATOM 1195 O O . PRO A 1 153 ? 21.703 -6.688 -19.031 1 88.69 153 PRO A O 1
ATOM 1198 N N . ASN A 1 154 ? 22.406 -4.543 -19.672 1 86.38 154 ASN A N 1
ATOM 1199 C CA . ASN A 1 154 ? 23.422 -4.453 -18.625 1 86.38 154 ASN A CA 1
ATOM 1200 C C . ASN A 1 154 ? 22.812 -4.066 -17.281 1 86.38 154 ASN A C 1
ATOM 1202 O O . ASN A 1 154 ? 23.422 -4.277 -16.234 1 86.38 154 ASN A O 1
ATOM 1206 N N . ALA A 1 155 ? 21.641 -3.473 -17.359 1 93.19 155 ALA A N 1
ATOM 1207 C CA . ALA A 1 155 ? 20.938 -3.049 -16.156 1 93.19 155 ALA A CA 1
ATOM 1208 C C . ALA A 1 155 ? 19.438 -2.963 -16.422 1 93.19 155 ALA A C 1
ATOM 1210 O O . ALA A 1 155 ? 19 -2.75 -17.547 1 93.19 155 ALA A O 1
ATOM 1211 N N . PHE A 1 156 ? 18.719 -3.189 -15.336 1 94.62 156 PHE A N 1
ATOM 1212 C CA . PHE A 1 156 ? 17.266 -3.074 -15.398 1 94.62 156 PHE A CA 1
ATOM 1213 C C . PHE A 1 156 ? 16.797 -1.856 -14.617 1 94.62 156 PHE A C 1
ATOM 1215 O O . PHE A 1 156 ? 17.266 -1.6 -13.508 1 94.62 156 PHE A O 1
ATOM 1222 N N . LEU A 1 157 ? 15.898 -1.124 -15.227 1 96.19 157 LEU A N 1
ATOM 1223 C CA . LEU A 1 157 ? 15.211 -0.015 -14.578 1 96.19 157 LEU A CA 1
ATOM 1224 C C . LEU A 1 157 ? 13.719 -0.297 -14.461 1 96.19 157 LEU A C 1
ATOM 1226 O O . LEU A 1 157 ? 13.062 -0.636 -15.445 1 96.19 157 LEU A O 1
ATOM 1230 N N . PHE A 1 158 ? 13.227 -0.234 -13.234 1 95.88 158 PHE A N 1
ATOM 1231 C CA . PHE A 1 158 ? 11.797 -0.417 -12.984 1 95.88 158 PHE A CA 1
ATOM 1232 C C . PHE A 1 158 ? 11.172 0.876 -12.484 1 95.88 158 PHE A C 1
ATOM 1234 O O . PHE A 1 158 ? 11.633 1.461 -11.5 1 95.88 158 PHE A O 1
ATOM 1241 N N . ASP A 1 159 ? 10.156 1.302 -13.148 1 93.94 159 ASP A N 1
ATOM 1242 C CA . ASP A 1 159 ? 9.414 2.486 -12.719 1 93.94 159 ASP A CA 1
ATOM 1243 C C . ASP A 1 159 ? 8.047 2.105 -12.156 1 93.94 159 ASP A C 1
ATOM 1245 O O . ASP A 1 159 ? 7.055 2.072 -12.883 1 93.94 159 ASP A O 1
ATOM 1249 N N . GLU A 1 160 ? 7.977 1.85 -10.867 1 91.5 160 GLU A N 1
ATOM 1250 C CA . GLU A 1 160 ? 6.785 1.485 -10.102 1 91.5 160 GLU A CA 1
ATOM 1251 C C . GLU A 1 160 ? 6.055 0.316 -10.758 1 91.5 160 GLU A C 1
ATOM 1253 O O . GLU A 1 160 ? 4.848 0.39 -11 1 91.5 160 GLU A O 1
ATOM 1258 N N . PRO A 1 161 ? 6.719 -0.796 -10.891 1 91.12 161 PRO A N 1
ATOM 1259 C CA . PRO A 1 161 ? 6.18 -1.888 -11.703 1 91.12 161 PRO A CA 1
ATOM 1260 C C . PRO A 1 161 ? 4.973 -2.568 -11.055 1 91.12 161 PRO A C 1
ATOM 1262 O O . PRO A 1 161 ? 4.18 -3.213 -11.742 1 91.12 161 PRO A O 1
ATOM 1265 N N . LEU A 1 162 ? 4.82 -2.414 -9.758 1 90.31 162 LEU A N 1
ATOM 1266 C CA . LEU A 1 162 ? 3.785 -3.186 -9.07 1 90.31 162 LEU A CA 1
ATOM 1267 C C . LEU A 1 162 ? 2.674 -2.273 -8.562 1 90.31 162 LEU A C 1
ATOM 1269 O O . LEU A 1 162 ? 1.793 -2.715 -7.82 1 90.31 162 LEU A O 1
ATOM 1273 N N . SER A 1 163 ? 2.609 -1.05 -8.953 1 83.88 163 SER A N 1
ATOM 1274 C CA . SER A 1 163 ? 1.724 -0.04 -8.383 1 83.88 163 SER A CA 1
ATOM 1275 C C . SER A 1 163 ? 0.265 -0.325 -8.727 1 83.88 163 SER A C 1
ATOM 1277 O O . SER A 1 163 ? -0.64 0.073 -7.992 1 83.88 163 SER A O 1
ATOM 1279 N N . ASN A 1 164 ? 0.006 -1.033 -9.797 1 76.94 164 ASN A N 1
ATOM 1280 C CA . ASN A 1 164 ? -1.364 -1.23 -10.258 1 76.94 164 ASN A CA 1
ATOM 1281 C C . ASN A 1 164 ? -1.888 -2.615 -9.891 1 76.94 164 ASN A C 1
ATOM 1283 O O . ASN A 1 164 ? -2.979 -3.004 -10.305 1 76.94 164 ASN A O 1
ATOM 1287 N N . LEU A 1 165 ? -1.126 -3.287 -9.133 1 82.81 165 LEU A N 1
ATOM 1288 C CA . LEU A 1 165 ? -1.501 -4.656 -8.789 1 82.81 165 LEU A CA 1
ATOM 1289 C C . LEU A 1 165 ? -2.154 -4.711 -7.414 1 82.81 165 LEU A C 1
ATOM 1291 O O . LEU A 1 165 ? -1.925 -3.838 -6.574 1 82.81 165 LEU A O 1
ATOM 1295 N N . ASP A 1 166 ? -3.021 -5.668 -7.191 1 80.12 166 ASP A N 1
ATOM 1296 C CA . ASP A 1 166 ? -3.611 -5.906 -5.879 1 80.12 166 ASP A CA 1
ATOM 1297 C C . ASP A 1 166 ? -2.598 -6.543 -4.93 1 80.12 166 ASP A C 1
ATOM 1299 O O . ASP A 1 166 ? -1.508 -6.938 -5.348 1 80.12 166 ASP A O 1
ATOM 1303 N N . ALA A 1 167 ? -2.994 -6.734 -3.689 1 79.38 167 ALA A N 1
ATOM 1304 C CA . ALA A 1 167 ? -2.08 -7.137 -2.623 1 79.38 167 ALA A CA 1
ATOM 1305 C C . ALA A 1 167 ? -1.523 -8.531 -2.877 1 79.38 167 ALA A C 1
ATOM 1307 O O . ALA A 1 167 ? -0.313 -8.75 -2.789 1 79.38 167 ALA A O 1
ATOM 1308 N N . ALA A 1 168 ? -2.352 -9.445 -3.217 1 79.81 168 ALA A N 1
ATOM 1309 C CA . ALA A 1 168 ? -1.917 -10.82 -3.408 1 79.81 168 ALA A CA 1
ATOM 1310 C C . ALA A 1 168 ? -0.932 -10.93 -4.566 1 79.81 168 ALA A C 1
ATOM 1312 O O . ALA A 1 168 ? 0.105 -11.594 -4.449 1 79.81 168 ALA A O 1
ATOM 1313 N N . LEU A 1 169 ? -1.286 -10.297 -5.613 1 83.75 169 LEU A N 1
ATOM 1314 C CA . LEU A 1 169 ? -0.424 -10.336 -6.793 1 83.75 169 LEU A CA 1
ATOM 1315 C C . LEU A 1 169 ? 0.883 -9.594 -6.535 1 83.75 169 LEU A C 1
ATOM 1317 O O . LEU A 1 169 ? 1.937 -9.992 -7.039 1 83.75 169 LEU A O 1
ATOM 1321 N N . ARG A 1 170 ? 0.866 -8.602 -5.723 1 88.69 170 ARG A N 1
ATOM 1322 C CA . ARG A 1 170 ? 2.084 -7.875 -5.379 1 88.69 170 ARG A CA 1
ATOM 1323 C C . ARG A 1 170 ? 3.072 -8.781 -4.648 1 88.69 170 ARG A C 1
ATOM 1325 O O . ARG A 1 170 ? 4.266 -8.773 -4.953 1 88.69 170 ARG A O 1
ATOM 1332 N N . ILE A 1 171 ? 2.531 -9.461 -3.748 1 86.5 171 ILE A N 1
ATOM 1333 C CA . ILE A 1 171 ? 3.381 -10.375 -2.99 1 86.5 171 ILE A CA 1
ATOM 1334 C C . ILE A 1 171 ? 4.023 -11.391 -3.936 1 86.5 171 ILE A C 1
ATOM 1336 O O . ILE A 1 171 ? 5.238 -11.602 -3.895 1 86.5 171 ILE A O 1
ATOM 1340 N N . GLN A 1 172 ? 3.229 -11.922 -4.777 1 85.69 172 GLN A N 1
ATOM 1341 C CA . GLN A 1 172 ? 3.717 -12.922 -5.727 1 85.69 172 GLN A CA 1
ATOM 1342 C C . GLN A 1 172 ? 4.781 -12.328 -6.645 1 85.69 172 GLN A C 1
ATOM 1344 O O . GLN A 1 172 ? 5.836 -12.93 -6.848 1 85.69 172 GLN A O 1
ATOM 1349 N N . MET A 1 173 ? 4.492 -11.188 -7.133 1 90.31 173 MET A N 1
ATOM 1350 C CA . MET A 1 173 ? 5.402 -10.578 -8.102 1 90.31 173 MET A CA 1
ATOM 1351 C C . MET A 1 173 ? 6.684 -10.109 -7.418 1 90.31 173 MET A C 1
ATOM 1353 O O . MET A 1 173 ? 7.762 -10.156 -8.008 1 90.31 173 MET A O 1
ATOM 1357 N N . ARG A 1 174 ? 6.586 -9.664 -6.215 1 91.75 174 ARG A N 1
ATOM 1358 C CA . ARG A 1 174 ? 7.781 -9.305 -5.461 1 91.75 174 ARG A CA 1
ATOM 1359 C C . ARG A 1 174 ? 8.727 -10.5 -5.328 1 91.75 174 ARG A C 1
ATOM 1361 O O . ARG A 1 174 ? 9.93 -10.367 -5.527 1 91.75 174 ARG A O 1
ATOM 1368 N N . MET A 1 175 ? 8.133 -11.602 -5.086 1 90.12 175 MET A N 1
ATOM 1369 C CA . MET A 1 175 ? 8.93 -12.828 -4.984 1 90.12 175 MET A CA 1
ATOM 1370 C C . MET A 1 175 ? 9.555 -13.18 -6.328 1 90.12 175 MET A C 1
ATOM 1372 O O . MET A 1 175 ? 10.734 -13.531 -6.391 1 90.12 175 MET A O 1
ATOM 1376 N N . GLU A 1 176 ? 8.812 -13.039 -7.289 1 89.5 176 GLU A N 1
ATOM 1377 C CA . GLU A 1 176 ? 9.297 -13.375 -8.625 1 89.5 176 GLU A CA 1
ATOM 1378 C C . GLU A 1 176 ? 10.422 -12.438 -9.055 1 89.5 176 GLU A C 1
ATOM 1380 O O . GLU A 1 176 ? 11.414 -12.883 -9.641 1 89.5 176 GLU A O 1
ATOM 1385 N N . ILE A 1 177 ? 10.266 -11.18 -8.797 1 93.19 177 ILE A N 1
ATOM 1386 C CA . ILE A 1 177 ? 11.297 -10.211 -9.148 1 93.19 177 ILE A CA 1
ATOM 1387 C C . ILE A 1 177 ? 12.578 -10.516 -8.359 1 93.19 177 ILE A C 1
ATOM 1389 O O . ILE A 1 177 ? 13.68 -10.469 -8.914 1 93.19 177 ILE A O 1
ATOM 1393 N N . GLY A 1 178 ? 12.422 -10.812 -7.137 1 92.62 178 GLY A N 1
ATOM 1394 C CA . GLY A 1 178 ? 13.578 -11.203 -6.336 1 92.62 178 GLY A CA 1
ATOM 1395 C C . GLY A 1 178 ? 14.297 -12.414 -6.891 1 92.62 178 GLY A C 1
ATOM 1396 O O . GLY A 1 178 ? 15.523 -12.406 -7.012 1 92.62 178 GLY A O 1
ATOM 1397 N N . ARG A 1 179 ? 13.516 -13.406 -7.227 1 89.75 179 ARG A N 1
ATOM 1398 C CA . ARG A 1 179 ? 14.086 -14.625 -7.789 1 89.75 179 ARG A CA 1
ATOM 1399 C C . ARG A 1 179 ? 14.797 -14.344 -9.109 1 89.75 179 ARG A C 1
ATOM 1401 O O . ARG A 1 179 ? 15.867 -14.891 -9.383 1 89.75 179 ARG A O 1
ATOM 1408 N N . LEU A 1 180 ? 14.148 -13.57 -9.867 1 90 180 LEU A N 1
ATOM 1409 C CA . LEU A 1 180 ? 14.734 -13.211 -11.156 1 90 180 LEU A CA 1
ATOM 1410 C C . LEU A 1 180 ? 16.078 -12.508 -10.969 1 90 180 LEU A C 1
ATOM 1412 O O . LEU A 1 180 ? 17.031 -12.773 -11.695 1 90 180 LEU A O 1
ATOM 1416 N N . HIS A 1 181 ? 16.156 -11.633 -10.016 1 92.94 181 HIS A N 1
ATOM 1417 C CA . HIS A 1 181 ? 17.406 -10.93 -9.734 1 92.94 181 HIS A CA 1
ATOM 1418 C C . HIS A 1 181 ? 18.5 -11.891 -9.273 1 92.94 181 HIS A C 1
ATOM 1420 O O . HIS A 1 181 ? 19.656 -11.742 -9.648 1 92.94 181 HIS A O 1
ATOM 1426 N N . GLN A 1 182 ? 18.125 -12.82 -8.492 1 89.56 182 GLN A N 1
ATOM 1427 C CA . GLN A 1 182 ? 19.094 -13.82 -8.031 1 89.56 182 GLN A CA 1
ATOM 1428 C C . GLN A 1 182 ? 19.625 -14.648 -9.195 1 89.56 182 GLN A C 1
ATOM 1430 O O . GLN A 1 182 ? 20.812 -15.008 -9.219 1 89.56 182 GLN A O 1
ATOM 1435 N N . ARG A 1 183 ? 18.797 -14.875 -10.117 1 87.38 183 ARG A N 1
ATOM 1436 C CA . ARG A 1 183 ? 19.156 -15.711 -11.258 1 87.38 183 ARG A CA 1
ATOM 1437 C C . ARG A 1 183 ? 19.984 -14.93 -12.266 1 87.38 183 ARG A C 1
ATOM 1439 O O . ARG A 1 183 ? 21.016 -15.43 -12.742 1 87.38 183 ARG A O 1
ATOM 1446 N N . LEU A 1 184 ? 19.594 -13.719 -12.57 1 88.12 184 LEU A N 1
ATOM 1447 C CA . LEU A 1 184 ? 20.203 -12.961 -13.656 1 88.12 184 LEU A CA 1
ATOM 1448 C C . LEU A 1 184 ? 21.375 -12.133 -13.148 1 88.12 184 LEU A C 1
ATOM 1450 O O . LEU A 1 184 ? 22.266 -11.773 -13.93 1 88.12 184 LEU A O 1
ATOM 1454 N N . GLN A 1 185 ? 21.328 -11.75 -11.883 1 91.19 185 GLN A N 1
ATOM 1455 C CA . GLN A 1 185 ? 22.391 -10.992 -11.234 1 91.19 185 GLN A CA 1
ATOM 1456 C C . GLN A 1 185 ? 22.656 -9.688 -11.969 1 91.19 185 GLN A C 1
ATOM 1458 O O . GLN A 1 185 ? 23.812 -9.297 -12.148 1 91.19 185 GLN A O 1
ATOM 1463 N N . ASN A 1 186 ? 21.656 -9.133 -12.484 1 91.75 186 ASN A N 1
ATOM 1464 C CA . ASN A 1 186 ? 21.781 -7.836 -13.148 1 91.75 186 ASN A CA 1
ATOM 1465 C C . ASN A 1 186 ? 21.734 -6.684 -12.148 1 91.75 186 ASN A C 1
ATOM 1467 O O . ASN A 1 186 ? 21.281 -6.852 -11.023 1 91.75 186 ASN A O 1
ATOM 1471 N N . THR A 1 187 ? 22.359 -5.555 -12.617 1 96 187 THR A N 1
ATOM 1472 C CA . THR A 1 187 ? 22.172 -4.316 -11.875 1 96 187 THR A CA 1
ATOM 1473 C C . THR A 1 187 ? 20.75 -3.791 -12.016 1 96 187 THR A C 1
ATOM 1475 O O . THR A 1 187 ? 20.203 -3.766 -13.125 1 96 187 THR A O 1
ATOM 1478 N N . VAL A 1 188 ? 20.141 -3.461 -10.883 1 97.06 188 VAL A N 1
ATOM 1479 C CA . VAL A 1 188 ? 18.75 -3.025 -10.922 1 97.06 188 VAL A CA 1
ATOM 1480 C C . VAL A 1 188 ? 18.609 -1.686 -10.203 1 97.06 188 VAL A C 1
ATOM 1482 O O . VAL A 1 188 ? 19.172 -1.488 -9.125 1 97.06 188 VAL A O 1
ATOM 1485 N N . VAL A 1 189 ? 17.906 -0.77 -10.852 1 97.94 189 VAL A N 1
ATOM 1486 C CA . VAL A 1 189 ? 17.375 0.422 -10.195 1 97.94 189 VAL A CA 1
ATOM 1487 C C . VAL A 1 189 ? 15.852 0.391 -10.211 1 97.94 189 VAL A C 1
ATOM 1489 O O . VAL A 1 189 ? 15.242 0.364 -11.281 1 97.94 189 VAL A O 1
ATOM 1492 N N . TYR A 1 190 ? 15.328 0.384 -9.047 1 97.5 190 TYR A N 1
ATOM 1493 C CA . TYR A 1 190 ? 13.906 0.159 -8.844 1 97.5 190 TYR A CA 1
ATOM 1494 C C . TYR A 1 190 ? 13.258 1.349 -8.141 1 97.5 190 TYR A C 1
ATOM 1496 O O . TYR A 1 190 ? 13.68 1.732 -7.043 1 97.5 190 TYR A O 1
ATOM 1504 N N . VAL A 1 191 ? 12.289 1.95 -8.828 1 96.31 191 VAL A N 1
ATOM 1505 C CA . VAL A 1 191 ? 11.578 3.08 -8.242 1 96.31 191 VAL A CA 1
ATOM 1506 C C . VAL A 1 191 ? 10.227 2.615 -7.703 1 96.31 191 VAL A C 1
ATOM 1508 O O . VAL A 1 191 ? 9.484 1.914 -8.391 1 96.31 191 VAL A O 1
ATOM 1511 N N . THR A 1 192 ? 9.914 3.027 -6.484 1 93.25 192 THR A N 1
ATOM 1512 C CA . THR A 1 192 ? 8.625 2.699 -5.898 1 93.25 192 THR A CA 1
ATOM 1513 C C . THR A 1 192 ? 8.273 3.668 -4.77 1 93.25 192 THR A C 1
ATOM 1515 O O . THR A 1 192 ? 9.164 4.332 -4.223 1 93.25 192 THR A O 1
ATOM 1518 N N . HIS A 1 193 ? 7.051 3.77 -4.516 1 86.69 193 HIS A N 1
ATOM 1519 C CA . HIS A 1 193 ? 6.613 4.469 -3.314 1 86.69 193 HIS A CA 1
ATOM 1520 C C . HIS A 1 193 ? 6.207 3.486 -2.221 1 86.69 193 HIS A C 1
ATOM 1522 O O . HIS A 1 193 ? 5.836 3.896 -1.117 1 86.69 193 HIS A O 1
ATOM 1528 N N . ASP A 1 194 ? 6.277 2.227 -2.486 1 88.94 194 ASP A N 1
ATOM 1529 C CA . ASP A 1 194 ? 5.887 1.175 -1.553 1 88.94 194 ASP A CA 1
ATOM 1530 C C . ASP A 1 194 ? 7.07 0.736 -0.693 1 88.94 194 ASP A C 1
ATOM 1532 O O . ASP A 1 194 ? 8.031 0.152 -1.201 1 88.94 194 ASP A O 1
ATOM 1536 N N . GLN A 1 195 ? 6.938 0.846 0.508 1 90.19 195 GLN A N 1
ATOM 1537 C CA . GLN A 1 195 ? 8.055 0.579 1.407 1 90.19 195 GLN A CA 1
ATOM 1538 C C . GLN A 1 195 ? 8.297 -0.921 1.557 1 90.19 195 GLN A C 1
ATOM 1540 O O . GLN A 1 195 ? 9.43 -1.355 1.764 1 90.19 195 GLN A O 1
ATOM 1545 N N . VAL A 1 196 ? 7.203 -1.665 1.464 1 92.5 196 VAL A N 1
ATOM 1546 C CA . VAL A 1 196 ? 7.375 -3.109 1.583 1 92.5 196 VAL A CA 1
ATOM 1547 C C . VAL A 1 196 ? 8.25 -3.621 0.441 1 92.5 196 VAL A C 1
ATOM 1549 O O . VAL A 1 196 ? 9.148 -4.438 0.656 1 92.5 196 VAL A O 1
ATOM 1552 N N . GLU A 1 197 ? 8.023 -3.125 -0.71 1 94.94 197 GLU A N 1
ATOM 1553 C CA . GLU A 1 197 ? 8.859 -3.477 -1.855 1 94.94 197 GLU A CA 1
ATOM 1554 C C . GLU A 1 197 ? 10.32 -3.119 -1.603 1 94.94 197 GLU A C 1
ATOM 1556 O O . GLU A 1 197 ? 11.211 -3.949 -1.796 1 94.94 197 GLU A O 1
ATOM 1561 N N . ALA A 1 198 ? 10.484 -1.948 -1.115 1 96.94 198 ALA A N 1
ATOM 1562 C CA . ALA A 1 198 ? 11.836 -1.445 -0.889 1 96.94 198 ALA A CA 1
ATOM 1563 C C . ALA A 1 198 ? 12.555 -2.262 0.182 1 96.94 198 ALA A C 1
ATOM 1565 O O . ALA A 1 198 ? 13.68 -2.717 -0.027 1 96.94 198 ALA A O 1
ATOM 1566 N N . MET A 1 199 ? 11.875 -2.496 1.233 1 96.81 199 MET A N 1
ATOM 1567 C CA . MET A 1 199 ? 12.469 -3.184 2.377 1 96.81 199 MET A CA 1
ATOM 1568 C C . MET A 1 199 ? 12.789 -4.633 2.031 1 96.81 199 MET A C 1
ATOM 1570 O O . MET A 1 199 ? 13.703 -5.223 2.604 1 96.81 199 MET A O 1
ATOM 1574 N N . THR A 1 200 ? 12.07 -5.148 1.077 1 95.88 200 THR A N 1
ATOM 1575 C CA . THR A 1 200 ? 12.164 -6.57 0.779 1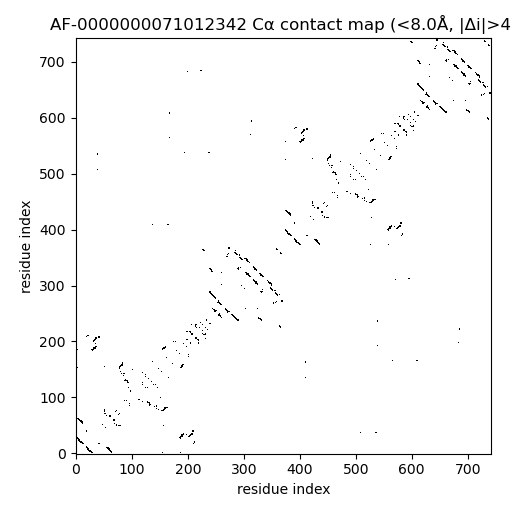 95.88 200 THR A CA 1
ATOM 1576 C C . THR A 1 200 ? 13.195 -6.828 -0.321 1 95.88 200 THR A C 1
ATOM 1578 O O . THR A 1 200 ? 14.008 -7.746 -0.216 1 95.88 200 THR A O 1
ATOM 1581 N N . LEU A 1 201 ? 13.203 -6.012 -1.321 1 97 201 LEU A N 1
ATOM 1582 C CA . LEU A 1 201 ? 13.961 -6.328 -2.529 1 97 201 LEU A CA 1
ATOM 1583 C C . LEU A 1 201 ? 15.336 -5.664 -2.498 1 97 201 LEU A C 1
ATOM 1585 O O . LEU A 1 201 ? 16.281 -6.172 -3.098 1 97 201 LEU A O 1
ATOM 1589 N N . ALA A 1 202 ? 15.5 -4.625 -1.77 1 98.12 202 ALA A N 1
ATOM 1590 C CA . ALA A 1 202 ? 16.656 -3.752 -1.936 1 98.12 202 ALA A CA 1
ATOM 1591 C C . ALA A 1 202 ? 17.875 -4.301 -1.188 1 98.12 202 ALA A C 1
ATOM 1593 O O . ALA A 1 202 ? 17.75 -4.762 -0.051 1 98.12 202 ALA A O 1
ATOM 1594 N N . ASP A 1 203 ? 18.984 -4.191 -1.861 1 97.88 203 ASP A N 1
ATOM 1595 C CA . ASP A 1 203 ? 20.25 -4.23 -1.129 1 97.88 203 ASP A CA 1
ATOM 1596 C C . ASP A 1 203 ? 20.5 -2.918 -0.383 1 97.88 203 ASP A C 1
ATOM 1598 O O . ASP A 1 203 ? 20.891 -2.926 0.782 1 97.88 203 ASP A O 1
ATOM 1602 N N . ARG A 1 204 ? 20.25 -1.891 -1.139 1 98.44 204 ARG A N 1
ATOM 1603 C CA . ARG A 1 204 ? 20.266 -0.552 -0.559 1 98.44 204 ARG A CA 1
ATOM 1604 C C . ARG A 1 204 ? 19.047 0.25 -1.013 1 98.44 204 ARG A C 1
ATOM 1606 O O . ARG A 1 204 ? 18.547 0.045 -2.117 1 98.44 204 ARG A O 1
ATOM 1613 N N . ILE A 1 205 ? 18.672 1.09 -0.143 1 98.5 205 ILE A N 1
ATOM 1614 C CA . ILE A 1 205 ? 17.594 2.025 -0.424 1 98.5 205 ILE A CA 1
ATOM 1615 C C . ILE A 1 205 ? 18.141 3.449 -0.474 1 98.5 205 ILE A C 1
ATOM 1617 O O . ILE A 1 205 ? 18.969 3.832 0.357 1 98.5 205 ILE A O 1
ATOM 1621 N N . VAL A 1 206 ? 17.688 4.227 -1.445 1 98.44 206 VAL A N 1
ATOM 1622 C CA . VAL A 1 206 ? 17.938 5.66 -1.549 1 98.44 206 VAL A CA 1
ATOM 1623 C C . VAL A 1 206 ? 16.656 6.434 -1.261 1 98.44 206 VAL A C 1
ATOM 1625 O O . VAL A 1 206 ? 15.648 6.254 -1.95 1 98.44 206 VAL A O 1
ATOM 1628 N N . VAL A 1 207 ? 16.719 7.25 -0.267 1 97.88 207 VAL A N 1
ATOM 1629 C CA . VAL A 1 207 ? 15.562 8.094 0.044 1 97.88 207 VAL A CA 1
ATOM 1630 C C . VAL A 1 207 ? 15.773 9.492 -0.542 1 97.88 207 VAL A C 1
ATOM 1632 O O . VAL A 1 207 ? 16.719 10.188 -0.167 1 97.88 207 VAL A O 1
ATOM 1635 N N . LEU A 1 208 ? 14.859 9.852 -1.419 1 96.38 208 LEU A N 1
ATOM 1636 C CA . LEU A 1 208 ? 14.914 11.148 -2.078 1 96.38 208 LEU A CA 1
ATOM 1637 C C . LEU A 1 208 ? 13.852 12.094 -1.515 1 96.38 208 LEU A C 1
ATOM 1639 O O . LEU A 1 208 ? 12.727 11.672 -1.255 1 96.38 208 LEU A O 1
ATOM 1643 N N . GLU A 1 209 ? 14.258 13.305 -1.28 1 94.12 209 GLU A N 1
ATOM 1644 C CA . GLU A 1 209 ? 13.344 14.383 -0.897 1 94.12 209 GLU A CA 1
ATOM 1645 C C . GLU A 1 209 ? 13.664 15.672 -1.652 1 94.12 209 GLU A C 1
ATOM 1647 O O . GLU A 1 209 ? 14.766 16.219 -1.529 1 94.12 209 GLU A O 1
ATOM 1652 N N . GLY A 1 210 ? 12.719 16.156 -2.375 1 90.69 210 GLY A N 1
ATOM 1653 C CA . GLY A 1 210 ? 12.906 17.406 -3.082 1 90.69 210 GLY A CA 1
ATOM 1654 C C . GLY A 1 210 ? 14.109 17.406 -4.008 1 90.69 210 GLY A C 1
ATOM 1655 O O . GLY A 1 210 ? 14.852 18.375 -4.082 1 90.69 210 GLY A O 1
ATOM 1656 N N . GLY A 1 211 ? 14.43 16.312 -4.543 1 94.94 211 GLY A N 1
ATOM 1657 C CA . GLY A 1 211 ? 15.5 16.219 -5.531 1 94.94 211 GLY A CA 1
ATOM 1658 C C . GLY A 1 211 ? 16.859 15.977 -4.914 1 94.94 211 GLY A C 1
ATOM 1659 O O . GLY A 1 211 ? 17.875 15.969 -5.621 1 94.94 211 GLY A O 1
ATOM 1660 N N . VAL A 1 212 ? 16.891 15.781 -3.615 1 96.69 212 VAL A N 1
ATOM 1661 C CA . VAL A 1 212 ? 18.141 15.539 -2.914 1 96.69 212 VAL A CA 1
ATOM 1662 C C . VAL A 1 212 ? 18.094 14.195 -2.199 1 96.69 212 VAL A C 1
ATOM 1664 O O . VAL A 1 212 ? 17.031 13.773 -1.725 1 96.69 212 VAL A O 1
ATOM 1667 N N . ILE A 1 213 ? 19.25 13.531 -2.092 1 97.94 213 ILE A N 1
ATOM 1668 C CA . ILE A 1 213 ? 19.344 12.289 -1.336 1 97.94 213 ILE A CA 1
ATOM 1669 C C . ILE A 1 213 ? 19.406 12.602 0.158 1 97.94 213 ILE A C 1
ATOM 1671 O O . ILE A 1 213 ? 20.281 13.352 0.604 1 97.94 213 ILE A O 1
ATOM 1675 N N . ARG A 1 214 ? 18.547 11.977 0.897 1 97.94 214 ARG A N 1
ATOM 1676 C CA . ARG A 1 214 ? 18.5 12.203 2.338 1 97.94 214 ARG A CA 1
ATOM 1677 C C . ARG A 1 214 ? 19.25 11.117 3.09 1 97.94 214 ARG A C 1
ATOM 1679 O O . ARG A 1 214 ? 19.781 11.352 4.18 1 97.94 214 ARG A O 1
ATOM 1686 N N . GLN A 1 215 ? 19.281 9.93 2.576 1 98.31 215 GLN A N 1
ATOM 1687 C CA . GLN A 1 215 ? 20.016 8.812 3.162 1 98.31 215 GLN A CA 1
ATOM 1688 C C . GLN A 1 215 ? 20.109 7.641 2.184 1 98.31 215 GLN A C 1
ATOM 1690 O O . GLN A 1 215 ? 19.188 7.406 1.4 1 98.31 215 GLN A O 1
ATOM 1695 N N . VAL A 1 216 ? 21.203 7.027 2.18 1 98.38 216 VAL A N 1
ATOM 1696 C CA . VAL A 1 216 ? 21.406 5.777 1.459 1 98.38 216 VAL A CA 1
ATOM 1697 C C . VAL A 1 216 ? 21.922 4.703 2.422 1 98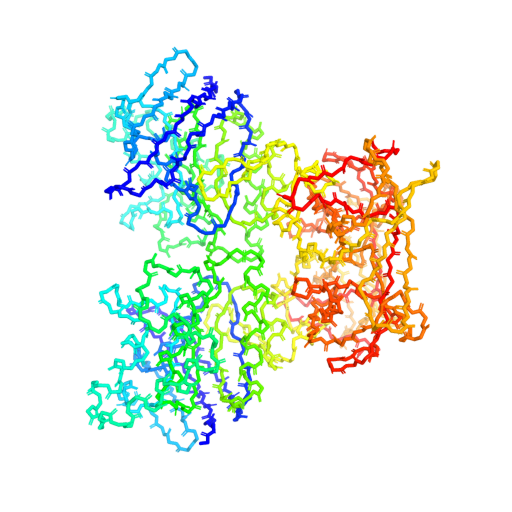.38 216 VAL A C 1
ATOM 1699 O O . VAL A 1 216 ? 22.812 4.957 3.232 1 98.38 216 VAL A O 1
ATOM 1702 N N . GLY A 1 217 ? 21.297 3.5 2.361 1 98 217 GLY A N 1
ATOM 1703 C CA . GLY A 1 217 ? 21.766 2.428 3.223 1 98 217 GLY A CA 1
ATOM 1704 C C . GLY A 1 217 ? 20.953 1.16 3.104 1 98 217 GLY A C 1
ATOM 1705 O O . GLY A 1 217 ? 20.031 1.078 2.275 1 98 217 GLY A O 1
ATOM 1706 N N . VAL A 1 218 ? 21.375 0.18 3.881 1 97.69 218 VAL A N 1
ATOM 1707 C CA . VAL A 1 218 ? 20.625 -1.077 3.904 1 97.69 218 VAL A CA 1
ATOM 1708 C C . VAL A 1 218 ? 19.25 -0.856 4.543 1 97.69 218 VAL A C 1
ATOM 1710 O O . VAL A 1 218 ? 19.109 -0.01 5.426 1 97.69 218 VAL A O 1
ATOM 1713 N N . PRO A 1 219 ? 18.281 -1.578 4.121 1 97.38 219 PRO A N 1
ATOM 1714 C CA . PRO A 1 219 ? 16.891 -1.324 4.512 1 97.38 219 PRO A CA 1
ATOM 1715 C C . PRO A 1 219 ? 16.703 -1.23 6.027 1 97.38 219 PRO A C 1
ATOM 1717 O O . PRO A 1 219 ? 16.219 -0.214 6.531 1 97.38 219 PRO A O 1
ATOM 1720 N N . LEU A 1 220 ? 17.141 -2.113 6.77 1 96.56 220 LEU A N 1
ATOM 1721 C CA . LEU A 1 220 ? 16.891 -2.137 8.203 1 96.56 220 LEU A CA 1
ATOM 1722 C C . LEU A 1 220 ? 17.641 -1.007 8.906 1 96.56 220 LEU A C 1
ATOM 1724 O O . LEU A 1 220 ? 17.188 -0.509 9.945 1 96.56 220 LEU A O 1
ATOM 1728 N N . ASP A 1 221 ? 18.75 -0.585 8.32 1 96.75 221 ASP A N 1
ATOM 1729 C CA . ASP A 1 221 ? 19.484 0.551 8.883 1 96.75 221 ASP A CA 1
ATOM 1730 C C . ASP A 1 221 ? 18.672 1.842 8.734 1 96.75 221 ASP A C 1
ATOM 1732 O O . ASP A 1 221 ? 18.688 2.695 9.625 1 96.75 221 ASP A O 1
ATOM 1736 N N . LEU A 1 222 ? 18.047 1.957 7.602 1 97 222 LEU A N 1
ATOM 1737 C CA . LEU A 1 222 ? 17.219 3.143 7.422 1 97 222 LEU A CA 1
ATOM 1738 C C . LEU A 1 222 ? 16.094 3.17 8.445 1 97 222 LEU A C 1
ATOM 1740 O O . LEU A 1 222 ? 15.688 4.242 8.906 1 97 222 LEU A O 1
ATOM 1744 N N . TYR A 1 223 ? 15.602 1.998 8.844 1 97.06 223 TYR A N 1
ATOM 1745 C CA . TYR A 1 223 ? 14.523 1.902 9.82 1 97.06 223 TYR A CA 1
ATOM 1746 C 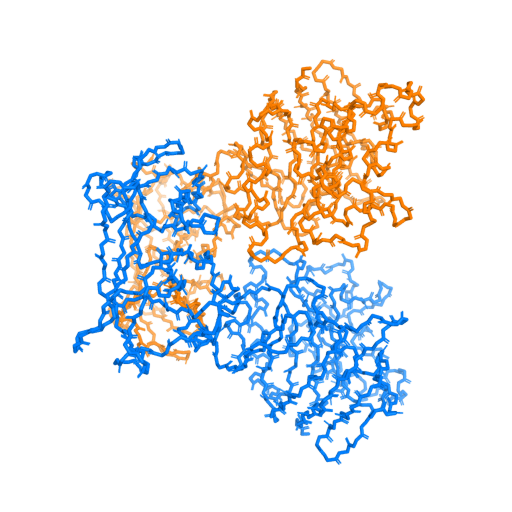C . TYR A 1 223 ? 15.039 2.148 11.234 1 97.06 223 TYR A C 1
ATOM 1748 O O . TYR A 1 223 ? 14.445 2.908 12 1 97.06 223 TYR A O 1
ATOM 1756 N N . ARG A 1 224 ? 16.172 1.632 11.57 1 96.19 224 ARG A N 1
ATOM 1757 C CA . ARG A 1 224 ? 16.688 1.63 12.93 1 96.19 224 ARG A CA 1
ATOM 1758 C C . ARG A 1 224 ? 17.5 2.896 13.211 1 96.19 224 ARG A C 1
ATOM 1760 O O . ARG A 1 224 ? 17.531 3.371 14.352 1 96.19 224 ARG A O 1
ATOM 1767 N N . ARG A 1 225 ? 18.188 3.342 12.109 1 96.38 225 ARG A N 1
ATOM 1768 C CA . ARG A 1 225 ? 19.078 4.484 12.266 1 96.38 225 ARG A CA 1
ATOM 1769 C C . ARG A 1 225 ? 18.844 5.516 11.164 1 96.38 225 ARG A C 1
ATOM 1771 O O . ARG A 1 225 ? 19.766 5.859 10.422 1 96.38 225 ARG A O 1
ATOM 1778 N N . PRO A 1 226 ? 17.672 6.035 11.164 1 98.12 226 PRO A N 1
ATOM 1779 C CA . PRO A 1 226 ? 17.453 7.109 10.195 1 98.12 226 PRO A CA 1
ATOM 1780 C C . PRO A 1 226 ? 18.375 8.312 10.43 1 98.12 226 PRO A C 1
ATOM 1782 O O . PRO A 1 226 ? 18.578 8.719 11.57 1 98.12 226 PRO A O 1
ATOM 1785 N N . ALA A 1 227 ? 18.844 8.898 9.383 1 98.12 227 ALA A N 1
ATOM 1786 C CA . ALA A 1 227 ? 19.844 9.961 9.469 1 98.12 227 ALA A CA 1
ATOM 1787 C C . ALA A 1 227 ? 19.203 11.289 9.844 1 98.12 227 ALA A C 1
ATOM 1789 O O . ALA A 1 227 ? 19.891 12.195 10.328 1 98.12 227 ALA A O 1
ATOM 1790 N N . ASN A 1 228 ? 17.969 11.391 9.594 1 98.31 228 ASN A N 1
ATOM 1791 C CA . ASN A 1 228 ? 17.234 12.625 9.875 1 98.31 228 ASN A CA 1
ATOM 1792 C C . ASN A 1 228 ? 15.75 12.359 10.078 1 98.31 228 ASN A C 1
ATOM 1794 O O . ASN A 1 228 ? 15.273 11.242 9.844 1 98.31 228 ASN A O 1
ATOM 1798 N N . ARG A 1 229 ? 15.055 13.414 10.477 1 97.5 229 ARG A N 1
ATOM 1799 C CA . ARG A 1 229 ? 13.641 13.312 10.82 1 97.5 229 ARG A CA 1
ATOM 1800 C C . ARG A 1 229 ? 12.812 12.914 9.609 1 97.5 229 ARG A C 1
ATOM 1802 O O . ARG A 1 229 ? 11.828 12.172 9.734 1 97.5 229 ARG A O 1
ATOM 1809 N N . PHE A 1 230 ? 13.227 13.367 8.469 1 95.94 230 PHE A N 1
ATOM 1810 C CA . PHE A 1 230 ? 12.469 13.055 7.262 1 95.94 230 PHE A CA 1
ATOM 1811 C C . PHE A 1 230 ? 12.492 11.555 6.98 1 95.94 230 PHE A C 1
ATOM 1813 O O . PHE A 1 230 ? 11.445 10.938 6.797 1 95.94 230 PHE A O 1
ATOM 1820 N N . VAL A 1 231 ? 13.664 10.93 6.957 1 97.31 231 VAL A N 1
ATOM 1821 C CA . VAL A 1 231 ? 13.812 9.508 6.695 1 97.31 231 VAL A CA 1
ATOM 1822 C C . VAL A 1 231 ? 13.062 8.703 7.754 1 97.31 231 VAL A C 1
ATOM 1824 O O . VAL A 1 231 ? 12.375 7.727 7.434 1 97.31 231 VAL A O 1
ATOM 1827 N N . ALA A 1 232 ? 13.133 9.227 8.984 1 96.94 232 ALA A N 1
ATOM 1828 C CA . ALA A 1 232 ? 12.469 8.562 10.102 1 96.94 232 ALA A CA 1
ATOM 1829 C C . ALA A 1 232 ? 10.953 8.555 9.922 1 96.94 232 ALA A C 1
ATOM 1831 O O . ALA A 1 232 ? 10.289 7.578 10.266 1 96.94 232 ALA A O 1
ATOM 1832 N N . GLY A 1 233 ? 10.461 9.617 9.414 1 94.94 233 GLY A N 1
ATOM 1833 C CA . GLY A 1 233 ? 9.031 9.734 9.203 1 94.94 233 GLY A CA 1
ATOM 1834 C C . GLY A 1 233 ? 8.562 9.094 7.906 1 94.94 233 GLY A C 1
ATOM 1835 O O . GLY A 1 233 ? 7.359 8.914 7.699 1 94.94 233 GLY A O 1
ATOM 1836 N N . PHE A 1 234 ? 9.492 8.734 7.078 1 93.31 234 PHE A N 1
ATOM 1837 C CA . PHE A 1 234 ? 9.141 8.203 5.766 1 93.31 234 PHE A CA 1
ATOM 1838 C C . PHE A 1 234 ? 9.188 6.684 5.77 1 93.31 234 PHE A C 1
ATOM 1840 O O . PHE A 1 234 ? 8.352 6.031 5.141 1 93.31 234 PHE A O 1
ATOM 1847 N N . ILE A 1 235 ? 10.133 6.125 6.438 1 94.56 235 ILE A N 1
ATOM 1848 C CA . ILE A 1 235 ? 10.312 4.68 6.5 1 94.56 235 ILE A CA 1
ATOM 1849 C C . ILE A 1 235 ? 9.555 4.121 7.703 1 94.56 235 ILE A C 1
ATOM 1851 O O . ILE A 1 235 ? 9.727 4.594 8.828 1 94.56 235 ILE A O 1
ATOM 1855 N N . GLY A 1 236 ? 8.727 3.168 7.438 1 93.25 236 GLY A N 1
ATOM 1856 C CA . GLY A 1 236 ? 7.895 2.566 8.469 1 93.25 236 GLY A CA 1
ATOM 1857 C C . GLY A 1 236 ? 6.41 2.801 8.25 1 93.25 236 GLY A C 1
ATOM 1858 O O . GLY A 1 236 ? 6 3.902 7.883 1 93.25 236 GLY A O 1
ATOM 1859 N N . THR A 1 237 ? 5.602 1.711 8.445 1 88.25 237 THR A N 1
ATOM 1860 C CA . THR A 1 237 ? 4.152 1.806 8.328 1 88.25 237 THR A CA 1
ATOM 1861 C C . THR A 1 237 ? 3.469 1.104 9.5 1 88.25 237 THR A C 1
ATOM 1863 O O . THR A 1 237 ? 3.605 -0.109 9.664 1 88.25 237 THR A O 1
ATOM 1866 N N . PRO A 1 238 ? 2.795 1.886 10.258 1 91.5 238 PRO A N 1
ATOM 1867 C CA . PRO A 1 238 ? 2.623 3.34 10.266 1 91.5 238 PRO A CA 1
ATOM 1868 C C . PRO A 1 238 ? 3.922 4.086 10.57 1 91.5 238 PRO A C 1
ATOM 1870 O O . PRO A 1 238 ? 4.887 3.482 11.047 1 91.5 238 PRO A O 1
ATOM 1873 N N . THR A 1 239 ? 3.869 5.32 10.367 1 92.88 239 THR A N 1
ATOM 1874 C CA . THR A 1 239 ? 5.086 6.121 10.461 1 92.88 239 THR A CA 1
ATOM 1875 C C . THR A 1 239 ? 5.414 6.449 11.914 1 92.88 239 THR A C 1
ATOM 1877 O O . THR A 1 239 ? 4.551 6.344 12.789 1 92.88 239 THR A O 1
ATOM 1880 N N . MET A 1 240 ? 6.652 6.852 12.086 1 96.25 240 MET A N 1
ATOM 1881 C CA . MET A 1 240 ? 7.129 7.289 13.398 1 96.25 240 MET A CA 1
ATOM 1882 C C . MET A 1 240 ? 6.367 8.523 13.875 1 96.25 240 MET A C 1
ATOM 1884 O O . MET A 1 240 ? 6.09 9.43 13.086 1 96.25 240 MET A O 1
ATOM 1888 N N . GLY A 1 241 ? 5.988 8.508 15.195 1 96.31 241 GLY A N 1
ATOM 1889 C CA . GLY A 1 241 ? 5.457 9.711 15.805 1 96.31 241 GLY A CA 1
ATOM 1890 C C . GLY A 1 241 ? 6.535 10.656 16.297 1 96.31 241 GLY A C 1
ATOM 1891 O O . GLY A 1 241 ? 7.605 10.211 16.719 1 96.31 241 GLY A O 1
ATOM 1892 N N . PHE A 1 242 ? 6.211 11.961 16.312 1 97.25 242 PHE A N 1
ATOM 1893 C CA . PHE A 1 242 ? 7.195 12.969 16.703 1 97.25 242 PHE A CA 1
ATOM 1894 C C . PHE A 1 242 ? 6.633 13.891 17.781 1 97.25 242 PHE A C 1
ATOM 1896 O O . PHE A 1 242 ? 5.512 14.383 17.656 1 97.25 242 PHE A O 1
ATOM 1903 N N . LEU A 1 243 ? 7.402 14.125 18.781 1 96.5 243 LEU A N 1
ATOM 1904 C CA . LEU A 1 243 ? 7.051 15.016 19.891 1 96.5 243 LEU A CA 1
ATOM 1905 C C . LEU A 1 243 ? 8.094 16.125 20.047 1 96.5 243 LEU A C 1
ATOM 1907 O O . LEU A 1 243 ? 9.297 15.836 20.062 1 96.5 243 LEU A O 1
ATOM 1911 N N . SER A 1 244 ? 7.621 17.312 20.141 1 95.94 244 SER A N 1
ATOM 1912 C CA . SER A 1 244 ? 8.523 18.406 20.484 1 95.94 244 SER A CA 1
ATOM 1913 C C . SER A 1 244 ? 8.93 18.344 21.953 1 95.94 244 SER A C 1
ATOM 1915 O O . SER A 1 244 ? 8.07 18.359 22.844 1 95.94 244 SER A O 1
ATOM 1917 N N . VAL A 1 245 ? 10.266 18.344 22.188 1 96 245 VAL A N 1
ATOM 1918 C CA . VAL A 1 245 ? 10.75 18.25 23.562 1 96 245 VAL A CA 1
ATOM 1919 C C . VAL A 1 245 ? 11.859 19.266 23.797 1 96 245 VAL A C 1
ATOM 1921 O O . VAL A 1 245 ? 12.336 19.906 22.844 1 96 245 VAL A O 1
ATOM 1924 N N . MET A 1 246 ? 12.188 19.406 25.078 1 95.56 246 MET A N 1
ATOM 1925 C CA . MET A 1 246 ? 13.281 20.297 25.453 1 95.56 246 MET A CA 1
ATOM 1926 C C . MET A 1 246 ? 14.359 19.547 26.234 1 95.56 246 MET A C 1
ATOM 1928 O O . MET A 1 246 ? 14.055 18.859 27.203 1 95.56 246 MET A O 1
ATOM 1932 N N . ALA A 1 247 ? 15.578 19.672 25.734 1 96.56 247 ALA A N 1
ATOM 1933 C CA . ALA A 1 247 ? 16.688 19.078 26.469 1 96.56 247 ALA A CA 1
ATOM 1934 C C . ALA A 1 247 ? 17.031 19.922 27.688 1 96.56 247 ALA A C 1
ATOM 1936 O O . ALA A 1 247 ? 17.406 21.094 27.562 1 96.56 247 ALA A O 1
ATOM 1937 N N . ILE A 1 248 ? 17.047 19.297 28.891 1 94.69 248 ILE A N 1
ATOM 1938 C CA . ILE A 1 248 ? 17.156 20.156 30.078 1 94.69 248 ILE A CA 1
ATOM 1939 C C . ILE A 1 248 ? 18.359 19.719 30.906 1 94.69 248 ILE A C 1
ATOM 1941 O O . ILE A 1 248 ? 18.922 20.531 31.656 1 94.69 248 ILE A O 1
ATOM 1945 N N . ALA A 1 249 ? 18.75 18.453 30.859 1 95.56 249 ALA A N 1
ATOM 1946 C CA . ALA A 1 249 ? 19.875 17.969 31.656 1 95.56 249 ALA A CA 1
ATOM 1947 C C . ALA A 1 249 ? 20.531 16.75 31 1 95.56 249 ALA A C 1
ATOM 1949 O O . ALA A 1 249 ? 19.969 16.156 30.078 1 95.56 249 ALA A O 1
ATOM 1950 N N . GLN A 1 250 ? 21.75 16.469 31.359 1 95.62 250 GLN A N 1
ATOM 1951 C CA . GLN A 1 250 ? 22.484 15.312 30.844 1 95.62 250 GLN A CA 1
ATOM 1952 C C . GLN A 1 250 ? 23.234 14.594 31.953 1 95.62 250 GLN A C 1
ATOM 1954 O O . GLN A 1 250 ? 23.781 15.242 32.844 1 95.62 250 GLN A O 1
ATOM 1959 N N . SER A 1 251 ? 23.188 13.352 31.969 1 93.5 251 SER A N 1
ATOM 1960 C CA . SER A 1 251 ? 23.922 12.492 32.906 1 93.5 251 SER A CA 1
ATOM 1961 C C . SER A 1 251 ? 24.594 11.336 32.188 1 93.5 251 SER A C 1
ATOM 1963 O O . SER A 1 251 ? 24.609 11.289 30.953 1 93.5 251 SER A O 1
ATOM 1965 N N . ALA A 1 252 ? 25.172 10.383 32.969 1 91.25 252 ALA A N 1
ATOM 1966 C CA . ALA A 1 252 ? 25.828 9.203 32.375 1 91.25 252 ALA A CA 1
ATOM 1967 C C . ALA A 1 252 ? 24.797 8.281 31.719 1 91.25 252 ALA A C 1
ATOM 1969 O O . ALA A 1 252 ? 25.109 7.586 30.766 1 91.25 252 ALA A O 1
ATOM 1970 N N . ASP A 1 253 ? 23.547 8.484 32.219 1 91.62 253 ASP A N 1
ATOM 1971 C CA . ASP A 1 253 ? 22.484 7.605 31.719 1 91.62 253 ASP A CA 1
ATOM 1972 C C . ASP A 1 253 ? 21.891 8.141 30.422 1 91.62 253 ASP A C 1
ATOM 1974 O O . ASP A 1 253 ? 21.188 7.414 29.719 1 91.62 253 ASP A O 1
ATOM 1978 N N . GLY A 1 254 ? 22.125 9.438 30.219 1 95.88 254 GLY A N 1
ATOM 1979 C CA . GLY A 1 254 ? 21.625 9.992 28.969 1 95.88 254 GLY A CA 1
ATOM 1980 C C . GLY A 1 254 ? 21.141 11.422 29.109 1 95.88 254 GLY A C 1
ATOM 1981 O O . GLY A 1 254 ? 21.547 12.133 30.031 1 95.88 254 GLY A O 1
ATOM 1982 N N . LEU A 1 255 ? 20.375 11.797 28.172 1 96.75 255 LEU A N 1
ATOM 1983 C CA . LEU A 1 255 ? 19.844 13.148 28.094 1 96.75 255 LEU A CA 1
ATOM 1984 C C . LEU A 1 255 ? 18.422 13.203 28.688 1 96.75 255 LEU A C 1
ATOM 1986 O O . LEU A 1 255 ? 17.562 12.406 28.312 1 96.75 255 LEU A O 1
ATOM 1990 N N . THR A 1 256 ? 18.203 14.07 29.656 1 96.94 256 THR A N 1
ATOM 1991 C CA . THR A 1 256 ? 16.875 14.281 30.203 1 96.94 256 THR A CA 1
ATOM 1992 C C . THR A 1 256 ? 16.109 15.328 29.391 1 96.94 256 THR A C 1
ATOM 1994 O O . THR A 1 256 ? 16.578 16.453 29.234 1 96.94 256 THR A O 1
ATOM 1997 N N . VAL A 1 257 ? 14.922 14.922 28.875 1 96.62 257 VAL A N 1
ATOM 1998 C CA . VAL A 1 257 ? 14.109 15.836 28.078 1 96.62 257 VAL A CA 1
ATOM 1999 C C . VAL A 1 257 ? 12.781 16.109 28.781 1 96.62 257 VAL A C 1
ATOM 2001 O O . VAL A 1 257 ? 12.258 15.234 29.469 1 96.62 257 VAL A O 1
ATOM 2004 N N . GLU A 1 258 ? 12.305 17.312 28.594 1 95.69 258 GLU A N 1
ATOM 2005 C CA . GLU A 1 258 ? 10.977 17.703 29.062 1 95.69 258 GLU A CA 1
ATOM 2006 C C . GLU A 1 258 ? 9.922 17.5 27.984 1 95.69 258 GLU A C 1
ATOM 2008 O O . GLU A 1 258 ? 10.086 18 26.859 1 95.69 258 GLU A O 1
ATOM 2013 N N . LEU A 1 259 ? 8.922 16.719 28.266 1 95.25 259 LEU A N 1
ATOM 2014 C CA . LEU A 1 259 ? 7.836 16.469 27.328 1 95.25 259 LEU A CA 1
ATOM 2015 C C . LEU A 1 259 ? 6.844 17.625 27.328 1 95.25 259 LEU A C 1
ATOM 2017 O O . LEU A 1 259 ? 6.797 18.406 28.266 1 95.25 259 LEU A O 1
ATOM 2021 N N . PRO A 1 260 ? 6.078 17.594 26.172 1 88.12 260 PRO A N 1
ATOM 2022 C CA . PRO A 1 260 ? 5.09 18.672 26.109 1 88.12 260 PRO A CA 1
ATOM 2023 C C . PRO A 1 260 ? 3.887 18.422 27.016 1 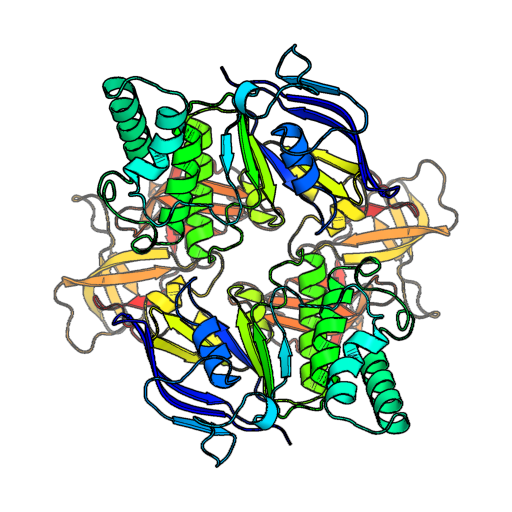88.12 260 PRO A C 1
ATOM 2025 O O . PRO A 1 260 ? 3.48 17.266 27.203 1 88.12 260 PRO A O 1
ATOM 2028 N N . GLY A 1 261 ? 3.391 19.281 27.75 1 75.5 261 GLY A N 1
ATOM 2029 C CA . GLY A 1 261 ? 2.225 19.109 28.609 1 75.5 261 GLY A CA 1
ATOM 2030 C C . GLY A 1 261 ? 1.699 20.422 29.156 1 75.5 261 GLY A C 1
ATOM 2031 O O . GLY A 1 261 ? 2.176 21.5 28.781 1 75.5 261 GLY A O 1
ATOM 2032 N N . PRO A 1 262 ? 0.573 20.234 29.844 1 65.69 262 PRO A N 1
ATOM 2033 C CA . PRO A 1 262 ? 0.02 21.453 30.438 1 65.69 262 PRO A CA 1
ATOM 2034 C C . PRO A 1 262 ? 1.022 22.188 31.312 1 65.69 262 PRO A C 1
ATOM 2036 O O . PRO A 1 262 ? 1.959 21.578 31.828 1 65.69 262 PRO A O 1
ATOM 2039 N N . ALA A 1 263 ? 0.988 23.547 31.25 1 58.69 263 ALA A N 1
ATOM 2040 C CA . ALA A 1 263 ? 1.913 24.484 31.875 1 58.69 263 ALA A CA 1
ATOM 2041 C C . ALA A 1 263 ? 2.201 24.094 33.312 1 58.69 263 ALA A C 1
ATOM 2043 O O . ALA A 1 263 ? 3.314 24.297 33.812 1 58.69 263 ALA A O 1
ATOM 2044 N N . ASP A 1 264 ? 1.33 23.375 33.938 1 65.25 264 ASP A N 1
ATOM 2045 C CA . ASP A 1 264 ? 1.491 23.234 35.375 1 65.25 264 ASP A CA 1
ATOM 2046 C C . ASP A 1 264 ? 2.162 21.906 35.719 1 65.25 264 ASP A C 1
ATOM 2048 O O . ASP A 1 264 ? 2.473 21.641 36.875 1 65.25 264 ASP A O 1
ATOM 2052 N N . THR A 1 265 ? 2.395 20.969 34.75 1 71.56 265 THR A N 1
ATOM 2053 C CA . THR A 1 265 ? 3.008 19.672 35.031 1 71.56 265 THR A CA 1
ATOM 2054 C C . THR A 1 265 ? 4.164 19.406 34.094 1 71.56 265 THR A C 1
ATOM 2056 O O . THR A 1 265 ? 3.992 19.438 32.875 1 71.56 265 THR A O 1
ATOM 2059 N N . THR A 1 266 ? 5.348 19.406 34.719 1 83.19 266 THR A N 1
ATOM 2060 C CA . THR A 1 266 ? 6.527 19.078 33.938 1 83.19 266 THR A CA 1
ATOM 2061 C C . THR A 1 266 ? 6.801 17.578 33.938 1 83.19 266 THR A C 1
ATOM 2063 O O . THR A 1 266 ? 6.984 17 35.031 1 83.19 266 THR A O 1
ATOM 2066 N N . VAL A 1 267 ? 6.707 16.953 32.875 1 92.31 267 VAL A N 1
ATOM 2067 C CA . VAL A 1 267 ? 7.059 15.539 32.75 1 92.31 267 VAL A CA 1
ATOM 2068 C C . VAL A 1 267 ? 8.391 15.406 32 1 92.31 267 VAL A C 1
ATOM 2070 O O . VAL A 1 267 ? 8.57 15.992 30.938 1 92.31 267 VAL A O 1
ATOM 2073 N N . THR A 1 268 ? 9.32 14.734 32.688 1 94.75 268 THR A N 1
ATOM 2074 C CA . THR A 1 268 ? 10.633 14.555 32.062 1 94.75 268 THR A CA 1
ATOM 2075 C C . THR A 1 268 ? 10.938 13.07 31.875 1 94.75 268 THR A C 1
ATOM 2077 O O . THR A 1 268 ? 10.414 12.227 32.594 1 94.75 268 THR A O 1
ATOM 2080 N N . VAL A 1 269 ? 11.711 12.781 30.891 1 96 269 VAL A N 1
ATOM 2081 C CA . VAL A 1 269 ? 12.164 11.422 30.609 1 96 269 VAL A CA 1
ATOM 2082 C C . VAL A 1 269 ? 13.633 11.438 30.219 1 96 269 VAL A C 1
ATOM 2084 O O . VAL A 1 269 ? 14.078 12.336 29.484 1 96 269 VAL A O 1
ATOM 2087 N N . THR A 1 270 ? 14.391 10.477 30.703 1 97.06 270 THR A N 1
ATOM 2088 C CA . THR A 1 270 ? 15.781 10.32 30.281 1 97.06 270 THR A CA 1
ATOM 2089 C C . THR A 1 270 ? 15.875 9.352 29.109 1 97.06 270 THR A C 1
ATOM 2091 O O . THR A 1 270 ? 15.375 8.227 29.172 1 97.06 270 THR A O 1
ATOM 2094 N N . VAL A 1 271 ? 16.484 9.797 28.031 1 97.19 271 VAL A N 1
ATOM 2095 C CA . VAL A 1 271 ? 16.656 8.984 26.828 1 97.19 271 VAL A CA 1
ATOM 2096 C C . VAL A 1 271 ? 18.141 8.742 26.578 1 97.19 271 VAL A C 1
ATOM 2098 O O . VAL A 1 271 ? 18.984 9.516 27.031 1 97.19 271 VAL A O 1
ATOM 2101 N N . PRO A 1 272 ? 18.531 7.688 25.859 1 96.69 272 PRO A N 1
ATOM 2102 C CA . PRO A 1 272 ? 19.922 7.262 25.766 1 96.69 272 PRO A CA 1
ATOM 2103 C C . PRO A 1 272 ? 20.703 8.016 24.688 1 96.69 272 PRO A C 1
ATOM 2105 O O . PRO A 1 272 ? 21.312 7.398 23.812 1 96.69 272 PRO A O 1
ATOM 2108 N N . PHE A 1 273 ? 20.797 9.266 24.812 1 96.75 273 PHE A N 1
ATOM 2109 C CA . PHE A 1 273 ? 21.547 10.133 23.906 1 96.75 273 PHE A CA 1
ATOM 2110 C C . PHE A 1 273 ? 22.406 11.117 24.688 1 96.75 273 PHE A C 1
ATOM 2112 O O . PHE A 1 273 ? 22.172 11.344 25.875 1 96.75 273 PHE A O 1
ATOM 2119 N N . HIS A 1 274 ? 23.422 11.641 24 1 93.81 274 HIS A N 1
ATOM 2120 C CA . HIS A 1 274 ? 24.281 12.664 24.594 1 93.81 274 HIS A CA 1
ATOM 2121 C C . HIS A 1 274 ? 24.516 13.812 23.625 1 93.81 274 HIS A C 1
ATOM 2123 O O . HIS A 1 274 ? 24.656 13.594 22.406 1 93.81 274 HIS A O 1
ATOM 2129 N N . LEU A 1 275 ? 24.547 14.906 24.188 1 93.38 275 LEU A N 1
ATOM 2130 C CA . LEU A 1 275 ? 24.969 16.078 23.422 1 93.38 275 LEU A CA 1
ATOM 2131 C C . LEU A 1 275 ? 26.438 16.391 23.672 1 93.38 275 LEU A C 1
ATOM 2133 O O . LEU A 1 275 ? 26.984 16.047 24.734 1 93.38 275 LEU A O 1
ATOM 2137 N N . ASP A 1 276 ? 26.984 17.047 22.672 1 89.19 276 ASP A N 1
ATOM 2138 C CA . ASP A 1 276 ? 28.391 17.438 22.812 1 89.19 276 ASP A CA 1
ATOM 2139 C C . ASP A 1 276 ? 28.531 18.547 23.859 1 89.19 276 ASP A C 1
ATOM 2141 O O . ASP A 1 276 ? 29.562 18.641 24.531 1 89.19 276 ASP A O 1
ATOM 2145 N N . THR A 1 277 ? 27.516 19.422 23.922 1 89.62 277 THR A N 1
ATOM 2146 C CA . THR A 1 277 ? 27.484 20.516 24.891 1 89.62 277 THR A CA 1
ATOM 2147 C C . THR A 1 277 ? 26.328 20.328 25.875 1 89.62 277 THR A C 1
ATOM 2149 O O . THR A 1 277 ? 25.281 19.766 25.516 1 89.62 277 THR A O 1
ATOM 2152 N N . PRO A 1 278 ? 26.594 20.766 27.141 1 87.5 278 PRO A N 1
ATOM 2153 C CA . PRO A 1 278 ? 25.5 20.656 28.109 1 87.5 278 PRO A CA 1
ATOM 2154 C C . PRO A 1 278 ? 24.203 21.281 27.594 1 87.5 278 PRO A C 1
ATOM 2156 O O . PRO A 1 278 ?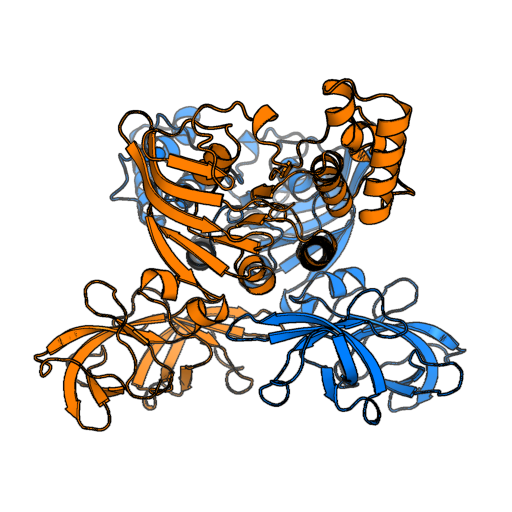 24.234 22.375 27 1 87.5 278 PRO A O 1
ATOM 2159 N N . PRO A 1 279 ? 23.156 20.578 27.797 1 89.69 279 PRO A N 1
ATOM 2160 C CA . PRO A 1 279 ? 21.891 21.109 27.297 1 89.69 279 PRO A CA 1
ATOM 2161 C C . PRO A 1 279 ? 21.469 22.406 27.984 1 89.69 279 PRO A C 1
ATOM 2163 O O . PRO A 1 279 ? 21.703 22.578 29.172 1 89.69 279 PRO A O 1
ATOM 2166 N N . SER A 1 280 ? 20.859 23.375 27.281 1 88 280 SER A N 1
ATOM 2167 C CA . SER A 1 280 ? 20.422 24.672 27.766 1 88 280 SER A CA 1
ATOM 2168 C C . SER A 1 280 ? 18.953 24.922 27.438 1 88 280 SER A C 1
ATOM 2170 O O . SER A 1 280 ? 18.547 26.062 27.203 1 88 280 SER A O 1
ATOM 2172 N N . GLY A 1 281 ? 18.234 23.859 27.297 1 89.25 281 GLY A N 1
ATOM 2173 C CA . GLY A 1 281 ? 16.812 24.031 27 1 89.25 281 GLY A CA 1
ATOM 2174 C C . GLY A 1 281 ? 16.531 24.109 25.516 1 89.25 281 GLY A C 1
ATOM 2175 O O . GLY A 1 281 ? 15.531 24.688 25.094 1 89.25 281 GLY A O 1
ATOM 2176 N N . GLU A 1 282 ? 17.422 23.547 24.781 1 92.38 282 GLU A N 1
ATOM 2177 C CA . GLU A 1 282 ? 17.203 23.594 23.328 1 92.38 282 GLU A CA 1
ATOM 2178 C C . GLU A 1 282 ? 16.078 22.656 22.906 1 92.38 282 GLU A C 1
ATOM 2180 O O . GLU A 1 282 ? 15.883 21.594 23.5 1 92.38 282 GLU A O 1
ATOM 2185 N N . SER A 1 283 ? 15.352 23.156 21.906 1 95 283 SER A N 1
ATOM 2186 C CA . SER A 1 283 ? 14.242 22.391 21.344 1 95 283 SER A CA 1
ATOM 2187 C C . SER A 1 283 ? 14.742 21.234 20.484 1 95 283 SER A C 1
ATOM 2189 O O . SER A 1 283 ? 15.664 21.406 19.688 1 95 283 SER A O 1
ATOM 2191 N N . MET A 1 284 ? 14.172 20.062 20.75 1 96.88 284 MET A N 1
ATOM 2192 C CA . MET A 1 284 ? 14.477 18.859 19.984 1 96.88 284 MET A CA 1
ATOM 2193 C C . MET A 1 284 ? 13.203 18.094 19.625 1 96.88 284 MET A C 1
ATOM 2195 O O . MET A 1 284 ? 12.109 18.516 19.984 1 96.88 284 MET A O 1
ATOM 2199 N N . THR A 1 285 ? 13.367 17.062 18.797 1 97.81 285 THR A N 1
ATOM 2200 C CA . THR A 1 285 ? 12.227 16.234 18.406 1 97.81 285 THR A CA 1
ATOM 2201 C C . THR A 1 285 ? 12.469 14.773 18.828 1 97.81 285 THR A C 1
ATOM 2203 O O . THR A 1 285 ? 13.5 14.188 18.484 1 97.81 285 THR A O 1
ATOM 2206 N N . LEU A 1 286 ? 11.547 14.289 19.578 1 97.88 286 LEU A N 1
ATOM 2207 C CA . LEU A 1 286 ? 11.57 12.883 19.984 1 97.88 286 LEU A CA 1
ATOM 2208 C C . LEU A 1 286 ? 10.75 12.031 19.016 1 97.88 286 LEU A C 1
ATOM 2210 O O . LEU A 1 286 ? 9.609 12.359 18.703 1 97.88 286 LEU A O 1
ATOM 2214 N N . GLY A 1 287 ? 11.398 10.992 18.469 1 98.12 287 GLY A N 1
ATOM 2215 C CA . GLY A 1 287 ? 10.703 10.055 17.594 1 98.12 287 GLY A CA 1
ATOM 2216 C C . GLY A 1 287 ? 10.383 8.742 18.281 1 98.12 287 GLY A C 1
ATOM 2217 O O . GLY A 1 287 ? 11.227 8.164 18.969 1 98.12 287 GLY A O 1
ATOM 2218 N N . ILE A 1 288 ? 9.117 8.289 18.109 1 97.75 288 ILE A N 1
ATOM 2219 C CA . ILE A 1 288 ? 8.672 7.055 18.75 1 97.75 288 ILE A CA 1
ATOM 2220 C C . ILE A 1 288 ? 7.926 6.195 17.719 1 97.75 288 ILE A C 1
ATOM 2222 O O . ILE A 1 288 ? 6.938 6.637 17.125 1 97.75 288 ILE A O 1
ATOM 2226 N N . ARG A 1 289 ? 8.383 4.992 17.5 1 98 289 ARG A N 1
ATOM 2227 C CA . ARG A 1 289 ? 7.691 4.07 16.609 1 98 289 ARG A CA 1
ATOM 2228 C C . ARG A 1 289 ? 6.449 3.484 17.266 1 98 289 ARG A C 1
ATOM 2230 O O . ARG A 1 289 ? 6.41 3.322 18.484 1 98 289 ARG A O 1
ATOM 2237 N N . PRO A 1 290 ? 5.48 3.066 16.453 1 97.19 290 PRO A N 1
ATOM 2238 C CA . PRO A 1 290 ? 4.215 2.574 17 1 97.19 290 PRO A CA 1
ATOM 2239 C C . PRO A 1 290 ? 4.391 1.335 17.875 1 97.19 290 PRO A C 1
ATOM 2241 O O . PRO A 1 290 ? 3.6 1.104 18.797 1 97.19 290 PRO A O 1
ATOM 2244 N N . GLU A 1 291 ? 5.395 0.537 17.578 1 96 291 GLU A N 1
ATOM 2245 C CA . GLU A 1 291 ? 5.586 -0.712 18.312 1 96 291 GLU A CA 1
ATOM 2246 C C . GLU A 1 291 ? 6.34 -0.478 19.625 1 96 291 GLU A C 1
ATOM 2248 O O . GLU A 1 291 ? 6.449 -1.382 20.453 1 96 291 GLU A O 1
ATOM 2253 N N . HIS A 1 292 ? 6.785 0.746 19.891 1 97.44 292 HIS A N 1
ATOM 2254 C CA . HIS A 1 292 ? 7.578 1.024 21.078 1 97.44 292 HIS A CA 1
ATOM 2255 C C . HIS A 1 292 ? 6.824 1.929 22.047 1 97.44 292 HIS A C 1
ATOM 2257 O O . HIS A 1 292 ? 7.43 2.559 22.906 1 97.44 292 HIS A O 1
ATOM 2263 N N . CYS A 1 293 ? 5.527 2.059 21.844 1 97.69 293 CYS A N 1
ATOM 2264 C CA . CYS A 1 293 ? 4.664 2.814 22.75 1 97.69 293 CYS A CA 1
ATOM 2265 C C . CYS A 1 293 ? 3.377 2.051 23.031 1 97.69 293 CYS A C 1
ATOM 2267 O O . CYS A 1 293 ? 3.123 1.003 22.438 1 97.69 293 CYS A O 1
ATOM 2269 N N . HIS A 1 294 ? 2.666 2.506 24.047 1 97.75 294 HIS A N 1
ATOM 2270 C CA . HIS A 1 294 ? 1.452 1.809 24.453 1 97.75 294 HIS A CA 1
ATOM 2271 C C . HIS A 1 294 ? 0.495 2.746 25.188 1 97.75 294 HIS A C 1
ATOM 2273 O O . HIS A 1 294 ? 0.892 3.828 25.625 1 97.75 294 HIS A O 1
ATOM 2279 N N . LEU A 1 295 ? -0.692 2.295 25.234 1 97.56 295 LEU A N 1
ATOM 2280 C CA . LEU A 1 295 ? -1.717 3.062 25.938 1 97.56 295 LEU A CA 1
ATOM 2281 C C . LEU A 1 295 ? -1.802 2.645 27.406 1 97.56 295 LEU A C 1
ATOM 2283 O O . LEU A 1 295 ? -1.592 1.476 27.734 1 97.56 295 LEU A O 1
ATOM 2287 N N . VAL A 1 296 ? -2.074 3.602 28.219 1 96.75 296 VAL A N 1
ATOM 2288 C CA . VAL A 1 296 ? -2.348 3.396 29.641 1 96.75 296 VAL A CA 1
ATOM 2289 C C . VAL A 1 296 ? -3.502 4.293 30.078 1 96.75 296 VAL A C 1
ATOM 2291 O O . VAL A 1 296 ? -4.105 4.984 29.266 1 96.75 296 VAL A O 1
ATOM 2294 N N . GLU A 1 297 ? -3.873 4.184 31.328 1 95.12 297 GLU A N 1
ATOM 2295 C CA . GLU A 1 297 ? -4.855 5.129 31.844 1 95.12 297 GLU A CA 1
ATOM 2296 C C . GLU A 1 297 ? -4.332 6.559 31.797 1 95.12 297 GLU A C 1
ATOM 2298 O O . GLU A 1 297 ? -3.137 6.797 32 1 95.12 297 GLU A O 1
ATOM 2303 N N . PRO A 1 298 ? -5.172 7.484 31.562 1 93.38 298 PRO A N 1
ATOM 2304 C CA . PRO A 1 298 ? -4.758 8.875 31.375 1 93.38 298 PRO A CA 1
ATOM 2305 C C . PRO A 1 298 ? -3.824 9.359 32.469 1 93.38 298 PRO A C 1
ATOM 2307 O O . PRO A 1 298 ? -2.844 10.055 32.188 1 93.38 298 PRO A O 1
ATOM 2310 N N . ASP A 1 299 ? -3.994 8.969 33.719 1 91.75 299 ASP A N 1
ATOM 2311 C CA . ASP A 1 299 ? -3.219 9.469 34.844 1 91.75 299 ASP A CA 1
ATOM 2312 C C . ASP A 1 299 ? -1.912 8.695 35 1 91.75 299 ASP A C 1
ATOM 2314 O O . ASP A 1 299 ? -1.016 9.117 35.719 1 91.75 299 ASP A O 1
ATOM 2318 N N . ASP A 1 300 ? -1.768 7.652 34.25 1 93.81 300 ASP A N 1
ATOM 2319 C CA . ASP A 1 300 ? -0.594 6.793 34.375 1 93.81 300 ASP A CA 1
ATOM 2320 C C . ASP A 1 300 ? 0.392 7.035 33.219 1 93.81 300 ASP A C 1
ATOM 2322 O O . ASP A 1 300 ? 1.494 6.48 33.219 1 93.81 300 ASP A O 1
ATOM 2326 N N . GLY A 1 301 ? -0.002 7.852 32.281 1 93.94 301 GLY A N 1
ATOM 2327 C CA . GLY A 1 301 ? 0.837 8.047 31.094 1 93.94 301 GLY A CA 1
ATOM 2328 C C . GLY A 1 301 ? 1.825 9.188 31.25 1 93.94 301 GLY A C 1
ATOM 2329 O O . GLY A 1 301 ? 1.698 10.008 32.156 1 93.94 301 GLY A O 1
ATOM 2330 N N . LEU A 1 302 ? 2.832 9.141 30.422 1 94.31 302 LEU A N 1
ATOM 2331 C CA . LEU A 1 302 ? 3.742 10.281 30.328 1 94.31 302 LEU A CA 1
ATOM 2332 C C . LEU A 1 302 ? 3.027 11.5 29.75 1 94.31 302 LEU A C 1
ATOM 2334 O O . LEU A 1 302 ? 3.33 12.633 30.125 1 94.31 302 LEU A O 1
ATOM 2338 N N . LEU A 1 303 ? 2.205 11.227 28.828 1 94.5 303 LEU A N 1
ATOM 2339 C CA . LEU A 1 303 ? 1.303 12.203 28.219 1 94.5 303 LEU A CA 1
ATOM 2340 C C . LEU A 1 303 ? -0.119 11.656 28.156 1 94.5 303 LEU A C 1
ATOM 2342 O O . LEU A 1 303 ? -0.341 10.461 28.359 1 94.5 303 LEU A O 1
ATOM 2346 N N . SER A 1 304 ? -1.025 12.562 27.938 1 94.75 304 SER A N 1
ATOM 2347 C CA . SER A 1 304 ? -2.402 12.164 27.656 1 94.75 304 SER A CA 1
ATOM 2348 C C . SER A 1 304 ? -2.941 12.859 26.422 1 94.75 304 SER A C 1
ATOM 2350 O O . SER A 1 304 ? -2.473 13.938 26.047 1 94.75 304 SER A O 1
ATOM 2352 N N . GLY A 1 305 ? -3.781 12.164 25.766 1 94.88 305 GLY A N 1
ATOM 2353 C CA . GLY A 1 305 ? -4.363 12.719 24.547 1 94.88 305 GLY A CA 1
ATOM 2354 C C . GLY A 1 305 ? -5.645 12.016 24.141 1 94.88 305 GLY A C 1
ATOM 2355 O O . GLY A 1 305 ? -6.266 11.312 24.938 1 94.88 305 GLY A O 1
ATOM 2356 N N . THR A 1 306 ? -6.055 12.312 22.969 1 96.38 306 THR A N 1
ATOM 2357 C CA . THR A 1 306 ? -7.332 11.812 22.469 1 96.38 306 THR A CA 1
ATOM 2358 C C . THR A 1 306 ? -7.121 10.906 21.266 1 96.38 306 THR A C 1
ATOM 2360 O O . THR A 1 306 ? -6.297 11.203 20.391 1 96.38 306 THR A O 1
ATOM 2363 N N . VAL A 1 307 ? -7.871 9.789 21.234 1 96.75 307 VAL A N 1
ATOM 2364 C CA . VAL A 1 307 ? -7.863 8.906 20.078 1 96.75 307 VAL A CA 1
ATOM 2365 C C . VAL A 1 307 ? -8.664 9.539 18.938 1 96.75 307 VAL A C 1
ATOM 2367 O O . VAL A 1 307 ? -9.867 9.773 19.078 1 96.75 307 VAL A O 1
ATOM 2370 N N . ILE A 1 308 ? -7.965 9.773 17.875 1 94.12 308 ILE A N 1
ATOM 2371 C CA . ILE A 1 308 ? -8.586 10.445 16.734 1 94.12 308 ILE A CA 1
ATOM 2372 C C . ILE A 1 308 ? -9.188 9.414 15.789 1 94.12 308 ILE A C 1
ATOM 2374 O O . ILE A 1 308 ? -10.258 9.633 15.203 1 94.12 308 ILE A O 1
ATOM 2378 N N . MET A 1 309 ? -8.516 8.289 15.672 1 93.75 309 MET A N 1
ATOM 2379 C CA . MET A 1 309 ? -8.938 7.266 14.719 1 93.75 309 MET A CA 1
ATOM 2380 C C . MET A 1 309 ? -8.398 5.898 15.117 1 93.75 309 MET A C 1
ATOM 2382 O O . MET A 1 309 ? -7.328 5.797 15.719 1 93.75 309 MET A O 1
ATOM 2386 N N . LEU A 1 310 ? -9.172 4.961 14.805 1 95.25 310 LEU A N 1
ATOM 2387 C CA . LEU A 1 310 ? -8.75 3.57 14.938 1 95.25 310 LEU A CA 1
ATOM 2388 C C . LEU A 1 310 ? -8.68 2.896 13.57 1 95.25 310 LEU A C 1
ATOM 2390 O O . LEU A 1 310 ? -9.578 3.074 12.742 1 95.25 310 LEU A O 1
ATOM 2394 N N . GLU A 1 311 ? -7.621 2.23 13.32 1 95.38 311 GLU A N 1
ATOM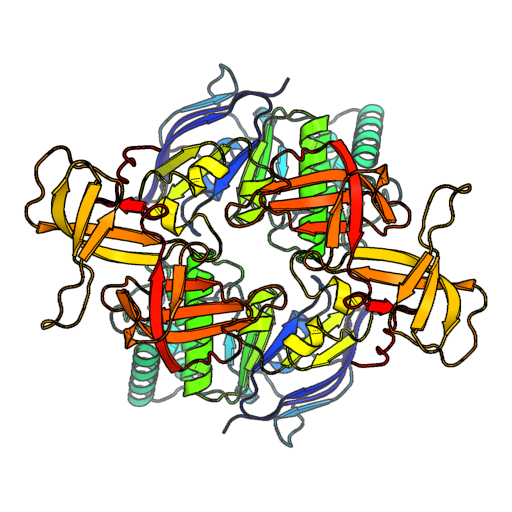 2395 C CA . GLU A 1 311 ? -7.508 1.346 12.164 1 95.38 311 GLU A CA 1
ATOM 2396 C C . GLU A 1 311 ? -7.551 -0.12 12.586 1 95.38 311 GLU A C 1
ATOM 2398 O O . GLU A 1 311 ? -6.559 -0.654 13.094 1 95.38 311 GLU A O 1
ATOM 2403 N N . ARG A 1 312 ? -8.68 -0.721 12.422 1 95.12 312 ARG A N 1
ATOM 2404 C CA . ARG A 1 312 ? -8.852 -2.137 12.727 1 95.12 312 ARG A CA 1
ATOM 2405 C C . ARG A 1 312 ? -8.633 -2.996 11.492 1 95.12 312 ARG A C 1
ATOM 2407 O O . ARG A 1 312 ? -9.539 -3.148 10.664 1 95.12 312 ARG A O 1
ATOM 2414 N N . LEU A 1 313 ? -7.484 -3.701 11.469 1 94.75 313 LEU A N 1
ATOM 2415 C CA . LEU A 1 313 ? -7.055 -4.324 10.227 1 94.75 313 LEU A CA 1
ATOM 2416 C C . LEU A 1 313 ? -7.133 -5.844 10.32 1 94.75 313 LEU A C 1
ATOM 2418 O O . LEU A 1 313 ? -6.676 -6.551 9.422 1 94.75 313 LEU A O 1
ATOM 2422 N N . GLY A 1 314 ? -7.676 -6.348 11.344 1 93.06 314 GLY A N 1
ATOM 2423 C CA . GLY A 1 314 ? -7.762 -7.781 11.562 1 93.06 314 GLY A CA 1
ATOM 2424 C C . GLY A 1 314 ? -6.645 -8.32 12.43 1 93.06 314 GLY A C 1
ATOM 2425 O O . GLY A 1 314 ? -6.805 -8.461 13.641 1 93.06 314 GLY A O 1
ATOM 2426 N N . ALA A 1 315 ? -5.434 -8.344 11.844 1 92.94 315 ALA A N 1
ATOM 2427 C CA . ALA A 1 315 ? -4.285 -8.844 12.594 1 92.94 315 ALA A CA 1
ATOM 2428 C C . ALA A 1 315 ? -3.775 -7.797 13.578 1 92.94 315 ALA A C 1
ATOM 2430 O O . ALA A 1 315 ? -3.234 -8.141 14.633 1 92.94 315 ALA A O 1
ATOM 2431 N N . ASP A 1 316 ? -3.971 -6.555 13.211 1 94.81 316 ASP A N 1
ATOM 2432 C CA . ASP A 1 316 ? -3.484 -5.445 14.023 1 94.81 316 ASP A CA 1
ATOM 2433 C C . ASP A 1 316 ? -4.543 -4.352 14.148 1 94.81 316 ASP A C 1
ATOM 2435 O O . ASP A 1 316 ? -5.438 -4.246 13.312 1 94.81 316 ASP A O 1
ATOM 2439 N N . THR A 1 317 ? -4.508 -3.674 15.219 1 96.31 317 THR A N 1
ATOM 2440 C CA . THR A 1 317 ? -5.262 -2.439 15.414 1 96.31 317 THR A CA 1
ATOM 2441 C C . THR A 1 317 ? -4.328 -1.298 15.812 1 96.31 317 THR A C 1
ATOM 2443 O O . THR A 1 317 ? -3.459 -1.47 16.672 1 96.31 317 THR A O 1
ATOM 2446 N N . PHE A 1 318 ? -4.453 -0.187 15.125 1 97 318 PHE A N 1
ATOM 2447 C CA . PHE A 1 318 ? -3.654 0.993 15.438 1 97 318 PHE A CA 1
ATOM 2448 C C . PHE A 1 318 ? -4.543 2.141 15.906 1 97 318 PHE A C 1
ATOM 2450 O O . PHE A 1 318 ? -5.617 2.369 15.336 1 97 318 PHE A O 1
ATOM 2457 N N . ALA A 1 319 ? -4.164 2.814 16.938 1 97.5 319 ALA A N 1
ATOM 2458 C CA . ALA A 1 319 ? -4.789 4.059 17.375 1 97.5 319 ALA A CA 1
ATOM 2459 C C . ALA A 1 319 ? -3.922 5.262 17.016 1 97.5 319 ALA A C 1
ATOM 2461 O O . ALA A 1 319 ? -2.701 5.234 17.188 1 97.5 319 ALA A O 1
ATOM 2462 N N . PHE A 1 320 ? -4.535 6.207 16.484 1 96.75 320 PHE A N 1
ATOM 2463 C CA . PHE A 1 320 ? -3.863 7.469 16.203 1 96.75 320 PHE A CA 1
ATOM 2464 C C . PHE A 1 320 ? -4.277 8.547 17.203 1 96.75 320 PHE A C 1
ATOM 2466 O O . PHE A 1 320 ? -5.457 8.883 17.297 1 96.75 320 PHE A O 1
ATOM 2473 N N . LEU A 1 321 ? -3.26 9.086 17.859 1 96.88 321 LEU A N 1
ATOM 2474 C CA . LEU A 1 321 ? -3.525 9.969 18.984 1 96.88 321 LEU A CA 1
ATOM 2475 C C . LEU A 1 321 ? -3.156 11.406 18.641 1 96.88 321 LEU A C 1
ATOM 2477 O O . LEU A 1 321 ? -2.15 11.656 17.969 1 96.88 321 LEU A O 1
ATOM 2481 N N . ASP A 1 322 ? -3.961 12.297 19.094 1 94.81 322 ASP A N 1
ATOM 2482 C CA . ASP A 1 322 ? -3.584 13.695 19.219 1 94.81 322 ASP A CA 1
ATOM 2483 C C . ASP A 1 322 ? -2.965 13.977 20.594 1 94.81 322 ASP A C 1
ATOM 2485 O O . ASP A 1 322 ? -3.654 13.938 21.609 1 94.81 322 ASP A O 1
ATOM 2489 N N . LEU A 1 323 ? -1.696 14.195 20.578 1 94.81 323 LEU A N 1
ATOM 2490 C CA . LEU A 1 323 ? -0.947 14.438 21.812 1 94.81 323 LEU A CA 1
ATOM 2491 C C . LEU A 1 323 ? -0.437 15.875 21.859 1 94.81 323 LEU A C 1
ATOM 2493 O O . LEU A 1 323 ? -0.135 16.469 20.812 1 94.81 323 LEU A O 1
ATOM 2497 N N . PRO A 1 324 ? -0.308 16.391 23.047 1 90.56 324 PRO A N 1
ATOM 2498 C CA . PRO A 1 324 ? 0.327 17.703 23.141 1 90.56 324 PRO A CA 1
ATOM 2499 C C . PRO A 1 324 ? 1.753 17.719 22.594 1 90.56 324 PRO A C 1
ATOM 2501 O O . PRO A 1 324 ? 2.531 16.797 22.875 1 90.56 324 PRO A O 1
ATOM 2504 N N . GLY A 1 325 ? 2.01 18.719 21.766 1 88.81 325 GLY A N 1
ATOM 2505 C CA . GLY A 1 325 ? 3.367 18.891 21.281 1 88.81 325 GLY A CA 1
ATOM 2506 C C . GLY A 1 325 ? 3.699 18 20.109 1 88.81 325 GLY A C 1
ATOM 2507 O O . GLY A 1 325 ? 4.828 18 19.609 1 88.81 325 GLY A O 1
ATOM 2508 N N . SER A 1 326 ? 2.68 17.203 19.719 1 90.12 326 SER A N 1
ATOM 2509 C CA . SER A 1 326 ? 2.949 16.297 18.594 1 90.12 326 SER A CA 1
ATOM 2510 C C . SER A 1 326 ? 2.779 17 17.266 1 90.12 326 SER A C 1
ATOM 2512 O O . SER A 1 326 ? 1.996 17.953 17.141 1 90.12 326 SER A O 1
ATOM 2514 N N . ASP A 1 327 ? 3.611 16.625 16.375 1 85.5 327 ASP A N 1
ATOM 2515 C CA . ASP A 1 327 ? 3.439 17.016 14.984 1 85.5 327 ASP A CA 1
ATOM 2516 C C . ASP A 1 327 ? 2.514 16.047 14.258 1 85.5 327 ASP A C 1
ATOM 2518 O O . ASP A 1 327 ? 2.971 15.062 13.68 1 85.5 327 ASP A O 1
ATOM 2522 N N . GLY A 1 328 ? 1.266 16.344 14.328 1 87.19 328 GLY A N 1
ATOM 2523 C CA . GLY A 1 328 ? 0.28 15.406 13.805 1 87.19 328 GLY A CA 1
ATOM 2524 C C . GLY A 1 328 ? -0.127 14.344 14.805 1 87.19 328 GLY A C 1
ATOM 2525 O O . GLY A 1 328 ? -0.153 14.594 16.016 1 87.19 328 GLY A O 1
ATOM 2526 N N . THR A 1 329 ? -0.456 13.195 14.289 1 92.94 329 THR A N 1
ATOM 2527 C CA . THR A 1 329 ? -0.909 12.125 15.172 1 92.94 329 THR A CA 1
ATOM 2528 C C . THR A 1 329 ? 0.224 11.148 15.453 1 92.94 329 THR A C 1
ATOM 2530 O O . THR A 1 329 ? 1.192 11.07 14.695 1 92.94 329 THR A O 1
ATOM 2533 N N . VAL A 1 330 ? 0.095 10.516 16.516 1 96.31 330 VAL A N 1
ATOM 2534 C CA . VAL A 1 330 ? 1.025 9.461 16.922 1 96.31 330 VAL A CA 1
ATOM 2535 C C . VAL A 1 330 ? 0.319 8.109 16.906 1 96.31 330 VAL A C 1
ATOM 2537 O O . VAL A 1 330 ? -0.712 7.93 17.547 1 96.31 330 VAL A O 1
ATOM 2540 N N . ALA A 1 331 ? 0.885 7.203 16.188 1 97.12 331 ALA A N 1
ATOM 2541 C CA . ALA A 1 331 ? 0.286 5.879 16.047 1 97.12 331 ALA A CA 1
ATOM 2542 C C . ALA A 1 331 ? 0.743 4.953 17.172 1 97.12 331 ALA A C 1
ATOM 2544 O O . ALA A 1 331 ? 1.917 4.961 17.547 1 97.12 331 ALA A O 1
ATOM 2545 N N . VAL A 1 332 ? -0.175 4.207 17.719 1 98.06 332 VAL A N 1
ATOM 2546 C CA . VAL A 1 332 ? 0.091 3.195 18.734 1 98.06 332 VAL A CA 1
ATOM 2547 C C . VAL A 1 332 ? -0.495 1.854 18.297 1 98.06 332 VAL A C 1
ATOM 2549 O O . VAL A 1 332 ? -1.674 1.771 17.953 1 98.06 332 VAL A O 1
ATOM 2552 N N . ARG A 1 333 ? 0.36 0.863 18.281 1 97.56 333 ARG A N 1
ATOM 2553 C CA . ARG A 1 333 ? -0.142 -0.481 18.016 1 97.56 333 ARG A CA 1
ATOM 2554 C C . ARG A 1 333 ? -0.837 -1.059 19.25 1 97.56 333 ARG A C 1
ATOM 2556 O O . ARG A 1 333 ? -0.216 -1.221 20.297 1 97.56 333 ARG A O 1
ATOM 2563 N N . LEU A 1 334 ? -2.076 -1.431 19.094 1 97.31 334 LEU A N 1
ATOM 2564 C CA . LEU A 1 334 ? -2.859 -1.886 20.234 1 97.31 334 LEU A CA 1
ATOM 2565 C C . LEU A 1 334 ? -2.668 -3.381 20.469 1 97.31 334 LEU A C 1
ATOM 2567 O O . LEU A 1 334 ? -2.289 -4.109 19.547 1 97.31 334 LEU A O 1
ATOM 2571 N N . THR A 1 335 ? -2.885 -3.762 21.688 1 93.25 335 THR A N 1
ATOM 2572 C CA . THR A 1 335 ? -2.846 -5.16 22.094 1 93.25 335 THR A CA 1
ATOM 2573 C C . THR A 1 335 ? -4.223 -5.629 22.562 1 93.25 335 THR A C 1
ATOM 2575 O O . THR A 1 335 ? -5.176 -4.848 22.578 1 93.25 335 THR A O 1
ATOM 2578 N N . GLU A 1 336 ? -4.328 -6.891 22.875 1 87.69 336 GLU A N 1
ATOM 2579 C CA . GLU A 1 336 ? -5.598 -7.449 23.312 1 87.69 336 GLU A CA 1
ATOM 2580 C C . GLU A 1 336 ? -6.141 -6.691 24.531 1 87.69 336 GLU A C 1
ATOM 2582 O O . GLU A 1 336 ? -7.355 -6.582 24.703 1 87.69 336 GLU A O 1
ATOM 2587 N N . ARG A 1 337 ? -5.332 -6.094 25.328 1 85.06 337 ARG A N 1
ATOM 2588 C CA . ARG A 1 337 ? -5.727 -5.367 26.531 1 85.06 337 ARG A CA 1
ATOM 2589 C C . ARG A 1 337 ? -6.441 -4.066 26.172 1 85.06 337 ARG A C 1
ATOM 2591 O O . ARG A 1 337 ? -7.109 -3.469 27.016 1 85.06 337 ARG A O 1
ATOM 2598 N N . ASP A 1 338 ? -6.301 -3.654 24.906 1 90.12 338 ASP A N 1
ATOM 2599 C CA . ASP A 1 338 ? -6.816 -2.354 24.484 1 90.12 338 ASP A CA 1
ATOM 2600 C C . ASP A 1 338 ? -8.125 -2.506 23.703 1 90.12 338 ASP A C 1
ATOM 2602 O O . ASP A 1 338 ? -8.508 -1.615 22.938 1 90.12 338 ASP A O 1
ATOM 2606 N N . GLY A 1 339 ? -8.75 -3.635 23.781 1 86.12 339 GLY A N 1
ATOM 2607 C CA . GLY A 1 339 ? -9.938 -3.943 23 1 86.12 339 GLY A CA 1
ATOM 2608 C C . GLY A 1 339 ? -11.07 -2.961 23.234 1 86.12 339 GLY A C 1
ATOM 2609 O O . GLY A 1 339 ? -11.945 -2.805 22.375 1 86.12 339 GLY A O 1
ATOM 2610 N N . HIS A 1 340 ? -11.031 -2.168 24.281 1 89.44 340 HIS A N 1
ATOM 2611 C CA . HIS A 1 340 ? -12.125 -1.279 24.656 1 89.44 340 HIS A CA 1
ATOM 2612 C C . HIS A 1 340 ? -11.914 0.124 24.094 1 89.44 340 HIS A C 1
ATOM 2614 O O . HIS A 1 340 ? -12.812 0.969 24.188 1 89.44 340 HIS A O 1
ATOM 2620 N N . VAL A 1 341 ? -10.812 0.405 23.547 1 94.94 341 VAL A N 1
ATOM 2621 C CA . VAL A 1 341 ? -10.461 1.748 23.094 1 94.94 341 VAL A CA 1
ATOM 2622 C C . VAL A 1 341 ? -11.312 2.121 21.891 1 94.94 341 VAL A C 1
ATOM 2624 O O . VAL A 1 341 ? -11.516 1.307 20.984 1 94.94 341 VAL A O 1
ATOM 2627 N N . ALA A 1 342 ? -11.836 3.324 21.906 1 94.5 342 ALA A N 1
ATOM 2628 C CA . ALA A 1 342 ? -12.664 3.842 20.828 1 94.5 342 ALA A CA 1
ATOM 2629 C C . ALA A 1 342 ? -12.211 5.242 20.422 1 94.5 342 ALA A C 1
ATOM 2631 O O . ALA A 1 342 ? -11.508 5.922 21.172 1 94.5 342 ALA A O 1
ATOM 2632 N N . SER A 1 343 ? -12.562 5.574 19.25 1 93 343 SER A N 1
ATOM 2633 C CA . SER A 1 343 ? -12.32 6.945 18.812 1 93 343 SER A CA 1
ATOM 2634 C C . SER A 1 343 ? -12.984 7.949 19.75 1 93 343 SER A C 1
ATOM 2636 O O . SER A 1 343 ? -14.117 7.75 20.188 1 93 343 SER A O 1
ATOM 2638 N N . GLY A 1 344 ? -12.258 8.977 20.062 1 94.38 344 GLY A N 1
ATOM 2639 C CA . GLY A 1 344 ? -12.773 9.992 20.969 1 94.38 344 GLY A CA 1
ATOM 2640 C C . GLY A 1 344 ? -12.344 9.781 22.406 1 94.38 344 GLY A C 1
ATOM 2641 O O . GLY A 1 344 ? -12.445 10.695 23.219 1 94.38 344 GLY A O 1
ATOM 2642 N N . ASP A 1 345 ? -11.867 8.641 22.75 1 96.44 345 ASP A N 1
ATOM 2643 C CA . ASP A 1 345 ? -11.461 8.336 24.109 1 96.44 345 ASP A CA 1
ATOM 2644 C C . ASP A 1 345 ? -10.258 9.172 24.531 1 96.44 345 ASP A C 1
ATOM 2646 O O . ASP A 1 345 ? -9.383 9.469 23.703 1 96.44 345 ASP A O 1
ATOM 2650 N N . HIS A 1 346 ? -10.258 9.578 25.75 1 97.12 346 HIS A N 1
ATOM 2651 C CA . HIS A 1 346 ? -9.078 10.164 26.375 1 97.12 346 HIS A CA 1
ATOM 2652 C C . HIS A 1 346 ? -8.203 9.086 27.016 1 97.12 346 HIS A C 1
ATOM 2654 O O . HIS A 1 346 ? -8.672 8.312 27.844 1 97.12 346 HIS A O 1
ATOM 2660 N N . VAL A 1 347 ? -6.938 9.031 26.609 1 96.88 347 VAL A N 1
ATOM 2661 C CA . VAL A 1 347 ? -6.074 7.934 27.031 1 96.88 347 VAL A CA 1
ATOM 2662 C C . VAL A 1 347 ? -4.715 8.484 27.453 1 96.88 347 VAL A C 1
ATOM 2664 O O . VAL A 1 347 ? -4.379 9.625 27.156 1 96.88 347 VAL A O 1
ATOM 2667 N N . GLY A 1 348 ? -4.012 7.648 28.266 1 96.75 348 GLY A N 1
ATOM 2668 C CA . GLY A 1 348 ? -2.611 7.918 28.547 1 96.75 348 GLY A CA 1
ATOM 2669 C C . GLY A 1 348 ? -1.663 7.293 27.547 1 96.75 348 GLY A C 1
ATOM 2670 O O . GLY A 1 348 ? -1.973 6.262 26.953 1 96.75 348 GLY A O 1
ATOM 2671 N N . PHE A 1 349 ? -0.56 7.988 27.297 1 96.69 349 PHE A N 1
ATOM 2672 C CA . PHE A 1 349 ? 0.46 7.57 26.328 1 96.69 349 PHE A CA 1
ATOM 2673 C C . PHE A 1 349 ? 1.794 7.336 27.031 1 96.69 349 PHE A C 1
ATOM 2675 O O . PHE A 1 349 ? 2.264 8.188 27.781 1 96.69 349 PHE A O 1
ATOM 2682 N N . ALA A 1 350 ? 2.361 6.164 26.875 1 97.69 350 ALA A N 1
ATOM 2683 C CA . ALA A 1 350 ? 3.684 5.816 27.391 1 97.69 350 ALA A CA 1
ATOM 2684 C C . ALA A 1 350 ? 4.535 5.148 26.312 1 97.69 350 ALA A C 1
ATOM 2686 O O . ALA A 1 350 ? 4.008 4.68 25.297 1 97.69 350 ALA A O 1
ATOM 2687 N N . PHE A 1 351 ? 5.867 5.211 26.484 1 97.69 351 PHE A N 1
ATOM 2688 C CA . PHE A 1 351 ? 6.77 4.609 25.516 1 97.69 351 PHE A CA 1
ATOM 2689 C C . PHE A 1 351 ? 8.047 4.121 26.188 1 97.69 351 PHE A C 1
ATOM 2691 O O . PHE A 1 351 ? 8.312 4.457 27.344 1 97.69 351 PHE A O 1
ATOM 2698 N N . ASP A 1 352 ? 8.781 3.291 25.5 1 97.19 352 ASP A N 1
ATOM 2699 C CA . ASP A 1 352 ? 10.078 2.801 25.938 1 97.19 352 ASP A CA 1
ATOM 2700 C C . ASP A 1 352 ? 11.188 3.795 25.594 1 97.19 352 ASP A C 1
ATOM 2702 O O . ASP A 1 352 ? 11.609 3.885 24.438 1 97.19 352 ASP A O 1
ATOM 2706 N N . ALA A 1 353 ? 11.75 4.387 26.562 1 96.62 353 ALA A N 1
ATOM 2707 C CA . ALA A 1 353 ? 12.75 5.434 26.391 1 96.62 353 ALA A CA 1
ATOM 2708 C C . ALA A 1 353 ? 13.977 4.898 25.656 1 96.62 353 ALA A C 1
ATOM 2710 O O . ALA A 1 353 ? 14.633 5.633 24.906 1 96.62 353 ALA A O 1
ATOM 2711 N N . ALA A 1 354 ? 14.234 3.637 25.812 1 95.94 354 ALA A N 1
ATOM 2712 C CA . ALA A 1 354 ? 15.43 3.031 25.219 1 95.94 354 ALA A CA 1
ATOM 2713 C C . ALA A 1 354 ? 15.273 2.869 23.719 1 95.94 354 ALA A C 1
ATOM 2715 O O . ALA A 1 354 ? 16.25 2.654 23 1 95.94 354 ALA A O 1
ATOM 2716 N N . GLN A 1 355 ? 14.031 2.939 23.266 1 96.38 355 GLN A N 1
ATOM 2717 C CA . GLN A 1 355 ? 13.766 2.654 21.859 1 96.38 355 GLN A CA 1
ATOM 2718 C C . GLN A 1 355 ? 13.352 3.916 21.109 1 96.38 355 GLN A C 1
ATOM 2720 O O . GLN A 1 355 ? 12.703 3.838 20.062 1 96.38 355 GLN A O 1
ATOM 2725 N N . THR A 1 356 ? 13.719 5.039 21.609 1 97.75 356 THR A N 1
ATOM 2726 C CA . THR A 1 356 ? 13.344 6.309 21 1 97.75 356 THR A CA 1
ATOM 2727 C C . THR A 1 356 ? 14.43 6.789 20.047 1 97.75 356 THR A C 1
ATOM 2729 O O . THR A 1 356 ? 15.523 6.223 20 1 97.75 356 THR A O 1
ATOM 2732 N N . HIS A 1 357 ? 14.109 7.738 19.234 1 98.12 357 HIS A N 1
ATOM 2733 C CA . HIS A 1 357 ? 15.016 8.516 18.391 1 98.12 357 HIS A CA 1
ATOM 2734 C C . HIS A 1 357 ? 15.016 9.984 18.797 1 98.12 357 HIS A C 1
ATOM 2736 O O . HIS A 1 357 ? 14.031 10.477 19.359 1 98.12 357 HIS A O 1
ATOM 2742 N N . LEU A 1 358 ? 16.094 10.625 18.547 1 98.12 358 LEU A N 1
ATOM 2743 C CA . LEU A 1 358 ? 16.172 12.047 18.875 1 98.12 358 LEU A CA 1
ATOM 2744 C C . LEU A 1 358 ? 16.781 12.836 17.703 1 98.12 358 LEU A C 1
ATOM 2746 O O . LEU A 1 358 ? 17.766 12.406 17.109 1 98.12 358 LEU A O 1
ATOM 2750 N N . PHE A 1 359 ? 16.188 13.953 17.438 1 98.19 359 PHE A N 1
ATOM 2751 C CA . PHE A 1 359 ? 16.609 14.797 16.328 1 98.19 359 PHE A CA 1
ATOM 2752 C C . PHE A 1 359 ? 16.859 16.234 16.797 1 98.19 359 PHE A C 1
ATOM 2754 O O . PHE A 1 359 ? 16.109 16.75 17.625 1 98.19 359 PHE A O 1
ATOM 2761 N N . HIS A 1 360 ? 17.859 16.828 16.266 1 97.06 360 HIS A N 1
ATOM 2762 C CA . HIS A 1 360 ? 18.109 18.25 16.469 1 97.06 360 HIS A CA 1
ATOM 2763 C C . HIS A 1 360 ? 17 19.094 15.828 1 97.06 360 HIS A C 1
ATOM 2765 O O . HIS A 1 360 ? 16.156 18.578 15.109 1 97.06 360 HIS A O 1
ATOM 2771 N N . ALA A 1 361 ? 17.062 20.359 16.094 1 94.5 361 ALA A N 1
ATOM 2772 C CA . ALA A 1 361 ? 16.078 21.281 15.555 1 94.5 361 ALA A CA 1
ATOM 2773 C C . ALA A 1 361 ? 16.125 21.312 14.031 1 94.5 361 ALA A C 1
ATOM 2775 O O . ALA A 1 361 ? 15.102 21.531 13.375 1 94.5 361 ALA A O 1
ATOM 2776 N N . ASP A 1 362 ? 17.25 20.984 13.531 1 95.06 362 ASP A N 1
ATOM 2777 C CA . ASP A 1 362 ? 17.391 21.016 12.086 1 95.06 362 ASP A CA 1
ATOM 2778 C C . ASP A 1 362 ? 16.984 19.688 11.453 1 95.06 362 ASP A C 1
ATOM 2780 O O . ASP A 1 362 ? 17.062 19.516 10.234 1 95.06 362 ASP A O 1
ATOM 2784 N N . GLY A 1 363 ? 16.625 18.734 12.281 1 96.94 363 GLY A N 1
ATOM 2785 C CA . GLY A 1 363 ? 16.094 17.484 11.781 1 96.94 363 GLY A CA 1
ATOM 2786 C C . GLY A 1 363 ? 17.125 16.359 11.75 1 96.94 363 GLY A C 1
ATOM 2787 O O . GLY A 1 363 ? 16.781 15.203 11.508 1 96.94 363 GLY A O 1
ATOM 2788 N N . GLN A 1 364 ? 18.422 16.672 12.031 1 97.56 364 GLN A N 1
ATOM 2789 C CA . GLN A 1 364 ? 19.453 15.656 12.008 1 97.56 364 GLN A CA 1
ATOM 2790 C C . GLN A 1 364 ? 19.359 14.742 13.227 1 97.56 364 GLN A C 1
ATOM 2792 O O . GLN A 1 364 ? 19.094 15.203 14.336 1 97.56 364 GLN A O 1
ATOM 2797 N N . ALA A 1 365 ? 19.625 13.539 12.977 1 98.06 365 ALA A N 1
ATOM 2798 C CA . ALA A 1 365 ? 19.484 12.547 14.039 1 98.06 365 ALA A CA 1
ATOM 2799 C C . ALA A 1 365 ? 20.703 12.57 14.977 1 98.06 365 ALA A C 1
ATOM 2801 O O . ALA A 1 365 ? 21.812 12.859 14.539 1 98.06 365 ALA A O 1
ATOM 2802 N N . LEU A 1 366 ? 20.453 12.305 16.234 1 96.5 366 LEU A N 1
ATOM 2803 C CA . LEU A 1 366 ? 21.5 12.039 17.203 1 96.5 366 LEU A CA 1
ATOM 2804 C C . LEU A 1 366 ? 21.766 10.539 17.344 1 96.5 366 LEU A C 1
ATOM 2806 O O . LEU A 1 366 ? 20.812 9.742 17.344 1 96.5 366 LEU A O 1
ATOM 2810 N N . SER A 1 367 ? 22.984 10.172 17.469 1 93.62 367 SER A N 1
ATOM 2811 C CA . SER A 1 367 ? 23.328 8.773 17.688 1 93.62 367 SER A CA 1
ATOM 2812 C C . SER A 1 367 ? 23.141 8.383 19.156 1 93.62 367 SER A C 1
ATOM 2814 O O . SER A 1 367 ? 23.516 9.133 20.062 1 93.62 367 SER A O 1
ATOM 2816 N N . PRO A 1 368 ? 22.594 7.25 19.328 1 93.56 368 PRO A N 1
ATOM 2817 C CA . PRO A 1 368 ? 22.453 6.801 20.703 1 93.56 368 PRO A CA 1
ATOM 2818 C C . PRO A 1 368 ? 23.797 6.441 21.359 1 93.56 368 PRO A C 1
ATOM 2820 O O . PRO A 1 368 ? 24.781 6.211 20.641 1 93.56 368 PRO A O 1
ATOM 2823 N N . ILE A 1 369 ? 23.828 6.441 22.75 1 86.81 369 ILE A N 1
ATOM 2824 C CA . ILE A 1 369 ? 25.031 6.137 23.5 1 86.81 369 ILE A CA 1
ATOM 2825 C C . ILE A 1 369 ? 25.469 4.695 23.234 1 86.81 369 ILE A C 1
ATOM 2827 O O . ILE A 1 369 ? 26.656 4.414 23.062 1 86.81 369 ILE A O 1
ATOM 2831 N N . HIS A 1 370 ? 24.547 3.619 23.469 1 72.12 370 HIS A N 1
ATOM 2832 C CA . HIS A 1 370 ? 24.922 2.221 23.312 1 72.12 370 HIS A CA 1
ATOM 2833 C C . HIS A 1 370 ? 24.359 1.642 22.016 1 72.12 370 HIS A C 1
ATOM 2835 O O . HIS A 1 370 ? 24.484 0.441 21.766 1 72.12 370 HIS A O 1
ATOM 2841 N N . GLY A 1 371 ? 24.297 2.404 21.141 1 54.59 371 GLY A N 1
ATOM 2842 C CA . GLY A 1 371 ? 23.703 1.794 19.969 1 54.59 371 GLY A CA 1
ATOM 2843 C C . GLY A 1 371 ? 24.609 1.812 18.75 1 54.59 371 GLY A C 1
ATOM 2844 O O . GLY A 1 371 ? 25.562 2.59 18.688 1 54.59 371 GLY A O 1
ATOM 2845 N N . MET B 1 1 ? -30.25 16.062 1.389 1 70.06 1 MET B N 1
ATOM 2846 C CA . MET B 1 1 ? -30.281 14.836 2.178 1 70.06 1 MET B CA 1
ATOM 2847 C C . MET B 1 1 ? -29.5 13.727 1.482 1 70.06 1 MET B C 1
ATOM 2849 O O . MET B 1 1 ? -29.5 13.641 0.253 1 70.06 1 MET B O 1
ATOM 2853 N N . PRO B 1 2 ? -28.734 13.039 2.221 1 79.62 2 PRO B N 1
ATOM 2854 C CA . PRO B 1 2 ? -28 11.953 1.551 1 79.62 2 PRO B CA 1
ATOM 2855 C C . PRO B 1 2 ? -28.938 10.945 0.88 1 79.62 2 PRO B C 1
ATOM 2857 O O . PRO B 1 2 ? -30.016 10.656 1.401 1 79.62 2 PRO B O 1
ATOM 2860 N N . ALA B 1 3 ? -28.578 10.562 -0.292 1 82.56 3 ALA B N 1
ATOM 2861 C CA . ALA B 1 3 ? -29.406 9.664 -1.08 1 82.56 3 ALA B CA 1
ATOM 2862 C C . ALA B 1 3 ? -29.062 8.203 -0.792 1 82.56 3 ALA B C 1
ATOM 2864 O O . ALA B 1 3 ? -27.922 7.883 -0.47 1 82.56 3 ALA B O 1
ATOM 2865 N N . SER B 1 4 ? -30.109 7.465 -0.859 1 92.75 4 SER B N 1
ATOM 2866 C CA . SER B 1 4 ? -29.859 6.027 -0.933 1 92.75 4 SER B CA 1
ATOM 2867 C C . SER B 1 4 ? -29.594 5.586 -2.367 1 92.75 4 SER B C 1
ATOM 2869 O O . SER B 1 4 ? -30.078 6.215 -3.314 1 92.75 4 SER B O 1
ATOM 2871 N N . LEU B 1 5 ? -28.766 4.594 -2.523 1 96.19 5 LEU B N 1
ATOM 2872 C CA . LEU B 1 5 ? -28.484 4 -3.824 1 96.19 5 LEU B CA 1
ATOM 2873 C C . LEU B 1 5 ? -28.906 2.537 -3.859 1 96.19 5 LEU B C 1
ATOM 2875 O O . LEU B 1 5 ? -28.656 1.791 -2.91 1 96.19 5 LEU B O 1
ATOM 2879 N N . GLU B 1 6 ? -29.594 2.195 -4.945 1 97.62 6 GLU B N 1
ATOM 2880 C CA . GLU B 1 6 ? -30 0.804 -5.117 1 97.62 6 GLU B CA 1
ATOM 2881 C C . GLU B 1 6 ? -29.672 0.304 -6.523 1 97.62 6 GLU B C 1
ATOM 2883 O O . GLU B 1 6 ? -30.156 0.853 -7.512 1 97.62 6 GLU B O 1
ATOM 2888 N N . LEU B 1 7 ? -28.828 -0.649 -6.602 1 98 7 LEU B N 1
ATOM 2889 C CA . LEU B 1 7 ? -28.516 -1.364 -7.836 1 98 7 LEU B CA 1
ATOM 2890 C C . LEU B 1 7 ? -29.266 -2.688 -7.902 1 98 7 LEU B C 1
ATOM 2892 O O . LEU B 1 7 ? -29.156 -3.516 -6.992 1 98 7 LEU B O 1
ATOM 2896 N N . ARG B 1 8 ? -30.031 -2.844 -8.953 1 98.19 8 ARG B N 1
ATOM 2897 C CA . ARG B 1 8 ? -30.797 -4.078 -9.156 1 98.19 8 ARG B CA 1
ATOM 2898 C C . ARG B 1 8 ? -30.312 -4.816 -10.398 1 98.19 8 ARG B C 1
ATOM 2900 O O . ARG B 1 8 ? -30.609 -4.406 -11.523 1 98.19 8 ARG B O 1
ATOM 2907 N N . ASP B 1 9 ? -29.562 -5.875 -10.195 1 98.06 9 ASP B N 1
ATOM 2908 C CA . ASP B 1 9 ? -29.094 -6.766 -11.25 1 98.06 9 ASP B CA 1
ATOM 2909 C C . ASP B 1 9 ? -28.391 -5.98 -12.359 1 98.06 9 ASP B C 1
ATOM 2911 O O . ASP B 1 9 ? -28.703 -6.152 -13.539 1 98.06 9 ASP B O 1
ATOM 2915 N N . ILE B 1 10 ? -27.578 -5.098 -11.984 1 97.81 10 ILE B N 1
ATOM 2916 C CA . ILE B 1 10 ? -26.859 -4.238 -12.922 1 97.81 10 ILE B CA 1
ATOM 2917 C C . ILE B 1 10 ? -25.875 -5.082 -13.742 1 97.81 10 ILE B C 1
ATOM 2919 O O . ILE B 1 10 ? -25.125 -5.879 -13.195 1 97.81 10 ILE B O 1
ATOM 2923 N N . ARG B 1 11 ? -25.922 -4.922 -15 1 97.38 11 ARG B N 1
ATOM 2924 C CA . ARG B 1 11 ? -25.047 -5.637 -15.922 1 97.38 11 ARG B CA 1
ATOM 2925 C C . ARG B 1 11 ? -24.391 -4.68 -16.906 1 97.38 11 ARG B C 1
ATOM 2927 O O . ARG B 1 11 ? -24.953 -3.631 -17.234 1 97.38 11 ARG B O 1
ATOM 2934 N N . LYS B 1 12 ? -23.188 -4.957 -17.312 1 96 12 LYS B N 1
ATOM 2935 C CA . LYS B 1 12 ? -22.469 -4.227 -18.359 1 96 12 LYS B CA 1
ATOM 2936 C C . LYS B 1 12 ? -21.766 -5.184 -19.328 1 96 12 LYS B C 1
ATOM 2938 O O . LYS B 1 12 ? -20.984 -6.039 -18.906 1 96 12 LYS B O 1
ATOM 2943 N N . ASP B 1 13 ? -22.062 -5.02 -20.5 1 92.44 13 ASP B N 1
ATOM 2944 C CA . ASP B 1 13 ? -21.469 -5.785 -21.594 1 92.44 13 ASP B CA 1
ATOM 2945 C C . ASP B 1 13 ? -20.75 -4.867 -22.578 1 92.44 13 ASP B C 1
ATOM 2947 O O . ASP B 1 13 ? -21.297 -3.834 -22.969 1 92.44 13 ASP B O 1
ATOM 2951 N N . TYR B 1 14 ? -19.438 -5.168 -22.812 1 85.5 14 TYR B N 1
ATOM 2952 C CA . TYR B 1 14 ? -18.719 -4.496 -23.891 1 85.5 14 TYR B CA 1
ATOM 2953 C C . TYR B 1 14 ? -18.453 -5.445 -25.047 1 85.5 14 TYR B C 1
ATOM 2955 O O . TYR B 1 14 ? -17.625 -6.348 -24.953 1 85.5 14 TYR B O 1
ATOM 2963 N N . ALA B 1 15 ? -19 -5.215 -26.172 1 83.94 15 ALA B N 1
ATOM 2964 C CA . ALA B 1 15 ? -18.781 -5.988 -27.391 1 83.94 15 ALA B CA 1
ATOM 2965 C C . ALA B 1 15 ? -18.797 -7.484 -27.094 1 83.94 15 ALA B C 1
ATOM 2967 O O . ALA B 1 15 ? -17.891 -8.219 -27.5 1 83.94 15 ALA B O 1
ATOM 2968 N N . GLY B 1 16 ? -19.625 -7.953 -26.266 1 81.19 16 GLY B N 1
ATOM 2969 C CA . GLY B 1 16 ? -19.797 -9.375 -26.016 1 81.19 16 GLY B CA 1
ATOM 2970 C C . GLY B 1 16 ? -19.109 -9.836 -24.734 1 81.19 16 GLY B C 1
ATOM 2971 O O . GLY B 1 16 ? -19.328 -10.969 -24.281 1 81.19 16 GLY B O 1
ATOM 2972 N N . LYS B 1 17 ? -18.297 -9.062 -24.141 1 84.31 17 LYS B N 1
ATOM 2973 C CA . LYS B 1 17 ? -17.625 -9.422 -22.891 1 84.31 17 LYS B CA 1
ATOM 2974 C C . LYS B 1 17 ? -18.359 -8.812 -21.703 1 84.31 17 LYS B C 1
ATOM 2976 O O . LYS B 1 17 ? -18.453 -7.59 -21.594 1 84.31 17 LYS B O 1
ATOM 2981 N N . GLN B 1 18 ? -18.844 -9.695 -20.875 1 91.25 18 GLN B N 1
ATOM 2982 C CA . GLN B 1 18 ? -19.562 -9.227 -19.688 1 91.25 18 GLN B CA 1
ATOM 2983 C C . GLN B 1 18 ? -18.594 -8.797 -18.594 1 91.25 18 GLN B C 1
ATOM 2985 O O . GLN B 1 18 ? -17.828 -9.617 -18.078 1 91.25 18 GLN B O 1
ATOM 2990 N N . ILE B 1 19 ? -18.656 -7.57 -18.219 1 91.19 19 ILE B N 1
ATOM 2991 C CA . ILE B 1 19 ? -17.766 -7.012 -17.203 1 91.19 19 ILE B CA 1
ATOM 2992 C C . ILE B 1 19 ? -18.453 -7.02 -15.844 1 91.19 19 ILE B C 1
ATOM 2994 O O . ILE B 1 19 ? -17.844 -7.402 -14.844 1 91.19 19 ILE B O 1
ATOM 2998 N N . ILE B 1 20 ? -19.688 -6.582 -15.836 1 96.44 20 ILE B N 1
ATOM 2999 C CA . ILE B 1 20 ? -20.531 -6.648 -14.648 1 96.44 20 ILE B CA 1
ATOM 3000 C C . ILE B 1 20 ? -21.641 -7.668 -14.867 1 96.44 20 ILE B C 1
ATOM 3002 O O . ILE B 1 20 ? -22.375 -7.598 -15.859 1 96.44 20 ILE B O 1
ATOM 3006 N N . LYS B 1 21 ? -21.812 -8.656 -13.953 1 96.75 21 LYS B N 1
ATOM 3007 C CA . LYS B 1 21 ? -22.625 -9.844 -14.203 1 96.75 21 LYS B CA 1
ATOM 3008 C C . LYS B 1 21 ? -23.797 -9.922 -13.227 1 96.75 21 LYS B C 1
ATOM 3010 O O . LYS B 1 21 ? -24.016 -10.961 -12.594 1 96.75 21 LYS B O 1
ATOM 3015 N N . GLY B 1 22 ? -24.5 -8.836 -13.117 1 96.94 22 GLY B N 1
ATOM 3016 C CA . GLY B 1 22 ? -25.703 -8.859 -12.312 1 96.94 22 GLY B CA 1
ATOM 3017 C C . GLY B 1 22 ? -25.484 -8.461 -10.867 1 96.94 22 GLY B C 1
ATOM 3018 O O . GLY B 1 22 ? -25.859 -9.188 -9.953 1 96.94 22 GLY B O 1
ATOM 3019 N N . VAL B 1 23 ? -24.984 -7.273 -10.656 1 97.44 23 VAL B N 1
ATOM 3020 C CA . VAL B 1 23 ? -24.672 -6.773 -9.328 1 97.44 23 VAL B CA 1
ATOM 3021 C C . VAL B 1 23 ? -25.906 -6.145 -8.695 1 97.44 23 VAL B C 1
ATOM 3023 O O . VAL B 1 23 ? -26.547 -5.277 -9.297 1 97.44 23 VAL B O 1
ATOM 3026 N N . SER B 1 24 ? -26.312 -6.652 -7.59 1 98.38 24 SER B N 1
ATOM 3027 C CA . SER B 1 24 ? -27.359 -6.055 -6.754 1 98.38 24 SER B CA 1
ATOM 3028 C C . SER B 1 24 ? -26.781 -5.578 -5.422 1 98.38 24 SER B C 1
ATOM 3030 O O . SER B 1 24 ? -26.125 -6.34 -4.715 1 98.38 24 SER B O 1
ATOM 3032 N N . LEU B 1 25 ? -27.031 -4.355 -5.137 1 97.5 25 LEU B N 1
ATOM 3033 C CA . LEU B 1 25 ? -26.422 -3.736 -3.967 1 97.5 25 LEU B CA 1
ATOM 3034 C C . LEU B 1 25 ? -27.234 -2.535 -3.496 1 97.5 25 LEU B C 1
ATOM 3036 O O . LEU B 1 25 ? -27.719 -1.75 -4.312 1 97.5 25 LEU B O 1
ATOM 3040 N N . SER B 1 26 ? -27.406 -2.424 -2.209 1 97.56 26 SER B N 1
ATOM 3041 C CA . SER B 1 26 ? -28.047 -1.261 -1.61 1 97.56 26 SER B CA 1
ATOM 3042 C C . SER B 1 26 ? -27.078 -0.482 -0.727 1 97.56 26 SER B C 1
ATOM 3044 O O . SER B 1 26 ? -26.312 -1.074 0.032 1 97.56 26 SER B O 1
ATOM 3046 N N . VAL B 1 27 ? -27.094 0.78 -0.897 1 97.5 27 VAL B N 1
ATOM 3047 C CA . VAL B 1 27 ? -26.297 1.682 -0.063 1 97.5 27 VAL B CA 1
ATOM 3048 C C . VAL B 1 27 ? -27.234 2.602 0.725 1 97.5 27 VAL B C 1
ATOM 3050 O O . VAL B 1 27 ? -28.016 3.355 0.138 1 97.5 27 VAL B O 1
ATOM 3053 N N . ALA B 1 28 ? -27.156 2.562 2.025 1 97.12 28 ALA B N 1
ATOM 3054 C CA . ALA B 1 28 ? -28.016 3.383 2.877 1 97.12 28 ALA B CA 1
ATOM 3055 C C . ALA B 1 28 ? -27.562 4.844 2.861 1 97.12 28 ALA B C 1
ATOM 3057 O O . ALA B 1 28 ? -26.406 5.141 2.555 1 97.12 28 ALA B O 1
ATOM 3058 N N . PRO B 1 29 ? -28.562 5.703 3.174 1 96 29 PRO B N 1
ATOM 3059 C CA . PRO B 1 29 ? -28.156 7.102 3.311 1 96 29 PRO B CA 1
ATOM 3060 C C . PRO B 1 29 ? -27.047 7.293 4.34 1 96 29 PRO B C 1
ATOM 3062 O O . PRO B 1 29 ? -27.062 6.664 5.402 1 96 29 PRO B O 1
ATOM 3065 N N . SER B 1 30 ? -26.047 8.023 3.961 1 95.88 30 SER B N 1
ATOM 3066 C CA . SER B 1 30 ? -24.922 8.406 4.824 1 95.88 30 SER B CA 1
ATOM 3067 C C . SER B 1 30 ? -24 7.227 5.074 1 95.88 30 SER B C 1
ATOM 3069 O O . SER B 1 30 ? -23.141 7.281 5.965 1 95.88 30 SER B O 1
ATOM 3071 N N . GLU B 1 31 ? -24.156 6.176 4.285 1 97.56 31 GLU B N 1
ATOM 3072 C CA . GLU B 1 31 ? -23.281 5.02 4.418 1 97.56 31 GLU B CA 1
ATOM 3073 C C . GLU B 1 31 ? -21.969 5.23 3.656 1 97.56 31 GLU B C 1
ATOM 3075 O O . GLU B 1 31 ? -21.969 5.793 2.561 1 97.56 31 GLU B O 1
ATOM 3080 N N . PHE B 1 32 ? -20.906 4.801 4.266 1 98.06 32 PHE B N 1
ATOM 3081 C CA . PHE B 1 32 ? -19.609 4.73 3.592 1 98.06 32 PHE B CA 1
ATOM 3082 C C . PHE B 1 32 ? -19.344 3.324 3.064 1 98.06 32 PHE B C 1
ATOM 3084 O O . PHE B 1 32 ? -18.875 2.457 3.801 1 98.06 32 PHE B O 1
ATOM 3091 N N . LEU B 1 33 ? -19.609 3.133 1.772 1 98.44 33 LEU B N 1
ATOM 3092 C CA . LEU B 1 33 ? -19.438 1.825 1.146 1 98.44 33 LEU B CA 1
ATOM 3093 C C . LEU B 1 33 ? -18.156 1.776 0.324 1 98.44 33 LEU B C 1
ATOM 3095 O O . LEU B 1 33 ? -17.906 2.654 -0.507 1 98.44 33 LEU B O 1
ATOM 3099 N N . VAL B 1 34 ? -17.344 0.76 0.572 1 98.44 34 VAL B N 1
ATOM 3100 C CA . VAL B 1 34 ? -16.094 0.632 -0.172 1 98.44 34 VAL B CA 1
ATOM 3101 C C . VAL B 1 34 ? -16.141 -0.608 -1.061 1 98.44 34 VAL B C 1
ATOM 3103 O O . VAL B 1 34 ? -16.516 -1.692 -0.604 1 98.44 34 VAL B O 1
ATOM 3106 N N . LEU B 1 35 ? -15.852 -0.432 -2.295 1 97.62 35 LEU B N 1
ATOM 3107 C CA . LEU B 1 35 ? -15.703 -1.514 -3.262 1 97.62 35 LEU B CA 1
ATOM 3108 C C . LEU B 1 35 ? -14.242 -1.9 -3.432 1 97.62 35 LEU B C 1
ATOM 3110 O O . LEU B 1 35 ? -13.406 -1.055 -3.76 1 97.62 35 LEU B O 1
ATOM 3114 N N . VAL B 1 36 ? -13.992 -3.189 -3.16 1 96.12 36 VAL B N 1
ATOM 3115 C CA . VAL B 1 36 ? -12.641 -3.697 -3.365 1 96.12 36 VAL B CA 1
ATOM 3116 C C . VAL B 1 36 ? -12.68 -4.902 -4.301 1 96.12 36 VAL B C 1
ATOM 3118 O O . VAL B 1 36 ? -13.742 -5.488 -4.531 1 96.12 36 VAL B O 1
ATOM 3121 N N . GLY B 1 37 ? -11.539 -5.234 -4.867 1 92.62 37 GLY B N 1
ATOM 3122 C CA . GLY B 1 37 ? -11.383 -6.352 -5.781 1 92.62 37 GLY B CA 1
ATOM 3123 C C . GLY B 1 37 ? -10.117 -6.266 -6.617 1 92.62 37 GLY B C 1
ATOM 3124 O O . GLY B 1 37 ? -9.422 -5.246 -6.598 1 92.62 37 GLY B O 1
ATOM 3125 N N . PRO B 1 38 ? -9.852 -7.34 -7.273 1 87.69 38 PRO B N 1
ATOM 3126 C CA . PRO B 1 38 ? -8.664 -7.348 -8.133 1 87.69 38 PRO B CA 1
ATOM 3127 C C . PRO B 1 38 ? -8.742 -6.316 -9.258 1 87.69 38 PRO B C 1
ATOM 3129 O O . PRO B 1 38 ? -9.82 -5.809 -9.562 1 87.69 38 PRO B O 1
ATOM 3132 N N . SER B 1 39 ? -7.59 -6.004 -9.742 1 80.06 39 SER B N 1
ATOM 3133 C CA . SER B 1 39 ? -7.555 -5.102 -10.883 1 80.06 39 SER B CA 1
ATOM 3134 C C . SER B 1 39 ? -8.383 -5.645 -12.047 1 80.06 39 SER B C 1
ATOM 3136 O O . SER B 1 39 ? -8.328 -6.84 -12.344 1 80.06 39 SER B O 1
ATOM 3138 N N . GLY B 1 40 ? -9.211 -4.836 -12.617 1 77.88 40 GLY B N 1
ATOM 3139 C CA . GLY B 1 40 ? -9.961 -5.211 -13.797 1 77.88 40 GLY B CA 1
ATOM 3140 C C . GLY B 1 40 ? -11.281 -5.895 -13.477 1 77.88 40 GLY B C 1
ATOM 3141 O O . GLY B 1 40 ? -11.992 -6.336 -14.383 1 77.88 40 GLY B O 1
ATOM 3142 N N . CYS B 1 41 ? -11.602 -5.91 -12.242 1 87.06 41 CYS B N 1
ATOM 3143 C CA . CYS B 1 41 ? -12.789 -6.684 -11.898 1 87.06 41 CYS B CA 1
ATOM 3144 C C . CYS B 1 41 ? -14.062 -5.871 -12.133 1 87.06 41 CYS B C 1
ATOM 3146 O O . CYS B 1 41 ? -15.172 -6.379 -11.961 1 87.06 41 CYS B O 1
ATOM 3148 N N . GLY B 1 42 ? -13.938 -4.562 -12.445 1 90.06 42 GLY B N 1
ATOM 3149 C CA . GLY B 1 42 ? -15.117 -3.799 -12.82 1 90.06 42 GLY B CA 1
ATOM 3150 C C . GLY B 1 42 ? -15.461 -2.705 -11.828 1 90.06 42 GLY B C 1
ATOM 3151 O O . GLY B 1 42 ? -16.516 -2.084 -11.93 1 90.06 42 GLY B O 1
ATOM 3152 N N . LYS B 1 43 ? -14.656 -2.434 -10.836 1 93.5 43 LYS B N 1
ATOM 3153 C CA . LYS B 1 43 ? -14.945 -1.445 -9.805 1 93.5 43 LYS B CA 1
ATOM 3154 C C . LYS B 1 43 ? -15.195 -0.07 -10.414 1 93.5 43 LYS B C 1
ATOM 3156 O O . LYS B 1 43 ? -16.219 0.554 -10.141 1 93.5 43 LYS B O 1
ATOM 3161 N N . SER B 1 44 ? -14.281 0.335 -11.297 1 90.94 44 SER B N 1
ATOM 3162 C CA . SER B 1 44 ? -14.398 1.649 -11.922 1 90.94 44 SER B CA 1
ATOM 3163 C C . SER B 1 44 ? -15.586 1.705 -12.875 1 90.94 44 SER B C 1
ATOM 3165 O O . SER B 1 44 ? -16.266 2.725 -12.953 1 90.94 44 SER B O 1
ATOM 3167 N N . THR B 1 45 ? -15.797 0.638 -13.602 1 92.81 45 THR B N 1
ATOM 3168 C CA . THR B 1 45 ? -16.953 0.563 -14.492 1 92.81 45 THR B CA 1
ATOM 3169 C C . THR B 1 45 ? -18.25 0.738 -13.711 1 92.81 45 THR B C 1
ATOM 3171 O O . THR B 1 45 ? -19.125 1.513 -14.117 1 92.81 45 THR B O 1
ATOM 3174 N N . LEU B 1 46 ? -18.312 0.034 -12.633 1 95.88 46 LEU B N 1
ATOM 3175 C CA . LEU B 1 46 ? -19.5 0.145 -11.789 1 95.88 46 LEU B CA 1
ATOM 3176 C C . LEU B 1 46 ? -19.672 1.573 -11.281 1 95.88 46 LEU B C 1
ATOM 3178 O O . LEU B 1 46 ? -20.781 2.123 -11.328 1 95.88 46 LEU B O 1
ATOM 3182 N N . LEU B 1 47 ? -18.609 2.172 -10.828 1 95.62 47 LEU B N 1
ATOM 3183 C CA . LEU B 1 47 ? -18.625 3.539 -10.32 1 95.62 47 LEU B CA 1
ATOM 3184 C C . LEU B 1 47 ? -19.078 4.516 -11.406 1 95.62 47 LEU B C 1
ATOM 3186 O O . LEU B 1 47 ? -19.875 5.41 -11.148 1 95.62 47 LEU B O 1
ATOM 3190 N N . ARG B 1 48 ? -18.656 4.344 -12.609 1 94.81 48 ARG B N 1
ATOM 3191 C CA . ARG B 1 48 ? -18.984 5.211 -13.734 1 94.81 48 ARG B CA 1
ATOM 3192 C C . ARG B 1 48 ? -20.453 5.035 -14.141 1 94.81 48 ARG B C 1
ATOM 3194 O O . ARG B 1 48 ? -21.094 5.988 -14.586 1 94.81 48 ARG B O 1
ATOM 3201 N N . MET B 1 49 ? -20.906 3.84 -14.023 1 96.5 49 MET B N 1
ATOM 3202 C CA . MET B 1 49 ? -22.328 3.617 -14.281 1 96.5 49 MET B CA 1
ATOM 3203 C C . MET B 1 49 ? -23.188 4.375 -13.273 1 96.5 49 MET B C 1
ATOM 3205 O O . MET B 1 49 ? -24.203 4.984 -13.648 1 96.5 49 MET B O 1
ATOM 3209 N N . ILE B 1 50 ? -22.781 4.371 -12.016 1 96.38 50 ILE B N 1
ATOM 3210 C CA . ILE B 1 50 ? -23.516 5.098 -10.984 1 96.38 50 ILE B CA 1
ATOM 3211 C C . ILE B 1 50 ? -23.5 6.594 -11.289 1 96.38 50 ILE B C 1
ATOM 3213 O O . ILE B 1 50 ? -24.516 7.273 -11.172 1 96.38 50 ILE B O 1
ATOM 3217 N N . ALA B 1 51 ? -22.391 7.059 -11.812 1 94.56 51 ALA B N 1
ATOM 3218 C CA . ALA B 1 51 ? -22.203 8.484 -12.094 1 94.56 51 ALA B CA 1
ATOM 3219 C C . ALA B 1 51 ? -22.906 8.875 -13.398 1 94.56 51 ALA B C 1
ATOM 3221 O O . ALA B 1 51 ? -23.062 10.062 -13.688 1 94.56 51 ALA B O 1
ATOM 3222 N N . GLY B 1 52 ? -23.203 7.922 -14.234 1 95 52 GLY B N 1
ATOM 3223 C CA . GLY B 1 52 ? -23.812 8.188 -15.531 1 95 52 GLY B CA 1
ATOM 3224 C C . GLY B 1 52 ? -22.797 8.406 -16.641 1 95 52 GLY B C 1
ATOM 3225 O O . GLY B 1 52 ? -23.141 8.883 -17.719 1 95 52 GLY B O 1
ATOM 3226 N N . LEU B 1 53 ? -21.562 8.07 -16.375 1 93.94 53 LEU B N 1
ATOM 3227 C CA . LEU B 1 53 ? -20.469 8.227 -17.344 1 93.94 53 LEU B CA 1
ATOM 3228 C C . LEU B 1 53 ? -20.297 6.961 -18.172 1 93.94 53 LEU B C 1
ATOM 3230 O O . LEU B 1 53 ? -19.5 6.934 -19.125 1 93.94 53 LEU B O 1
ATOM 3234 N N . GLU B 1 54 ? -20.953 5.926 -17.797 1 93.56 54 GLU B N 1
ATOM 3235 C CA . GLU B 1 54 ? -21.016 4.641 -18.5 1 93.56 54 GLU B CA 1
ATOM 3236 C C . GLU B 1 54 ? -22.438 4.121 -18.562 1 93.56 54 GLU B C 1
ATOM 3238 O O . GLU B 1 54 ? -23.188 4.211 -17.594 1 93.56 54 GLU B O 1
ATOM 3243 N N . GLU B 1 55 ? -22.812 3.596 -19.703 1 95.12 55 GLU B N 1
ATOM 3244 C CA . GLU B 1 55 ? -24.188 3.104 -19.891 1 95.12 55 GLU B CA 1
ATOM 3245 C C . GLU B 1 55 ? -24.391 1.779 -19.156 1 95.12 55 GLU B C 1
ATOM 3247 O O . GLU B 1 55 ? -23.484 0.948 -19.094 1 95.12 55 GLU B O 1
ATOM 3252 N N . ILE B 1 56 ? -25.578 1.612 -18.688 1 96.56 56 ILE B N 1
ATOM 3253 C CA . ILE B 1 56 ? -26 0.355 -18.078 1 96.56 56 ILE B CA 1
ATOM 3254 C C . ILE B 1 56 ? -26.625 -0.547 -19.141 1 96.56 56 ILE B C 1
ATOM 3256 O O . ILE B 1 56 ? -27.594 -0.16 -19.797 1 96.56 56 ILE B O 1
ATOM 3260 N N . SER B 1 57 ? -26.047 -1.745 -19.297 1 96.62 57 SER B N 1
ATOM 3261 C CA . SER B 1 57 ? -26.547 -2.645 -20.328 1 96.62 57 SER B CA 1
ATOM 3262 C C . SER B 1 57 ? -27.891 -3.27 -19.922 1 96.62 57 SER B C 1
ATOM 3264 O O . SER B 1 57 ? -28.781 -3.428 -20.75 1 96.62 57 SER B O 1
ATOM 3266 N N . SER B 1 58 ? -28 -3.658 -18.75 1 96.81 58 SER B N 1
ATOM 3267 C CA . SER B 1 58 ? -29.25 -4.172 -18.188 1 96.81 58 SER B CA 1
ATOM 3268 C C . SER B 1 58 ? -29.297 -3.994 -16.672 1 96.81 58 SER B C 1
ATOM 3270 O O . SER B 1 58 ? -28.25 -3.811 -16.047 1 96.81 58 SER B O 1
ATOM 3272 N N . GLY B 1 59 ? -30.484 -4.039 -16.094 1 97.81 59 GLY B N 1
ATOM 3273 C CA . GLY B 1 59 ? -30.688 -3.762 -14.68 1 97.81 59 GLY B CA 1
ATOM 3274 C C . GLY B 1 59 ? -31.109 -2.332 -14.406 1 97.81 59 GLY B C 1
ATOM 3275 O O . GLY B 1 59 ? -31.297 -1.546 -15.336 1 97.81 59 GLY B O 1
ATOM 3276 N N . ASP B 1 60 ? -31.328 -2.061 -13.109 1 98.25 60 ASP B N 1
ATOM 3277 C CA . ASP B 1 60 ? -31.859 -0.746 -12.766 1 98.25 60 ASP B CA 1
ATOM 3278 C C . ASP B 1 60 ? -31.062 -0.114 -11.625 1 98.25 60 ASP B C 1
ATOM 3280 O O . ASP B 1 60 ? -30.688 -0.802 -10.68 1 98.25 60 ASP B O 1
ATOM 3284 N N . LEU B 1 61 ? -30.844 1.121 -11.781 1 97.62 61 LEU B N 1
ATOM 3285 C CA . LEU B 1 61 ? -30.203 1.938 -10.75 1 97.62 61 LEU B CA 1
ATOM 3286 C C . LEU B 1 61 ? -31.188 2.969 -10.195 1 97.62 61 LEU B C 1
ATOM 3288 O O . LEU B 1 61 ? -31.828 3.693 -10.953 1 97.62 61 LEU B O 1
ATOM 3292 N N . TYR B 1 62 ? -31.281 3.004 -8.859 1 97.25 62 TYR B N 1
ATOM 3293 C CA . TYR B 1 62 ? -32.188 3.941 -8.211 1 97.25 62 TYR B CA 1
ATOM 3294 C C . TYR B 1 62 ? -31.438 4.852 -7.242 1 97.25 62 TYR B C 1
ATOM 3296 O O . TYR B 1 62 ? -30.547 4.398 -6.516 1 97.25 62 TYR B O 1
ATOM 3304 N N . PHE B 1 63 ? -31.719 6.098 -7.305 1 94.75 63 PHE B N 1
ATOM 3305 C CA . PHE B 1 63 ? -31.469 7.043 -6.223 1 94.75 63 PHE B CA 1
ATOM 3306 C C . PHE B 1 63 ? -32.75 7.32 -5.441 1 94.75 63 PHE B C 1
ATOM 3308 O O . PHE B 1 63 ? -33.719 7.859 -5.988 1 94.75 63 PHE B O 1
ATOM 3315 N N . ASP B 1 64 ? -32.688 6.855 -4.199 1 93.19 64 ASP B N 1
ATOM 3316 C CA . ASP B 1 64 ? -33.969 6.844 -3.479 1 93.19 64 ASP B CA 1
ATOM 3317 C C . ASP B 1 64 ? -35.031 6.082 -4.258 1 93.19 64 ASP B C 1
ATOM 3319 O O . ASP B 1 64 ? -34.844 4.906 -4.586 1 93.19 64 ASP B O 1
ATOM 3323 N N . ASP B 1 65 ? -36 6.758 -4.695 1 92.44 65 ASP B N 1
ATOM 3324 C CA . ASP B 1 65 ? -37.094 6.043 -5.352 1 92.44 65 ASP B CA 1
ATOM 3325 C C . ASP B 1 65 ? -37.125 6.348 -6.848 1 92.44 65 ASP B C 1
ATOM 3327 O O . ASP B 1 65 ? -38.031 5.914 -7.559 1 92.44 65 ASP B O 1
ATOM 3331 N N . GLN B 1 66 ? -36.125 6.93 -7.371 1 94.69 66 GLN B N 1
ATOM 3332 C CA . GLN B 1 66 ? -36.125 7.336 -8.773 1 94.69 66 GLN B CA 1
ATOM 3333 C C . GLN B 1 66 ? -35.156 6.504 -9.594 1 94.69 66 GLN B C 1
ATOM 3335 O O . GLN B 1 66 ? -33.969 6.441 -9.266 1 94.69 66 GLN B O 1
ATOM 3340 N N . ARG B 1 67 ? -35.656 5.887 -10.578 1 96.81 67 ARG B N 1
ATOM 3341 C CA . ARG B 1 67 ? -34.781 5.18 -11.508 1 96.81 67 ARG B CA 1
ATOM 3342 C C . ARG B 1 67 ? -33.969 6.156 -12.344 1 96.81 67 ARG B C 1
ATOM 3344 O O . ARG B 1 67 ? -34.5 7.059 -12.977 1 96.81 67 ARG B O 1
ATOM 3351 N N . VAL B 1 68 ? -32.625 6.02 -12.469 1 96.06 68 VAL B N 1
ATOM 3352 C CA . VAL B 1 68 ? -31.797 7.07 -13.047 1 96.06 68 VAL B CA 1
ATOM 3353 C C . VAL B 1 68 ? -31 6.512 -14.227 1 96.06 68 VAL B C 1
ATOM 3355 O O . VAL B 1 68 ? -30.062 7.145 -14.703 1 96.06 68 VAL B O 1
ATOM 3358 N N . ASN B 1 69 ? -31.359 5.367 -14.758 1 96.75 69 ASN B N 1
ATOM 3359 C CA . ASN B 1 69 ? -30.625 4.719 -15.836 1 96.75 69 ASN B CA 1
ATOM 3360 C C . ASN B 1 69 ? -30.359 5.688 -16.984 1 96.75 69 ASN B C 1
ATOM 3362 O O . ASN B 1 69 ? -29.281 5.656 -17.594 1 96.75 69 ASN B O 1
ATOM 3366 N N . ASP B 1 70 ? -31.312 6.582 -17.203 1 94.19 70 ASP B N 1
ATOM 3367 C CA . ASP B 1 70 ? -31.266 7.402 -18.406 1 94.19 70 ASP B CA 1
ATOM 3368 C C . ASP B 1 70 ? -30.953 8.859 -18.078 1 94.19 70 ASP B C 1
ATOM 3370 O O . ASP B 1 70 ? -31.062 9.734 -18.922 1 94.19 70 ASP B O 1
ATOM 3374 N N . TRP B 1 71 ? -30.672 9.047 -16.812 1 94.38 71 TRP B N 1
ATOM 3375 C CA . TRP B 1 71 ? -30.328 10.406 -16.438 1 94.38 71 TRP B CA 1
ATOM 3376 C C . TRP B 1 71 ? -28.906 10.75 -16.891 1 94.38 71 TRP B C 1
ATOM 3378 O O . TRP B 1 71 ? -28 9.93 -16.781 1 94.38 71 TRP B O 1
ATOM 3388 N N . ASP B 1 72 ? -28.75 11.953 -17.344 1 92.69 72 ASP B N 1
ATOM 3389 C CA . ASP B 1 72 ? -27.406 12.461 -17.609 1 92.69 72 ASP B CA 1
ATOM 3390 C C . ASP B 1 72 ? -26.641 12.672 -16.297 1 92.69 72 ASP B C 1
ATOM 3392 O O . ASP B 1 72 ? -27.234 12.891 -15.25 1 92.69 72 ASP B O 1
ATOM 3396 N N . PRO B 1 73 ? -25.312 12.578 -16.391 1 90.19 73 PRO B N 1
ATOM 3397 C CA . PRO B 1 73 ? -24.5 12.75 -15.188 1 90.19 73 PRO B CA 1
ATOM 3398 C C . PRO B 1 73 ? -24.828 14.031 -14.414 1 90.19 73 PRO B C 1
ATOM 3400 O O . PRO B 1 73 ? -24.906 14.008 -13.188 1 90.19 73 PRO B O 1
ATOM 3403 N N . ALA B 1 74 ? -25.109 15.078 -15.102 1 85 74 ALA B N 1
ATOM 3404 C CA . ALA B 1 74 ? -25.375 16.375 -14.469 1 85 74 ALA B CA 1
ATOM 3405 C C . ALA B 1 74 ? -26.656 16.328 -13.641 1 85 74 ALA B C 1
ATOM 3407 O O . ALA B 1 74 ? -26.75 17 -12.602 1 85 74 ALA B O 1
ATOM 3408 N N . ARG B 1 75 ? -27.578 15.531 -14.031 1 88.69 75 ARG B N 1
ATOM 3409 C CA . ARG B 1 75 ? -28.875 15.461 -13.367 1 88.69 75 ARG B CA 1
ATOM 3410 C C . ARG B 1 75 ? -28.812 14.57 -12.133 1 88.69 75 ARG B C 1
ATOM 3412 O O . ARG B 1 75 ? -29.672 14.656 -11.25 1 88.69 75 ARG B O 1
ATOM 3419 N N . ARG B 1 76 ? -27.828 13.773 -12.016 1 91.38 76 ARG B N 1
ATOM 3420 C CA . ARG B 1 76 ? -27.734 12.805 -10.93 1 91.38 76 ARG B CA 1
ATOM 3421 C C . ARG B 1 76 ? -27.25 13.461 -9.641 1 91.38 76 ARG B C 1
ATOM 3423 O O . ARG B 1 76 ? -27.375 12.883 -8.562 1 91.38 76 ARG B O 1
ATOM 3430 N N . ARG B 1 77 ? -26.719 14.617 -9.688 1 87.56 77 ARG B N 1
ATOM 3431 C CA . ARG B 1 77 ? -26.234 15.383 -8.531 1 87.56 77 ARG B CA 1
ATOM 3432 C C . ARG B 1 77 ? -25.25 14.57 -7.703 1 87.56 77 ARG B C 1
ATOM 3434 O O . ARG B 1 77 ? -25.391 14.477 -6.48 1 87.56 77 ARG B O 1
ATOM 3441 N N . ILE B 1 78 ? -24.344 13.953 -8.359 1 91.5 78 ILE B N 1
ATOM 3442 C CA . ILE B 1 78 ? -23.297 13.164 -7.711 1 91.5 78 ILE B CA 1
ATOM 3443 C C . ILE B 1 78 ? -21.953 13.867 -7.863 1 91.5 78 ILE B C 1
ATOM 3445 O O . ILE B 1 78 ? -21.672 14.469 -8.906 1 91.5 78 ILE B O 1
ATOM 3449 N N . GLY B 1 79 ? -21.219 13.883 -6.766 1 91.38 79 GLY B N 1
ATOM 3450 C CA . GLY B 1 79 ? -19.844 14.344 -6.828 1 91.38 79 GLY B CA 1
ATOM 3451 C C . GLY B 1 79 ? -18.844 13.227 -7.051 1 91.38 79 GLY B C 1
ATOM 3452 O O . GLY B 1 79 ? -18.891 12.203 -6.355 1 91.38 79 GLY B O 1
ATOM 3453 N N . MET B 1 80 ? -18.047 13.398 -8.008 1 90.88 80 MET B N 1
ATOM 3454 C CA . MET B 1 80 ? -17.062 12.359 -8.312 1 90.88 80 MET B CA 1
ATOM 3455 C C . MET B 1 80 ? -15.641 12.898 -8.164 1 90.88 80 MET B C 1
ATOM 3457 O O . MET B 1 80 ? -15.352 14.023 -8.562 1 90.88 80 MET B O 1
ATOM 3461 N N . VAL B 1 81 ? -14.852 12.109 -7.453 1 90.38 81 VAL B N 1
ATOM 3462 C CA . VAL B 1 81 ? -13.422 12.383 -7.328 1 90.38 81 VAL B CA 1
ATOM 3463 C C . VAL B 1 81 ? -12.633 11.297 -8.055 1 90.38 81 VAL B C 1
ATOM 3465 O O . VAL B 1 81 ? -12.727 10.117 -7.711 1 90.38 81 VAL B O 1
ATOM 3468 N N . PHE B 1 82 ? -11.773 11.75 -9.008 1 85.38 82 PHE B N 1
ATOM 3469 C CA . PHE B 1 82 ? -11.047 10.828 -9.875 1 85.38 82 PHE B CA 1
ATOM 3470 C C . PHE B 1 82 ? -9.648 10.555 -9.312 1 85.38 82 PHE B C 1
ATOM 3472 O O . PHE B 1 82 ? -9.164 11.281 -8.453 1 85.38 82 PHE B O 1
ATOM 3479 N N . GLN B 1 83 ? -9.023 9.586 -9.898 1 79.31 83 GLN B N 1
ATOM 3480 C CA . GLN B 1 83 ? -7.684 9.156 -9.516 1 79.31 83 GLN B CA 1
ATOM 3481 C C . GLN B 1 83 ? -6.652 10.234 -9.82 1 79.31 83 GLN B C 1
ATOM 3483 O O . GLN B 1 83 ? -5.785 10.531 -9 1 79.31 83 GLN B O 1
ATOM 3488 N N . SER B 1 84 ? -6.617 10.875 -10.977 1 80.19 84 SER B N 1
ATOM 3489 C CA . SER B 1 84 ? -5.652 11.875 -11.406 1 80.19 84 SER B CA 1
ATOM 3490 C C . SER B 1 84 ? -6.02 13.258 -10.875 1 80.19 84 SER B C 1
ATOM 3492 O O . SER B 1 84 ? -5.344 14.242 -11.18 1 80.19 84 SER B O 1
ATOM 3494 N N . TYR B 1 85 ? -6.949 13.414 -10.008 1 81.06 85 TYR B N 1
ATOM 3495 C CA . TYR B 1 85 ? -7.461 14.664 -9.453 1 81.06 85 TYR B CA 1
ATOM 3496 C C . TYR B 1 85 ? -8.211 15.469 -10.508 1 81.06 85 TYR B C 1
ATOM 3498 O O . TYR B 1 85 ? -9.242 16.062 -10.227 1 81.06 85 TYR B O 1
ATOM 3506 N N . ALA B 1 86 ? -7.609 15.422 -11.805 1 82 86 ALA B N 1
ATOM 3507 C CA . ALA B 1 86 ? -8.211 16.078 -12.961 1 82 86 ALA B CA 1
ATOM 3508 C C . ALA B 1 86 ? -8.383 17.578 -12.703 1 82 86 ALA B C 1
ATOM 3510 O O . ALA B 1 86 ? -9.445 18.141 -12.969 1 82 86 ALA B O 1
ATOM 3511 N N . LEU B 1 87 ? -7.391 18.219 -12.07 1 92.06 87 LEU B N 1
ATOM 3512 C CA . LEU B 1 87 ? -7.469 19.656 -11.805 1 92.06 87 LEU B CA 1
ATOM 3513 C C . LEU B 1 87 ? -7.105 20.453 -13.039 1 92.06 87 LEU B C 1
ATOM 3515 O O . LEU B 1 87 ? -6.262 20.031 -13.836 1 92.06 87 LEU B O 1
ATOM 3519 N N . TYR B 1 88 ? -7.762 21.609 -13.211 1 93 88 TYR B N 1
ATOM 3520 C CA . TYR B 1 88 ? -7.387 22.531 -14.266 1 93 88 TYR B CA 1
ATOM 3521 C C . TYR B 1 88 ? -6.109 23.281 -13.898 1 93 88 TYR B C 1
ATOM 3523 O O . TYR B 1 88 ? -6.102 24.109 -12.977 1 93 88 TYR B O 1
ATOM 3531 N N . PRO B 1 89 ? -5.078 23.062 -14.688 1 92.5 89 PRO B N 1
ATOM 3532 C CA . PRO B 1 89 ? -3.766 23.578 -14.289 1 92.5 89 PRO B CA 1
ATOM 3533 C C . PRO B 1 89 ? -3.693 25.109 -14.344 1 92.5 89 PRO B C 1
ATOM 3535 O O . PRO B 1 89 ? -2.879 25.719 -13.648 1 92.5 89 PRO B O 1
ATOM 3538 N N . HIS B 1 90 ? -4.555 25.719 -15.109 1 93.56 90 HIS B N 1
ATOM 3539 C CA . HIS B 1 90 ? -4.48 27.172 -15.328 1 93.56 90 HIS B CA 1
ATOM 3540 C C . HIS B 1 90 ? -5.41 27.906 -14.367 1 93.56 90 HIS B C 1
ATOM 3542 O O . HIS B 1 90 ? -5.422 29.141 -14.344 1 93.56 90 HIS B O 1
ATOM 3548 N N . MET B 1 91 ? -6.141 27.203 -13.555 1 96.19 91 MET B N 1
ATOM 3549 C CA . MET B 1 91 ? -7.07 27.797 -12.609 1 96.19 91 MET B CA 1
ATOM 3550 C C . MET B 1 91 ? -6.516 27.75 -11.195 1 96.19 91 MET B C 1
ATOM 3552 O O . MET B 1 91 ? -5.766 26.828 -10.852 1 96.19 91 MET B O 1
ATOM 3556 N N . THR B 1 92 ? -6.895 28.75 -10.492 1 97.25 92 THR B N 1
ATOM 3557 C CA . THR B 1 92 ? -6.531 28.75 -9.086 1 97.25 92 THR B CA 1
ATOM 3558 C C . THR B 1 92 ? -7.328 27.688 -8.32 1 97.25 92 THR B C 1
ATOM 3560 O O . THR B 1 92 ? -8.25 27.094 -8.867 1 97.25 92 THR B O 1
ATOM 3563 N N . VAL B 1 93 ? -6.922 27.5 -7.09 1 96.94 93 VAL B N 1
ATOM 3564 C CA . VAL B 1 93 ? -7.641 26.578 -6.207 1 96.94 93 VAL B CA 1
ATOM 3565 C C . VAL B 1 93 ? -9.109 27 -6.121 1 96.94 93 VAL B C 1
ATOM 3567 O O . VAL B 1 93 ? -10 26.172 -6.328 1 96.94 93 VAL B O 1
ATOM 3570 N N . ALA B 1 94 ? -9.32 28.266 -5.902 1 97 94 ALA B N 1
ATOM 3571 C CA . ALA B 1 94 ? -10.688 28.766 -5.793 1 97 94 ALA B CA 1
ATOM 3572 C C . ALA B 1 94 ? -11.445 28.578 -7.102 1 97 94 ALA B C 1
ATOM 3574 O O . ALA B 1 94 ? -12.625 28.203 -7.098 1 97 94 ALA B O 1
ATOM 3575 N N . GLU B 1 95 ? -10.797 28.797 -8.18 1 96 95 GLU B N 1
ATOM 3576 C CA . GLU B 1 95 ? -11.422 28.641 -9.484 1 96 95 GLU B CA 1
ATOM 3577 C C . GLU B 1 95 ? -11.742 27.188 -9.781 1 96 95 GLU B C 1
ATOM 3579 O O . GLU B 1 95 ? -12.797 26.875 -10.344 1 96 95 GLU B O 1
ATOM 3584 N N . ASN B 1 96 ? -10.805 26.359 -9.453 1 96.12 96 ASN B N 1
ATOM 3585 C CA . ASN B 1 96 ? -11.039 24.938 -9.625 1 96.12 96 ASN B CA 1
ATOM 3586 C C . ASN B 1 96 ? -12.273 24.469 -8.852 1 96.12 96 ASN B C 1
ATOM 3588 O O . ASN B 1 96 ? -13.156 23.812 -9.422 1 96.12 96 ASN B O 1
ATOM 3592 N N . ILE B 1 97 ? -12.32 24.875 -7.641 1 95.62 97 ILE B N 1
ATOM 3593 C CA . ILE B 1 97 ? -13.398 24.453 -6.75 1 95.62 97 ILE B CA 1
ATOM 3594 C C . ILE B 1 97 ? -14.727 25.047 -7.23 1 95.62 97 ILE B C 1
ATOM 3596 O O . ILE B 1 97 ? -15.758 24.359 -7.211 1 95.62 97 ILE B O 1
ATOM 3600 N N . GLY B 1 98 ? -14.719 26.234 -7.781 1 94.94 98 GLY B N 1
ATOM 3601 C CA . GLY B 1 98 ? -15.945 26.922 -8.148 1 94.94 98 GLY B CA 1
ATOM 3602 C C . GLY B 1 98 ? -16.344 26.703 -9.594 1 94.94 98 GLY B C 1
ATOM 3603 O O . GLY B 1 98 ? -17.406 27.156 -10.031 1 94.94 98 GLY B O 1
ATOM 3604 N N . PHE B 1 99 ? -15.57 25.984 -10.297 1 92.75 99 PHE B N 1
ATOM 3605 C CA . PHE B 1 99 ? -15.766 25.875 -11.742 1 92.75 99 PHE B CA 1
ATOM 3606 C C . PHE B 1 99 ? -17.125 25.266 -12.062 1 92.75 99 PHE B C 1
ATOM 3608 O O . PHE B 1 99 ? -17.828 25.75 -12.953 1 92.75 99 PHE B O 1
ATOM 3615 N N . GLY B 1 100 ? -17.453 24.25 -11.359 1 89.25 100 GLY B N 1
ATOM 3616 C CA . GLY B 1 100 ? -18.734 23.609 -11.578 1 89.25 100 GLY B CA 1
ATOM 3617 C C . GLY B 1 100 ? -19.906 24.531 -11.328 1 89.25 100 GLY B C 1
ATOM 3618 O O . GLY B 1 100 ? -20.922 24.469 -12.031 1 89.25 100 GLY B O 1
ATOM 3619 N N . LEU B 1 101 ? -19.797 25.422 -10.398 1 92.25 101 LEU B N 1
ATOM 3620 C CA . LEU B 1 101 ? -20.844 26.391 -10.094 1 92.25 101 LEU B CA 1
ATOM 3621 C C . LEU B 1 101 ? -20.953 27.438 -11.203 1 92.25 101 LEU B C 1
ATOM 3623 O O . LEU B 1 101 ? -22.047 27.875 -11.539 1 92.25 101 LEU B O 1
ATOM 3627 N N . LYS B 1 102 ? -19.812 27.75 -11.68 1 91.88 102 LYS B N 1
ATOM 3628 C CA . LYS B 1 102 ? -19.797 28.703 -12.789 1 91.88 102 LYS B CA 1
ATOM 3629 C C . LYS B 1 102 ? -20.484 28.125 -14.016 1 91.88 102 LYS B C 1
ATOM 3631 O O . LYS B 1 102 ? -21.297 28.812 -14.656 1 91.88 102 LYS B O 1
ATOM 3636 N N . LEU B 1 103 ? -20.203 26.906 -14.289 1 88.88 103 LEU B N 1
ATOM 3637 C CA . LEU B 1 103 ? -20.828 26.234 -15.43 1 88.88 103 LEU B CA 1
ATOM 3638 C C . LEU B 1 103 ? -22.328 26.125 -15.234 1 88.88 103 LEU B C 1
ATOM 3640 O O . LEU B 1 103 ? -23.094 26.188 -16.203 1 88.88 103 LEU B O 1
ATOM 3644 N N . ALA B 1 104 ? -22.75 26 -14.023 1 87.81 104 ALA B N 1
ATOM 3645 C CA . ALA B 1 104 ? -24.156 25.891 -13.688 1 87.81 104 ALA B CA 1
ATOM 3646 C C . ALA B 1 104 ? -24.812 27.266 -13.609 1 87.81 104 ALA B C 1
ATOM 3648 O O . ALA B 1 104 ? -25.984 27.391 -13.234 1 87.81 104 ALA B O 1
ATOM 3649 N N . LYS B 1 105 ? -24.062 28.344 -13.797 1 91.38 105 LYS B N 1
ATOM 3650 C CA . LYS B 1 105 ? -24.516 29.719 -13.883 1 91.38 105 LYS B CA 1
ATOM 3651 C C . LYS B 1 105 ? -25.078 30.203 -12.547 1 91.38 105 LYS B C 1
ATOM 3653 O O . LYS B 1 105 ? -26.094 30.906 -12.5 1 91.38 105 LYS B O 1
ATOM 3658 N N . LYS B 1 106 ? -24.516 29.688 -11.547 1 92.12 106 LYS B N 1
ATOM 3659 C CA . LYS B 1 106 ? -24.891 30.203 -10.227 1 92.12 106 LYS B CA 1
ATOM 3660 C C . LYS B 1 106 ? -24.406 31.641 -10.055 1 92.12 106 LYS B C 1
ATOM 3662 O O . LYS B 1 106 ? -23.375 32.031 -10.594 1 92.12 106 LYS B O 1
ATOM 3667 N N . PRO B 1 107 ? -25.156 32.438 -9.32 1 94.75 107 PRO B N 1
ATOM 3668 C CA . PRO B 1 107 ? -24.75 33.812 -9.07 1 94.75 107 PRO B CA 1
ATOM 3669 C C . PRO B 1 107 ? -23.375 33.906 -8.406 1 94.75 107 PRO B C 1
ATOM 3671 O O . PRO B 1 107 ? -23.031 33.062 -7.586 1 94.75 107 PRO B O 1
ATOM 3674 N N . ARG B 1 108 ? -22.719 34.969 -8.688 1 93.62 108 ARG B N 1
ATOM 3675 C CA . ARG B 1 108 ? -21.344 35.156 -8.211 1 93.62 108 ARG B CA 1
ATOM 3676 C C . ARG B 1 108 ? -21.297 35.125 -6.688 1 93.62 108 ARG B C 1
ATOM 3678 O O . ARG B 1 108 ? -20.406 34.5 -6.105 1 93.62 108 ARG B O 1
ATOM 3685 N N . ALA B 1 109 ? -22.172 35.75 -6.098 1 95.12 109 ALA B N 1
ATOM 3686 C CA . ALA B 1 109 ? -22.188 35.844 -4.641 1 95.12 109 ALA B CA 1
ATOM 3687 C C . ALA B 1 109 ? -22.344 34.438 -4.02 1 95.12 109 ALA B C 1
ATOM 3689 O O . ALA B 1 109 ? -21.672 34.125 -3.037 1 95.12 109 ALA B O 1
ATOM 3690 N N . GLU B 1 110 ? -23.141 33.688 -4.629 1 94.31 110 GLU B N 1
ATOM 3691 C CA . GLU B 1 110 ? -23.359 32.344 -4.152 1 94.31 110 GLU B CA 1
ATOM 3692 C C . GLU B 1 110 ? -22.125 31.469 -4.379 1 94.31 110 GLU B C 1
ATOM 3694 O O . GLU B 1 110 ? -21.734 30.688 -3.502 1 94.31 110 GLU B O 1
ATOM 3699 N N . ARG B 1 111 ? -21.531 31.594 -5.496 1 94.75 111 ARG B N 1
ATOM 3700 C CA . ARG B 1 111 ? -20.344 30.828 -5.82 1 94.75 111 ARG B CA 1
ATOM 3701 C C . ARG B 1 111 ? -19.219 31.125 -4.832 1 94.75 111 ARG B C 1
ATOM 3703 O O . ARG B 1 111 ? -18.578 30.203 -4.32 1 94.75 111 ARG B O 1
ATOM 3710 N N . GLU B 1 112 ? -19.078 32.406 -4.562 1 95.19 112 GLU B N 1
ATOM 3711 C CA . GLU B 1 112 ? -18.016 32.812 -3.65 1 95.19 112 GLU B CA 1
ATOM 3712 C C . GLU B 1 112 ? -18.266 32.25 -2.244 1 95.19 112 GLU B C 1
ATOM 3714 O O . GLU B 1 112 ? -17.328 31.797 -1.583 1 95.19 112 GLU B O 1
ATOM 3719 N N . GLN B 1 113 ? -19.438 32.312 -1.862 1 95.06 113 GLN B N 1
ATOM 3720 C CA . GLN B 1 113 ? -19.781 31.797 -0.54 1 95.06 113 GLN B CA 1
ATOM 3721 C C . GLN B 1 113 ? -19.516 30.297 -0.441 1 95.06 113 GLN B C 1
ATOM 3723 O O . GLN B 1 113 ? -18.938 29.828 0.536 1 95.06 113 GLN B O 1
ATOM 3728 N N . ARG B 1 114 ? -19.906 29.578 -1.397 1 94.19 114 ARG B N 1
ATOM 3729 C CA . ARG B 1 114 ? -19.75 28.125 -1.396 1 94.19 114 ARG B CA 1
ATOM 3730 C C . ARG B 1 114 ? -18.281 27.734 -1.493 1 94.19 114 ARG B C 1
ATOM 3732 O O . ARG B 1 114 ? -17.828 26.781 -0.847 1 94.19 114 ARG B O 1
ATOM 3739 N N . VAL B 1 115 ? -17.594 28.469 -2.291 1 96.06 115 VAL B N 1
ATOM 3740 C CA . VAL B 1 115 ? -16.172 28.203 -2.441 1 96.06 115 VAL B CA 1
ATOM 3741 C C . VAL B 1 115 ? -15.453 28.484 -1.119 1 96.06 115 VAL B C 1
ATOM 3743 O O . VAL B 1 115 ? -14.625 27.688 -0.678 1 96.06 115 VAL B O 1
ATOM 3746 N N . ASP B 1 116 ? -15.836 29.547 -0.52 1 95.56 116 ASP B N 1
ATOM 3747 C CA . ASP B 1 116 ? -15.227 29.891 0.763 1 95.56 116 ASP B CA 1
ATOM 3748 C C . ASP B 1 116 ? -15.508 28.812 1.808 1 95.56 116 ASP B C 1
ATOM 3750 O O . ASP B 1 116 ? -14.617 28.453 2.586 1 95.56 116 ASP B O 1
ATOM 3754 N N . GLU B 1 117 ? -16.672 28.359 1.782 1 92.94 117 GLU B N 1
ATOM 3755 C CA . GLU B 1 117 ? -17.031 27.312 2.719 1 92.94 117 GLU B CA 1
ATOM 3756 C C . GLU B 1 117 ? -16.234 26.031 2.465 1 92.94 117 GLU B C 1
ATOM 3758 O O . GLU B 1 117 ? -15.727 25.422 3.402 1 92.94 117 GLU B O 1
ATOM 3763 N N . ALA B 1 118 ? -16.109 25.641 1.256 1 92.81 118 ALA B N 1
ATOM 3764 C CA . ALA B 1 118 ? -15.328 24.453 0.891 1 92.81 118 ALA B CA 1
ATOM 3765 C C . ALA B 1 118 ? -13.867 24.609 1.305 1 92.81 118 ALA B C 1
ATOM 3767 O O . ALA B 1 118 ? -13.266 23.672 1.832 1 92.81 118 ALA B O 1
ATOM 3768 N N . LEU B 1 119 ? -13.367 25.812 1.08 1 94.56 119 LEU B N 1
ATOM 3769 C CA . LEU B 1 119 ? -11.984 26.094 1.45 1 94.56 119 LEU B CA 1
ATOM 3770 C C . LEU B 1 119 ? -11.781 25.953 2.957 1 94.56 119 LEU B C 1
ATOM 3772 O O . LEU B 1 119 ? -10.766 25.422 3.406 1 94.56 119 LEU B O 1
ATOM 3776 N N . ARG B 1 120 ? -12.742 26.406 3.637 1 90.94 120 ARG B N 1
ATOM 3777 C CA . ARG B 1 120 ? -12.68 26.297 5.094 1 90.94 120 ARG B CA 1
ATOM 3778 C C . ARG B 1 120 ? -12.734 24.844 5.547 1 90.94 120 ARG B C 1
ATOM 3780 O O . ARG B 1 120 ? -11.914 24.422 6.359 1 90.94 120 ARG B O 1
ATOM 3787 N N . ILE B 1 121 ? -13.633 24.125 5.008 1 86.81 121 ILE B N 1
ATOM 3788 C CA . ILE B 1 121 ? -13.828 22.719 5.371 1 86.81 121 ILE B CA 1
ATOM 3789 C C . ILE B 1 121 ? -12.555 21.938 5.09 1 86.81 121 ILE B C 1
ATOM 3791 O O . ILE B 1 121 ? -12.164 21.062 5.875 1 86.81 121 ILE B O 1
ATOM 3795 N N . LEU B 1 122 ? -11.805 22.25 4.004 1 89.06 122 LEU B N 1
ATOM 3796 C CA . LEU B 1 122 ? -10.656 21.5 3.535 1 89.06 122 LEU B CA 1
ATOM 3797 C C . LEU B 1 122 ? -9.352 22.156 3.969 1 89.06 122 LEU B C 1
ATOM 3799 O O . LEU B 1 122 ? -8.266 21.719 3.576 1 89.06 122 LEU B O 1
ATOM 3803 N N . GLN B 1 123 ? -9.453 23.25 4.691 1 88.94 123 GLN B N 1
ATOM 3804 C CA . GLN B 1 123 ? -8.305 23.984 5.211 1 88.94 123 GLN B CA 1
ATOM 3805 C C . GLN B 1 123 ? -7.367 24.406 4.082 1 88.94 123 GLN B C 1
ATOM 3807 O O . GLN B 1 123 ? -6.16 24.188 4.156 1 88.94 123 GLN B O 1
ATOM 3812 N N . LEU B 1 124 ? -7.984 24.984 3.096 1 92.44 124 LEU B N 1
ATOM 3813 C CA . LEU B 1 124 ? -7.238 25.438 1.929 1 92.44 124 LEU B CA 1
ATOM 3814 C C . LEU B 1 124 ? -7.32 26.953 1.791 1 92.44 124 LEU B C 1
ATOM 3816 O O . LEU B 1 124 ? -7.016 27.5 0.73 1 92.44 124 LEU B O 1
ATOM 3820 N N . GLU B 1 125 ? -7.75 27.641 2.84 1 94.31 125 GLU B N 1
ATOM 3821 C CA . GLU B 1 125 ? -8 29.078 2.773 1 94.31 125 GLU B CA 1
ATOM 3822 C C . GLU B 1 125 ? -6.754 29.828 2.338 1 94.31 125 GLU B C 1
ATOM 3824 O O . GLU B 1 125 ? -6.824 30.719 1.488 1 94.31 125 GLU B O 1
ATOM 3829 N N . SER B 1 126 ? -5.621 29.469 2.832 1 93.81 126 SER B N 1
ATOM 3830 C CA . SER B 1 126 ? -4.371 30.172 2.551 1 93.81 126 SER B CA 1
ATOM 3831 C C . SER B 1 126 ? -3.891 29.891 1.129 1 93.81 126 SER B C 1
ATOM 3833 O O . SER B 1 126 ? -3 30.578 0.624 1 93.81 126 SER B O 1
ATOM 3835 N N . LEU B 1 127 ? -4.543 28.938 0.465 1 94.88 127 LEU B N 1
ATOM 3836 C CA . LEU B 1 127 ? -4.094 28.531 -0.862 1 94.88 127 LEU B CA 1
ATOM 3837 C C . LEU B 1 127 ? -5.125 28.906 -1.923 1 94.88 127 LEU B C 1
ATOM 3839 O O . LEU B 1 127 ? -5.055 28.422 -3.057 1 94.88 127 LEU B O 1
ATOM 3843 N N . ARG B 1 128 ? -5.973 29.781 -1.53 1 96.06 128 ARG B N 1
ATOM 3844 C CA . ARG B 1 128 ? -7.109 30.172 -2.359 1 96.06 128 ARG B CA 1
ATOM 3845 C C . ARG B 1 128 ? -6.664 30.531 -3.771 1 96.06 128 ARG B C 1
ATOM 3847 O O . ARG B 1 128 ? -7.297 30.125 -4.75 1 96.06 128 ARG B O 1
ATOM 3854 N N . ASP B 1 129 ? -5.551 31.188 -3.898 1 96.25 129 ASP B N 1
ATOM 3855 C CA . ASP B 1 129 ? -5.141 31.75 -5.184 1 96.25 129 ASP B CA 1
ATOM 3856 C C . ASP B 1 129 ? -3.971 30.969 -5.777 1 96.25 129 ASP B C 1
ATOM 3858 O O . ASP B 1 129 ? -3.43 31.344 -6.816 1 96.25 129 ASP B O 1
ATOM 3862 N N . ALA B 1 130 ? -3.674 29.938 -5.16 1 95.38 130 ALA B N 1
ATOM 3863 C CA . ALA B 1 130 ? -2.588 29.094 -5.672 1 95.38 130 ALA B CA 1
ATOM 3864 C C . ALA B 1 130 ? -3.039 28.297 -6.883 1 95.38 130 ALA B C 1
ATOM 3866 O O . ALA B 1 130 ? -4.23 28.016 -7.047 1 95.38 130 ALA B O 1
ATOM 3867 N N . LYS B 1 131 ? -2.088 28 -7.68 1 94.62 131 LYS B N 1
ATOM 3868 C CA . LYS B 1 131 ? -2.328 27.094 -8.805 1 94.62 131 LYS B CA 1
ATOM 3869 C C . LYS B 1 131 ? -1.937 25.656 -8.453 1 94.62 131 LYS B C 1
ATOM 3871 O O . LYS B 1 131 ? -1.129 25.438 -7.551 1 94.62 131 LYS B O 1
ATOM 3876 N N . PRO B 1 132 ? -2.506 24.625 -9.188 1 91.88 132 PRO B N 1
ATOM 3877 C CA . PRO B 1 132 ? -2.234 23.219 -8.883 1 91.88 132 PRO B CA 1
ATOM 3878 C C . PRO B 1 132 ? -0.742 22.906 -8.852 1 91.88 132 PRO B C 1
ATOM 3880 O O . PRO B 1 132 ? -0.293 22.109 -8.031 1 91.88 132 PRO B O 1
ATOM 3883 N N . SER B 1 133 ? 0.018 23.516 -9.609 1 86.06 133 SER B N 1
ATOM 3884 C CA . SER B 1 133 ? 1.453 23.266 -9.672 1 86.06 133 SER B CA 1
ATOM 3885 C C . SER B 1 133 ? 2.148 23.672 -8.383 1 86.06 133 SER B C 1
ATOM 3887 O O . SER B 1 133 ? 3.271 23.234 -8.109 1 86.06 133 SER B O 1
ATOM 3889 N N . GLN B 1 134 ? 1.499 24.469 -7.613 1 88.06 134 GLN B N 1
ATOM 3890 C CA . GLN B 1 134 ? 2.078 24.984 -6.383 1 88.06 134 GLN B CA 1
ATOM 3891 C C . GLN B 1 134 ? 1.615 24.188 -5.168 1 88.06 134 GLN B C 1
ATOM 3893 O O . GLN B 1 134 ? 1.938 24.547 -4.027 1 88.06 134 GLN B O 1
ATOM 3898 N N . LEU B 1 135 ? 0.872 23.156 -5.445 1 88.5 135 LEU B N 1
ATOM 3899 C CA . LEU B 1 135 ? 0.247 22.406 -4.367 1 88.5 135 LEU B CA 1
ATOM 3900 C C . LEU B 1 135 ? 0.947 21.062 -4.164 1 88.5 135 LEU B C 1
ATOM 3902 O O . LEU B 1 135 ? 1.483 20.484 -5.113 1 88.5 135 LEU B O 1
ATOM 3906 N N . SER B 1 136 ? 0.966 20.609 -2.881 1 80.75 136 SER B N 1
ATOM 3907 C CA . SER B 1 136 ? 1.38 19.25 -2.604 1 80.75 136 SER B CA 1
ATOM 3908 C C . SER B 1 136 ? 0.33 18.25 -3.072 1 80.75 136 SER B C 1
ATOM 3910 O O . SER B 1 136 ? -0.778 18.625 -3.451 1 80.75 136 SER B O 1
ATOM 3912 N N . GLY B 1 137 ? 0.684 16.938 -3.113 1 79.81 137 GLY B N 1
ATOM 3913 C CA . GLY B 1 137 ? -0.255 15.891 -3.479 1 79.81 137 GLY B CA 1
ATOM 3914 C C . GLY B 1 137 ? -1.52 15.898 -2.641 1 79.81 137 GLY B C 1
ATOM 3915 O O . GLY B 1 137 ? -2.627 15.844 -3.18 1 79.81 137 GLY B O 1
ATOM 3916 N N . GLY B 1 138 ? -1.296 16.016 -1.351 1 83.19 138 GLY B N 1
ATOM 3917 C CA . GLY B 1 138 ? -2.441 16.062 -0.456 1 83.19 138 GLY B CA 1
ATOM 3918 C C . GLY B 1 138 ? -3.314 17.281 -0.68 1 83.19 138 GLY B C 1
ATOM 3919 O O . GLY B 1 138 ? -4.543 17.203 -0.599 1 83.19 138 GLY B O 1
ATOM 3920 N N . GLN B 1 139 ? -2.66 18.391 -0.978 1 88 139 GLN B N 1
ATOM 3921 C CA . GLN B 1 139 ? -3.396 19.625 -1.259 1 88 139 GLN B CA 1
ATOM 3922 C C . GLN B 1 139 ? -4.191 19.5 -2.557 1 88 139 GLN B C 1
ATOM 3924 O O . GLN B 1 139 ? -5.352 19.906 -2.619 1 88 139 GLN B O 1
ATOM 3929 N N . ARG B 1 140 ? -3.633 18.891 -3.537 1 91.19 140 ARG B N 1
ATOM 3930 C CA . ARG B 1 140 ? -4.344 18.672 -4.789 1 91.19 140 ARG B CA 1
ATOM 3931 C C . ARG B 1 140 ? -5.562 17.781 -4.578 1 91.19 140 ARG B C 1
ATOM 3933 O O . ARG B 1 140 ? -6.629 18.031 -5.148 1 91.19 140 ARG B O 1
ATOM 3940 N N . GLN B 1 141 ? -5.344 16.781 -3.771 1 89.31 141 GLN B N 1
ATOM 3941 C CA . GLN B 1 141 ? -6.465 15.898 -3.463 1 89.31 141 GLN B CA 1
ATOM 3942 C C . GLN B 1 141 ? -7.594 16.656 -2.773 1 89.31 141 GLN B C 1
ATOM 3944 O O . GLN B 1 141 ? -8.766 16.469 -3.104 1 89.31 141 GLN B O 1
ATOM 3949 N N . ARG B 1 142 ? -7.199 17.484 -1.86 1 89.81 142 ARG B N 1
ATOM 3950 C CA . ARG B 1 142 ? -8.203 18.281 -1.164 1 89.81 142 ARG B CA 1
ATOM 3951 C C . ARG B 1 142 ? -8.945 19.203 -2.133 1 89.81 142 ARG B C 1
ATOM 3953 O O . ARG B 1 142 ? -10.156 19.391 -2.01 1 89.81 142 ARG B O 1
ATOM 3960 N N . VAL B 1 143 ? -8.258 19.734 -3.074 1 94.06 143 VAL B N 1
ATOM 3961 C CA . VAL B 1 143 ? -8.891 20.578 -4.078 1 94.06 143 VAL B CA 1
ATOM 3962 C C . VAL B 1 143 ? -9.883 19.75 -4.898 1 94.06 143 VAL B C 1
ATOM 3964 O O . VAL B 1 143 ? -11 20.203 -5.168 1 94.06 143 VAL B O 1
ATOM 3967 N N . ALA B 1 144 ? -9.43 18.547 -5.246 1 93 144 ALA B N 1
ATOM 3968 C CA . ALA B 1 144 ? -10.312 17.656 -6 1 93 144 ALA B CA 1
ATOM 3969 C C . ALA B 1 144 ? -11.586 17.359 -5.219 1 93 144 ALA B C 1
ATOM 3971 O O . ALA B 1 144 ? -12.68 17.359 -5.785 1 93 144 ALA B O 1
ATOM 3972 N N . ILE B 1 145 ? -11.453 17.125 -3.986 1 91.38 145 ILE B N 1
ATOM 3973 C CA . ILE B 1 145 ? -12.594 16.875 -3.117 1 91.38 145 ILE B CA 1
ATOM 3974 C C . ILE B 1 145 ? -13.461 18.125 -3.02 1 91.38 145 ILE B C 1
ATOM 3976 O O . ILE B 1 145 ? -14.695 18.031 -3.045 1 91.38 145 ILE B O 1
ATOM 3980 N N . GLY B 1 146 ? -12.828 19.234 -2.939 1 92.56 146 GLY B N 1
ATOM 3981 C CA . GLY B 1 146 ? -13.539 20.5 -2.883 1 92.56 146 GLY B CA 1
ATOM 3982 C C . GLY B 1 146 ? -14.422 20.734 -4.094 1 92.56 146 GLY B C 1
ATOM 3983 O O . GLY B 1 146 ? -15.539 21.25 -3.963 1 92.56 146 GLY B O 1
ATOM 3984 N N . ARG B 1 147 ? -13.93 20.359 -5.184 1 92.62 147 ARG B N 1
ATOM 3985 C CA . ARG B 1 147 ? -14.703 20.469 -6.41 1 92.62 147 ARG B CA 1
ATOM 3986 C C . ARG B 1 147 ? -16 19.688 -6.316 1 92.62 147 ARG B C 1
ATOM 3988 O O . ARG B 1 147 ? -17.016 20.078 -6.891 1 92.62 147 ARG B O 1
ATOM 3995 N N . ALA B 1 148 ? -15.891 18.656 -5.609 1 88.5 148 ALA B N 1
ATOM 3996 C CA . ALA B 1 148 ? -17.062 17.797 -5.457 1 88.5 148 ALA B CA 1
ATOM 3997 C C . ALA B 1 148 ? -18 18.344 -4.383 1 88.5 148 ALA B C 1
ATOM 3999 O O . ALA B 1 148 ? -19.219 18.359 -4.559 1 88.5 148 ALA B O 1
ATOM 4000 N N . ILE B 1 149 ? -17.5 18.938 -3.363 1 89.62 149 ILE B N 1
ATOM 4001 C CA . ILE B 1 149 ? -18.25 19.359 -2.178 1 89.62 149 ILE B CA 1
ATOM 4002 C C . ILE B 1 149 ? -19.078 20.594 -2.502 1 89.62 149 ILE B C 1
ATOM 4004 O O . ILE B 1 149 ? -20.203 20.734 -2.01 1 89.62 149 ILE B O 1
ATOM 4008 N N . VAL B 1 150 ? -18.547 21.391 -3.301 1 90.88 150 VAL B N 1
ATOM 4009 C CA . VAL B 1 150 ? -19.156 22.703 -3.514 1 90.88 150 VAL B CA 1
ATOM 4010 C C . VAL B 1 150 ? -20.531 22.562 -4.16 1 90.88 150 VAL B C 1
ATOM 4012 O O . VAL B 1 150 ? -21.391 23.422 -4.016 1 90.88 150 VAL B O 1
ATOM 4015 N N . ARG B 1 151 ? -20.703 21.531 -4.793 1 87.88 151 ARG B N 1
ATOM 4016 C CA . ARG B 1 151 ? -21.969 21.297 -5.504 1 87.88 151 ARG B CA 1
ATOM 4017 C C . ARG B 1 151 ? -23.016 20.688 -4.582 1 87.88 151 ARG B C 1
ATOM 4019 O O . ARG B 1 151 ? -24.172 20.516 -4.973 1 87.88 151 ARG B O 1
ATOM 4026 N N . LYS B 1 152 ? -22.594 20.359 -3.418 1 85.88 152 LYS B N 1
ATOM 4027 C CA . LYS B 1 152 ? -23.469 19.766 -2.418 1 85.88 152 LYS B CA 1
ATOM 4028 C C . LYS B 1 152 ? -24.188 18.531 -2.975 1 85.88 152 LYS B C 1
ATOM 4030 O O . LYS B 1 152 ? -25.406 18.469 -2.979 1 85.88 152 LYS B O 1
ATOM 4035 N N . PRO B 1 153 ? -23.453 17.594 -3.365 1 88.69 153 PRO B N 1
ATOM 4036 C CA . PRO B 1 153 ? -24.016 16.406 -3.984 1 88.69 153 PRO B CA 1
ATOM 4037 C C . PRO B 1 153 ? -24.766 15.516 -2.984 1 88.69 153 PRO B C 1
ATOM 4039 O O . PRO B 1 153 ? -24.578 15.656 -1.772 1 88.69 153 PRO B O 1
ATOM 4042 N N . ASN B 1 154 ? -25.641 14.656 -3.607 1 86.44 154 ASN B N 1
ATOM 4043 C CA . ASN B 1 154 ? -26.391 13.703 -2.791 1 86.44 154 ASN B CA 1
ATOM 4044 C C . ASN B 1 154 ? -25.516 12.508 -2.398 1 86.44 154 ASN B C 1
ATOM 4046 O O . ASN B 1 154 ? -25.828 11.797 -1.445 1 86.44 154 ASN B O 1
ATOM 4050 N N . ALA B 1 155 ? -24.469 12.312 -3.172 1 93.19 155 ALA B N 1
ATOM 4051 C CA . ALA B 1 155 ? -23.547 11.219 -2.918 1 93.19 155 ALA B CA 1
ATOM 4052 C C . ALA B 1 155 ? -22.172 11.523 -3.498 1 93.19 155 ALA B C 1
ATOM 4054 O O . ALA B 1 155 ? -22.047 12.273 -4.465 1 93.19 155 ALA B O 1
ATOM 4055 N N . PHE B 1 156 ? -21.203 10.945 -2.82 1 94.62 156 PHE B N 1
ATOM 4056 C CA . PHE B 1 156 ? -19.828 11.078 -3.291 1 94.62 156 PHE B CA 1
ATOM 4057 C C . PHE B 1 156 ? -19.312 9.75 -3.84 1 94.62 156 PHE B C 1
ATOM 4059 O O . PHE B 1 156 ? -19.531 8.703 -3.234 1 94.62 156 PHE B O 1
ATOM 4066 N N . LEU B 1 157 ? -18.688 9.844 -4.984 1 96.19 157 LEU B N 1
ATOM 4067 C CA . LEU B 1 157 ? -17.984 8.711 -5.582 1 96.19 157 LEU B CA 1
ATOM 4068 C C . LEU B 1 157 ? -16.484 8.969 -5.656 1 96.19 157 LEU B C 1
ATOM 4070 O O . LEU B 1 157 ? -16.062 10.008 -6.164 1 96.19 157 LEU B O 1
ATOM 4074 N N . PHE B 1 158 ? -15.727 8.055 -5.074 1 95.88 158 PHE B N 1
ATOM 4075 C CA . PHE B 1 158 ? -14.273 8.148 -5.125 1 95.88 158 PHE B CA 1
ATOM 4076 C C . PHE B 1 158 ? -13.688 7 -5.938 1 95.88 158 PHE B C 1
ATOM 4078 O O . PHE B 1 158 ? -13.969 5.832 -5.66 1 95.88 158 PHE B O 1
ATOM 4085 N N . ASP B 1 159 ? -12.914 7.344 -6.906 1 93.94 159 ASP B N 1
ATOM 4086 C CA . ASP B 1 159 ? -12.227 6.336 -7.707 1 93.94 159 ASP B CA 1
ATOM 4087 C C . ASP B 1 159 ? -10.734 6.309 -7.402 1 93.94 159 ASP B C 1
ATOM 4089 O O . ASP B 1 159 ? -9.945 6.988 -8.062 1 93.94 159 ASP B O 1
ATOM 4093 N N . GLU B 1 160 ? -10.328 5.516 -6.434 1 91.56 160 GLU B N 1
ATOM 4094 C CA . GLU B 1 160 ? -8.953 5.316 -5.98 1 91.56 160 GLU B CA 1
ATOM 4095 C C . GLU B 1 160 ? -8.273 6.648 -5.684 1 91.56 160 GLU B C 1
ATOM 4097 O O . GLU B 1 160 ? -7.176 6.914 -6.176 1 91.56 160 GLU B O 1
ATOM 4102 N N . PRO B 1 161 ? -8.82 7.406 -4.773 1 91.19 161 PRO B N 1
ATOM 4103 C CA . PRO B 1 161 ? -8.375 8.789 -4.59 1 91.19 161 PRO B CA 1
ATOM 4104 C C . PRO B 1 161 ? -6.984 8.883 -3.971 1 91.19 161 PRO B C 1
ATOM 4106 O O . PRO B 1 161 ? -6.312 9.906 -4.102 1 91.19 161 PRO B O 1
ATOM 4109 N N . LEU B 1 162 ? -6.539 7.816 -3.32 1 90.38 162 LEU B N 1
ATOM 4110 C CA . LEU B 1 162 ? -5.289 7.926 -2.572 1 90.38 162 LEU B CA 1
ATOM 4111 C C . LEU B 1 162 ? -4.199 7.074 -3.209 1 90.38 162 LEU B C 1
ATOM 4113 O O . LEU B 1 162 ? -3.121 6.902 -2.631 1 90.38 162 LEU B O 1
ATOM 4117 N N . SER B 1 163 ? -4.363 6.582 -4.379 1 84.06 163 SER B N 1
ATOM 4118 C CA . SER B 1 163 ? -3.486 5.59 -4.996 1 84.06 163 SER B CA 1
ATOM 4119 C C . SER B 1 163 ? -2.131 6.195 -5.348 1 84.06 163 SER B C 1
ATOM 4121 O O . SER B 1 163 ? -1.126 5.484 -5.414 1 84.06 163 SER B O 1
ATOM 4123 N N . ASN B 1 164 ? -2.059 7.488 -5.543 1 77.06 164 ASN B N 1
ATOM 4124 C CA . ASN B 1 164 ? -0.828 8.117 -6.012 1 77.06 164 ASN B CA 1
ATOM 4125 C C . ASN B 1 164 ? -0.08 8.805 -4.875 1 77.06 164 ASN B C 1
ATOM 4127 O O . ASN B 1 164 ? 0.91 9.5 -5.105 1 77.06 164 ASN B O 1
ATOM 4131 N N . LEU B 1 165 ? -0.549 8.586 -3.713 1 82.81 165 LEU B N 1
ATOM 4132 C CA . LEU B 1 165 ? 0.046 9.266 -2.568 1 82.81 165 LEU B CA 1
ATOM 4133 C C . LEU B 1 165 ? 1.015 8.352 -1.831 1 82.81 165 LEU B C 1
ATOM 4135 O O . LEU B 1 165 ? 0.9 7.125 -1.914 1 82.81 165 LEU B O 1
ATOM 4139 N N . ASP B 1 166 ? 2.006 8.906 -1.189 1 80.12 166 ASP B N 1
ATOM 4140 C CA . ASP B 1 166 ? 2.92 8.141 -0.344 1 80.12 166 ASP B CA 1
ATOM 4141 C C . ASP B 1 166 ? 2.244 7.734 0.963 1 80.12 166 ASP B C 1
ATOM 4143 O O . ASP B 1 166 ? 1.134 8.18 1.261 1 80.12 166 ASP B O 1
ATOM 4147 N N . ALA B 1 167 ? 2.949 6.969 1.768 1 79.44 167 ALA B N 1
ATOM 4148 C CA . ALA B 1 167 ? 2.369 6.332 2.947 1 79.44 167 ALA B CA 1
ATOM 4149 C C . ALA B 1 167 ? 1.928 7.371 3.973 1 79.44 167 ALA B C 1
ATOM 4151 O O . ALA B 1 167 ? 0.807 7.312 4.48 1 79.44 167 ALA B O 1
ATOM 4152 N N . ALA B 1 168 ? 2.748 8.312 4.246 1 80.12 168 ALA B N 1
ATOM 4153 C CA . ALA B 1 168 ? 2.439 9.312 5.266 1 80.12 168 ALA B CA 1
ATOM 4154 C C . ALA B 1 168 ? 1.222 10.141 4.871 1 80.12 168 ALA B C 1
ATOM 4156 O O . ALA B 1 168 ? 0.324 10.367 5.684 1 80.12 168 ALA B O 1
ATOM 4157 N N . LEU B 1 169 ? 1.229 10.547 3.658 1 83.81 169 LEU B N 1
ATOM 4158 C CA . LEU B 1 169 ? 0.119 11.359 3.174 1 83.81 169 LEU B CA 1
ATOM 4159 C C . LEU B 1 169 ? -1.161 10.539 3.09 1 83.81 169 LEU B C 1
ATOM 4161 O O . LEU B 1 169 ? -2.254 11.055 3.33 1 83.81 169 LEU B O 1
ATOM 4165 N N . ARG B 1 170 ? -1.057 9.281 2.84 1 88.69 170 ARG B N 1
ATOM 4166 C CA . ARG B 1 170 ? -2.23 8.414 2.801 1 88.69 170 ARG B CA 1
ATOM 4167 C C . ARG B 1 170 ? -2.906 8.344 4.168 1 88.69 170 ARG B C 1
ATOM 4169 O O . ARG B 1 170 ? -4.129 8.438 4.266 1 88.69 170 ARG B O 1
ATOM 4176 N N . ILE B 1 171 ? -2.084 8.188 5.113 1 86.69 171 ILE B N 1
ATOM 4177 C CA . ILE B 1 171 ? -2.617 8.117 6.469 1 86.69 171 ILE B CA 1
ATOM 4178 C C . ILE B 1 171 ? -3.354 9.414 6.797 1 86.69 171 ILE B C 1
ATOM 4180 O O . ILE B 1 171 ? -4.492 9.391 7.277 1 86.69 171 ILE B O 1
ATOM 4184 N N . GLN B 1 172 ? -2.736 10.484 6.488 1 85.88 172 GLN B N 1
ATOM 4185 C CA . GLN B 1 172 ? -3.324 11.789 6.766 1 85.88 172 GLN B CA 1
ATOM 4186 C C . GLN B 1 172 ? -4.641 11.977 6.016 1 85.88 172 GLN B C 1
ATOM 4188 O O . GLN B 1 172 ? -5.641 12.398 6.598 1 85.88 172 GLN B O 1
ATOM 4193 N N . MET B 1 173 ? -4.605 11.625 4.785 1 90.44 173 MET B N 1
ATOM 4194 C CA . MET B 1 173 ? -5.785 11.852 3.955 1 90.44 173 MET B CA 1
ATOM 4195 C C . MET B 1 173 ? -6.906 10.883 4.332 1 90.44 173 MET B C 1
ATOM 4197 O O . MET B 1 173 ? -8.086 11.242 4.262 1 90.44 173 MET B O 1
ATOM 4201 N N . ARG B 1 174 ? -6.57 9.711 4.715 1 91.88 174 ARG B N 1
ATOM 4202 C CA . ARG B 1 174 ? -7.582 8.781 5.203 1 91.88 174 ARG B CA 1
ATOM 4203 C C . ARG B 1 174 ? -8.32 9.352 6.406 1 91.88 174 ARG B C 1
ATOM 4205 O O . ARG B 1 174 ? -9.555 9.281 6.477 1 91.88 174 ARG B O 1
ATOM 4212 N N . MET B 1 175 ? -7.574 9.953 7.238 1 90.25 175 MET B N 1
ATOM 4213 C CA . MET B 1 175 ? -8.172 10.586 8.406 1 90.25 175 MET B CA 1
ATOM 4214 C C . MET B 1 175 ? -9.07 11.75 8 1 90.25 175 MET B C 1
ATOM 4216 O O . MET B 1 175 ? -10.18 11.898 8.508 1 90.25 175 MET B O 1
ATOM 4220 N N . GLU B 1 176 ? -8.602 12.469 7.117 1 89.62 176 GLU B N 1
ATOM 4221 C CA . GLU B 1 176 ? -9.352 13.633 6.664 1 89.62 176 GLU B CA 1
ATOM 4222 C C . GLU B 1 176 ? -10.648 13.219 5.973 1 89.62 176 GLU B C 1
ATOM 4224 O O . GLU B 1 176 ? -11.695 13.828 6.188 1 89.62 176 GLU B O 1
ATOM 4229 N N . ILE B 1 177 ? -10.578 12.211 5.152 1 93.31 177 ILE B N 1
ATOM 4230 C CA . ILE B 1 177 ? -11.773 11.719 4.461 1 93.31 177 ILE B CA 1
ATOM 4231 C C . ILE B 1 177 ? -12.773 11.188 5.48 1 93.31 177 ILE B C 1
ATOM 4233 O O . ILE B 1 177 ? -13.977 11.445 5.371 1 93.31 177 ILE B O 1
ATOM 4237 N N . GLY B 1 178 ? -12.297 10.484 6.422 1 92.69 178 GLY B N 1
ATOM 4238 C CA . GLY B 1 178 ? -13.164 10.008 7.488 1 92.69 178 GLY B CA 1
ATOM 4239 C C . GLY B 1 178 ? -13.867 11.133 8.227 1 92.69 178 GLY B C 1
ATOM 4240 O O . GLY B 1 178 ? -15.078 11.078 8.445 1 92.69 178 GLY B O 1
ATOM 4241 N N . ARG B 1 179 ? -13.078 12.125 8.57 1 89.81 179 ARG B N 1
ATOM 4242 C CA . ARG B 1 179 ? -13.625 13.281 9.281 1 89.81 179 ARG B CA 1
ATOM 4243 C C . ARG B 1 179 ? -14.664 14 8.422 1 89.81 179 ARG B C 1
ATOM 4245 O O . ARG B 1 179 ? -15.695 14.438 8.93 1 89.81 179 ARG B O 1
ATOM 4252 N N . LEU B 1 180 ? -14.312 14.141 7.215 1 90.06 180 LEU B N 1
ATOM 4253 C CA . LEU B 1 180 ? -15.219 14.805 6.285 1 90.06 180 LEU B CA 1
ATOM 4254 C C . LEU B 1 180 ? -16.547 14.055 6.199 1 90.06 180 LEU B C 1
ATOM 4256 O O . LEU B 1 180 ? -17.609 14.672 6.184 1 90.06 180 LEU B O 1
ATOM 4260 N N . HIS B 1 181 ? -16.5 12.766 6.16 1 93 181 HIS B N 1
ATOM 4261 C CA . HIS B 1 181 ? -17.719 11.953 6.105 1 93 181 HIS B CA 1
ATOM 4262 C C . HIS B 1 181 ? -18.547 12.117 7.375 1 93 181 HIS B C 1
ATOM 4264 O O . HIS B 1 181 ? -19.781 12.172 7.312 1 93 181 HIS B O 1
ATOM 4270 N N . GLN B 1 182 ? -17.906 12.18 8.477 1 89.56 182 GLN B N 1
ATOM 4271 C CA . GLN B 1 182 ? -18.609 12.383 9.742 1 89.56 182 GLN B CA 1
ATOM 4272 C C . GLN B 1 182 ? -19.312 13.734 9.773 1 89.56 182 GLN B C 1
ATOM 4274 O O . GLN B 1 182 ? -20.422 13.844 10.305 1 89.56 182 GLN B O 1
ATOM 4279 N N . ARG B 1 183 ? -18.703 14.656 9.164 1 87.38 183 ARG B N 1
ATOM 4280 C CA . ARG B 1 183 ? -19.234 16.016 9.18 1 87.38 183 ARG B CA 1
ATOM 4281 C C . ARG B 1 183 ? -20.359 16.172 8.172 1 87.38 183 ARG B C 1
ATOM 4283 O O . ARG B 1 183 ? -21.406 16.734 8.492 1 87.38 183 ARG B O 1
ATOM 4290 N N . LEU B 1 184 ? -20.203 15.648 6.984 1 88.12 184 LEU B N 1
ATOM 4291 C CA . LEU B 1 184 ? -21.141 15.898 5.891 1 88.12 184 LEU B CA 1
ATOM 4292 C C . LEU B 1 184 ? -22.234 14.844 5.871 1 88.12 184 LEU B C 1
ATOM 4294 O O . LEU B 1 184 ? -23.328 15.086 5.336 1 88.12 184 LEU B O 1
ATOM 4298 N N . GLN B 1 185 ? -21.922 13.656 6.348 1 91.25 185 GLN B N 1
ATOM 4299 C CA . GLN B 1 185 ? -22.875 12.555 6.434 1 91.25 185 GLN B CA 1
ATOM 4300 C C . GLN B 1 185 ? -23.453 12.227 5.066 1 91.25 185 GLN B C 1
ATOM 4302 O O . GLN B 1 185 ? -24.656 11.977 4.945 1 91.25 185 GLN B O 1
ATOM 4307 N N . ASN B 1 186 ? -22.672 12.359 4.102 1 91.69 186 ASN B N 1
ATOM 4308 C CA . ASN B 1 186 ? -23.094 12 2.75 1 91.69 186 ASN B CA 1
ATOM 4309 C C . ASN B 1 186 ? -22.953 10.508 2.492 1 91.69 186 ASN B C 1
ATOM 4311 O O . ASN B 1 186 ? -22.219 9.812 3.205 1 91.69 186 ASN B O 1
ATOM 4315 N N . THR B 1 187 ? -23.766 10.055 1.498 1 96 187 THR B N 1
ATOM 4316 C CA . THR B 1 187 ? -23.562 8.703 0.988 1 96 187 THR B CA 1
ATOM 4317 C C . THR B 1 187 ? -22.281 8.625 0.162 1 96 187 THR B C 1
ATOM 4319 O O . THR B 1 187 ? -22.031 9.5 -0.672 1 96 187 THR B O 1
ATOM 4322 N N . VAL B 1 188 ? -21.453 7.633 0.468 1 97.06 188 VAL B N 1
ATOM 4323 C CA . VAL B 1 188 ? -20.172 7.535 -0.219 1 97.06 188 VAL B CA 1
ATOM 4324 C C . VAL B 1 188 ? -20.016 6.137 -0.815 1 97.06 188 VAL B C 1
ATOM 4326 O O . VAL B 1 188 ? -20.328 5.137 -0.164 1 97.06 188 VAL B O 1
ATOM 4329 N N . VAL B 1 189 ? -19.594 6.102 -2.066 1 97.94 189 VAL B N 1
ATOM 4330 C CA . VAL B 1 189 ? -19.062 4.891 -2.684 1 97.94 189 VAL B CA 1
ATOM 4331 C C . VAL B 1 189 ? -17.594 5.094 -3.045 1 97.94 189 VAL B C 1
ATOM 4333 O O . VAL B 1 189 ? -17.266 5.98 -3.836 1 97.94 189 VAL B O 1
ATOM 4336 N N . TYR B 1 190 ? -16.812 4.285 -2.451 1 97.56 190 TYR B N 1
ATOM 4337 C CA . TYR B 1 190 ? -15.367 4.438 -2.5 1 97.56 190 TYR B CA 1
ATOM 4338 C C . TYR B 1 190 ? -14.711 3.207 -3.115 1 97.56 190 TYR B C 1
ATOM 4340 O O . TYR B 1 190 ? -14.891 2.09 -2.631 1 97.56 190 TYR B O 1
ATOM 4348 N N . VAL B 1 191 ? -14 3.441 -4.219 1 96.31 191 VAL B N 1
ATOM 4349 C CA . VAL B 1 191 ? -13.297 2.346 -4.879 1 96.31 191 VAL B CA 1
ATOM 4350 C C . VAL B 1 191 ? -11.812 2.398 -4.523 1 96.31 191 VAL B C 1
ATOM 4352 O O . VAL B 1 191 ? -11.188 3.459 -4.598 1 96.31 191 VAL B O 1
ATOM 4355 N N . THR B 1 192 ? -11.266 1.246 -4.156 1 93.25 192 THR B N 1
ATOM 4356 C CA . THR B 1 192 ? -9.836 1.168 -3.863 1 93.25 192 THR B CA 1
ATOM 4357 C C . THR B 1 192 ? -9.344 -0.271 -3.975 1 93.25 192 THR B C 1
ATOM 4359 O O . THR B 1 192 ? -10.133 -1.213 -3.92 1 93.25 192 THR B O 1
ATOM 4362 N N . HIS B 1 193 ? -8.109 -0.393 -4.191 1 86.69 193 HIS B N 1
ATOM 4363 C CA . HIS B 1 193 ? -7.473 -1.701 -4.078 1 86.69 193 HIS B CA 1
ATOM 4364 C C . HIS B 1 193 ? -6.711 -1.831 -2.764 1 86.69 193 HIS B C 1
ATOM 4366 O O . HIS B 1 193 ? -6.133 -2.883 -2.479 1 86.69 193 HIS B O 1
ATOM 4372 N N . ASP B 1 194 ? -6.699 -0.82 -1.968 1 88.94 194 ASP B N 1
ATOM 4373 C CA . ASP B 1 194 ? -5.98 -0.788 -0.698 1 88.94 194 ASP B CA 1
ATOM 4374 C C . ASP B 1 194 ? -6.863 -1.278 0.447 1 88.94 194 ASP B C 1
ATOM 4376 O O . ASP B 1 194 ? -7.844 -0.625 0.803 1 88.94 194 ASP B O 1
ATOM 4380 N N . GLN B 1 195 ? -6.449 -2.232 1.082 1 90.25 195 GLN B N 1
ATOM 4381 C CA . GLN B 1 195 ? -7.281 -2.859 2.105 1 90.25 195 GLN B CA 1
ATOM 4382 C C . GLN B 1 195 ? -7.309 -2.02 3.379 1 90.25 195 GLN B C 1
ATOM 4384 O O . GLN B 1 195 ? -8.305 -2.021 4.105 1 90.25 195 GLN B O 1
ATOM 4389 N N . VAL B 1 196 ? -6.199 -1.342 3.611 1 92.38 196 VAL B N 1
ATOM 4390 C CA . VAL B 1 196 ? -6.176 -0.508 4.809 1 92.38 196 VAL B CA 1
ATOM 4391 C C . VAL B 1 196 ? -7.238 0.583 4.699 1 92.38 196 VAL B C 1
ATOM 4393 O O . VAL B 1 196 ? -7.961 0.853 5.66 1 92.38 196 VAL B O 1
ATOM 4396 N N . GLU B 1 197 ? -7.359 1.142 3.562 1 95.06 197 GLU B N 1
ATOM 4397 C CA . GLU B 1 197 ? -8.398 2.135 3.32 1 95.06 197 GLU B CA 1
ATOM 4398 C C . GLU B 1 197 ? -9.789 1.548 3.559 1 95.06 197 GLU B C 1
ATOM 4400 O O . GLU B 1 197 ? -10.602 2.137 4.273 1 95.06 197 GLU B O 1
ATOM 4405 N N . ALA B 1 198 ? -9.961 0.4 3.029 1 96.94 198 ALA B N 1
ATOM 4406 C CA . ALA B 1 198 ? -11.266 -0.252 3.117 1 96.94 198 ALA B CA 1
ATOM 4407 C C . ALA B 1 198 ? -11.609 -0.602 4.562 1 96.94 198 ALA B C 1
ATOM 4409 O O . ALA B 1 198 ? -12.695 -0.277 5.047 1 96.94 198 ALA B O 1
ATOM 4410 N N . MET B 1 199 ? -10.664 -1.15 5.223 1 96.81 199 MET B N 1
ATOM 4411 C CA . MET B 1 199 ? -10.883 -1.623 6.59 1 96.81 199 MET B CA 1
ATOM 4412 C C . MET B 1 199 ? -11.117 -0.453 7.539 1 96.81 199 MET B C 1
ATOM 4414 O O . MET B 1 199 ? -11.805 -0.6 8.555 1 96.81 199 MET B O 1
ATOM 4418 N N . THR B 1 200 ? -10.602 0.672 7.156 1 95.88 200 THR B N 1
ATOM 4419 C CA . THR B 1 200 ? -10.609 1.815 8.062 1 95.88 200 THR B CA 1
ATOM 4420 C C . THR B 1 200 ? -11.836 2.689 7.82 1 95.88 200 THR B C 1
ATOM 4422 O O . THR B 1 200 ? -12.492 3.119 8.773 1 95.88 200 THR B O 1
ATOM 4425 N N . LEU B 1 201 ? -12.18 2.91 6.598 1 97 201 LEU B N 1
ATOM 4426 C CA . LEU B 1 201 ? -13.172 3.936 6.27 1 97 201 LEU B CA 1
ATOM 4427 C C . LEU B 1 201 ? -14.562 3.324 6.125 1 97 201 LEU B C 1
ATOM 4429 O O . LEU B 1 201 ? -15.562 3.998 6.363 1 97 201 LEU B O 1
ATOM 4433 N N . ALA B 1 202 ? -14.656 2.082 5.836 1 98.12 202 ALA B N 1
ATOM 4434 C CA . ALA B 1 202 ? -15.914 1.504 5.359 1 98.12 202 ALA B CA 1
ATOM 4435 C C . ALA B 1 202 ? -16.844 1.166 6.523 1 98.12 202 ALA B C 1
ATOM 4437 O O . ALA B 1 202 ? -16.391 0.633 7.543 1 98.12 202 ALA B O 1
ATOM 4438 N N . ASP B 1 203 ? -18.094 1.475 6.301 1 97.88 203 ASP B N 1
ATOM 4439 C CA . ASP B 1 203 ? -19.125 0.808 7.082 1 97.88 203 ASP B CA 1
ATOM 4440 C C . ASP B 1 203 ? -19.328 -0.632 6.617 1 97.88 203 ASP B C 1
ATOM 4442 O O . ASP B 1 203 ? -19.438 -1.547 7.438 1 97.88 203 ASP B O 1
ATOM 4446 N N . ARG B 1 204 ? -19.391 -0.714 5.32 1 98.44 204 ARG B N 1
ATOM 4447 C CA . ARG B 1 204 ? -19.422 -2.023 4.676 1 98.44 204 ARG B CA 1
ATOM 4448 C C . ARG B 1 204 ? -18.438 -2.07 3.502 1 98.44 204 ARG B C 1
ATOM 4450 O O . ARG B 1 204 ? -18.188 -1.052 2.854 1 98.44 204 ARG B O 1
ATOM 4457 N N . ILE B 1 205 ? -17.953 -3.234 3.312 1 98.5 205 ILE B N 1
ATOM 4458 C CA . ILE B 1 205 ? -17.094 -3.514 2.178 1 98.5 205 ILE B CA 1
ATOM 4459 C C . ILE B 1 205 ? -17.781 -4.465 1.211 1 98.5 205 ILE B C 1
ATOM 4461 O O . ILE B 1 205 ? -18.438 -5.43 1.636 1 98.5 205 ILE B O 1
ATOM 4465 N N . VAL B 1 206 ? -17.672 -4.188 -0.075 1 98.44 206 VAL B N 1
ATOM 4466 C CA . VAL B 1 206 ? -18.109 -5.074 -1.152 1 98.44 206 VAL B CA 1
ATOM 4467 C C . VAL B 1 206 ? -16.875 -5.648 -1.863 1 98.44 206 VAL B C 1
ATOM 4469 O O . VAL B 1 206 ? -16.062 -4.902 -2.396 1 98.44 206 VAL B O 1
ATOM 4472 N N . VAL B 1 207 ? -16.797 -6.938 -1.844 1 97.88 207 VAL B N 1
ATOM 4473 C CA . VAL B 1 207 ? -15.703 -7.594 -2.562 1 97.88 207 VAL B CA 1
ATOM 4474 C C . VAL B 1 207 ? -16.203 -8.086 -3.918 1 97.88 207 VAL B C 1
ATOM 4476 O O . VAL B 1 207 ? -17.109 -8.93 -3.984 1 97.88 207 VAL B O 1
ATOM 4479 N N . LEU B 1 208 ? -15.57 -7.559 -4.949 1 96.38 208 LEU B N 1
ATOM 4480 C CA . LEU B 1 208 ? -15.93 -7.918 -6.32 1 96.38 208 LEU B CA 1
ATOM 4481 C C . LEU B 1 208 ? -14.875 -8.836 -6.934 1 96.38 208 LEU B C 1
ATOM 4483 O O . LEU B 1 208 ? -13.672 -8.633 -6.734 1 96.38 208 LEU B O 1
ATOM 4487 N N . GLU B 1 209 ? -15.336 -9.852 -7.605 1 94.06 209 GLU B N 1
ATOM 4488 C CA . GLU B 1 209 ? -14.484 -10.742 -8.391 1 94.06 209 GLU B CA 1
ATOM 4489 C C . GLU B 1 209 ? -15.117 -11.047 -9.75 1 94.06 209 GLU B C 1
ATOM 4491 O O . GLU B 1 209 ? -16.219 -11.617 -9.812 1 94.06 209 GLU B O 1
ATOM 4496 N N . GLY B 1 210 ? -14.438 -10.711 -10.781 1 90.62 210 GLY B N 1
ATOM 4497 C CA . GLY B 1 210 ? -14.922 -11.023 -12.117 1 90.62 210 GLY B CA 1
ATOM 4498 C C . GLY B 1 210 ? -16.312 -10.453 -12.391 1 90.62 210 GLY B C 1
ATOM 4499 O O . GLY B 1 210 ? -17.141 -11.125 -12.992 1 90.62 210 GLY B O 1
ATOM 4500 N N . GLY B 1 211 ? -16.625 -9.383 -11.82 1 94.88 211 GLY B N 1
ATOM 4501 C CA . GLY B 1 211 ? -17.875 -8.703 -12.102 1 94.88 211 GLY B CA 1
ATOM 4502 C C . GLY B 1 211 ? -19.016 -9.156 -11.211 1 94.88 211 GLY B C 1
ATOM 4503 O O . GLY B 1 211 ? -20.172 -8.75 -11.406 1 94.88 211 GLY B O 1
ATOM 4504 N N . VAL B 1 212 ? -18.703 -10 -10.258 1 96.69 212 VAL B N 1
ATOM 4505 C CA . VAL B 1 212 ? -19.734 -10.516 -9.344 1 96.69 212 VAL B CA 1
ATOM 4506 C C . VAL B 1 212 ? -19.359 -10.164 -7.906 1 96.69 212 VAL B C 1
ATOM 4508 O O . VAL B 1 212 ? -18.172 -10.141 -7.551 1 96.69 212 VAL B O 1
ATOM 4511 N N . ILE B 1 213 ? -20.375 -9.938 -7.066 1 97.94 213 ILE B N 1
ATOM 4512 C CA . ILE B 1 213 ? -20.156 -9.703 -5.645 1 97.94 213 ILE B CA 1
ATOM 4513 C C . ILE B 1 213 ? -19.891 -11.031 -4.938 1 97.94 213 ILE B C 1
ATOM 4515 O O . ILE B 1 213 ? -20.703 -11.961 -5.023 1 97.94 213 ILE B O 1
ATOM 4519 N N . ARG B 1 214 ? -18.797 -11.094 -4.23 1 97.94 214 ARG B N 1
ATOM 4520 C CA . ARG B 1 214 ? -18.438 -12.32 -3.527 1 97.94 214 ARG B CA 1
ATOM 4521 C C . ARG B 1 214 ? -18.859 -12.258 -2.064 1 97.94 214 ARG B C 1
ATOM 4523 O O . ARG B 1 214 ? -19.125 -13.297 -1.448 1 97.94 214 ARG B O 1
ATOM 4530 N N . GLN B 1 215 ? -18.875 -11.109 -1.478 1 98.31 215 GLN B N 1
ATOM 4531 C CA . GLN B 1 215 ? -19.312 -10.906 -0.102 1 98.31 215 GLN B CA 1
ATOM 4532 C C . GLN B 1 215 ? -19.516 -9.422 0.196 1 98.31 215 GLN B C 1
ATOM 4534 O O . GLN B 1 215 ? -18.781 -8.57 -0.33 1 98.31 215 GLN B O 1
ATOM 4539 N N . VAL B 1 216 ? -20.5 -9.133 0.914 1 98.38 216 VAL B N 1
ATOM 4540 C CA . VAL B 1 216 ? -20.734 -7.801 1.456 1 98.38 216 VAL B CA 1
ATOM 4541 C C . VAL B 1 216 ? -20.875 -7.879 2.977 1 98.38 216 VAL B C 1
ATOM 4543 O O . VAL B 1 216 ? -21.562 -8.75 3.502 1 98.38 216 VAL B O 1
ATOM 4546 N N . GLY B 1 217 ? -20.156 -6.969 3.691 1 98 217 GLY B N 1
ATOM 4547 C CA . GLY B 1 217 ? -20.281 -6.969 5.141 1 98 217 GLY B CA 1
ATOM 4548 C C . GLY B 1 217 ? -19.375 -5.961 5.82 1 98 217 GLY B C 1
ATOM 4549 O O . GLY B 1 217 ? -18.688 -5.18 5.152 1 98 217 GLY B O 1
ATOM 4550 N N . VAL B 1 218 ? -19.484 -5.957 7.133 1 97.69 218 VAL B N 1
ATOM 4551 C CA . VAL B 1 218 ? -18.625 -5.074 7.91 1 97.69 218 VAL B CA 1
ATOM 4552 C C . VAL B 1 218 ? -17.172 -5.543 7.809 1 97.69 218 VAL B C 1
ATOM 4554 O O . VAL B 1 218 ? -16.906 -6.738 7.68 1 97.69 218 VAL B O 1
ATOM 4557 N N . PRO B 1 219 ? -16.234 -4.641 7.852 1 97.38 219 PRO B N 1
ATOM 4558 C CA . PRO B 1 219 ? -14.836 -4.945 7.566 1 97.38 219 PRO B CA 1
ATOM 4559 C C . PRO B 1 219 ? -14.312 -6.121 8.391 1 97.38 219 PRO B C 1
ATOM 4561 O O . PRO B 1 219 ? -13.836 -7.109 7.824 1 97.38 219 PRO B O 1
ATOM 4564 N N . LEU B 1 220 ? -14.461 -6.148 9.609 1 96.56 220 LEU B N 1
ATOM 4565 C CA . LEU B 1 220 ? -13.883 -7.18 10.461 1 96.56 220 LEU B CA 1
ATOM 4566 C C . LEU B 1 220 ? -14.562 -8.523 10.219 1 96.56 220 LEU B C 1
ATOM 4568 O O . LEU B 1 220 ? -13.938 -9.578 10.383 1 96.56 220 LEU B O 1
ATOM 4572 N N . ASP B 1 221 ? -15.82 -8.484 9.812 1 96.75 221 ASP B N 1
ATOM 4573 C CA . ASP B 1 221 ? -16.5 -9.734 9.484 1 96.75 221 ASP B CA 1
ATOM 4574 C C . ASP B 1 221 ? -15.914 -10.375 8.227 1 96.75 221 ASP B C 1
ATOM 4576 O O . ASP B 1 221 ? -15.805 -11.602 8.148 1 96.75 221 ASP B O 1
ATOM 4580 N N . LEU B 1 222 ? -15.586 -9.539 7.285 1 97 222 LEU B N 1
ATOM 4581 C CA . LEU B 1 222 ? -14.961 -10.094 6.09 1 97 222 LEU B CA 1
ATOM 4582 C C . LEU B 1 222 ? -13.625 -10.75 6.43 1 97 222 LEU B C 1
ATOM 4584 O O . LEU B 1 222 ? -13.25 -11.75 5.816 1 97 222 LEU B O 1
ATOM 4588 N N . TYR B 1 223 ? -12.93 -10.211 7.438 1 97.12 223 TYR B N 1
ATOM 4589 C CA . TYR B 1 223 ? -11.648 -10.766 7.855 1 97.12 223 TYR B CA 1
ATOM 4590 C C . TYR B 1 223 ? -11.836 -12.039 8.672 1 97.12 223 TYR B C 1
ATOM 4592 O O . TYR B 1 223 ? -11.164 -13.039 8.43 1 97.12 223 TYR B O 1
ATOM 4600 N N . ARG B 1 224 ? -12.789 -12.078 9.531 1 96.25 224 ARG B N 1
ATOM 4601 C CA . ARG B 1 224 ? -12.969 -13.156 10.508 1 96.25 224 ARG B CA 1
ATOM 4602 C C . ARG B 1 224 ? -13.812 -14.281 9.922 1 96.25 224 ARG B C 1
ATOM 4604 O O . ARG B 1 224 ? -13.633 -15.445 10.281 1 96.25 224 ARG B O 1
ATOM 4611 N N . ARG B 1 225 ? -14.789 -13.828 9.07 1 96.38 225 ARG B N 1
ATOM 4612 C CA . ARG B 1 225 ? -15.742 -14.789 8.523 1 96.38 225 ARG B CA 1
ATOM 4613 C C . ARG B 1 225 ? -15.898 -14.609 7.012 1 96.38 225 ARG B C 1
ATOM 4615 O O . ARG B 1 225 ? -17 -14.375 6.52 1 96.38 225 ARG B O 1
ATOM 4622 N N . PRO B 1 226 ? -14.82 -14.82 6.355 1 98.12 226 PRO B N 1
ATOM 4623 C CA . PRO B 1 226 ? -14.961 -14.766 4.898 1 98.12 226 PRO B CA 1
ATOM 4624 C C . PRO B 1 226 ? -15.922 -15.828 4.359 1 98.12 226 PRO B C 1
ATOM 4626 O O . PRO B 1 226 ? -15.891 -16.984 4.809 1 98.12 226 PRO B O 1
ATOM 4629 N N . ALA B 1 227 ? -16.703 -15.484 3.391 1 98.19 227 ALA B N 1
ATOM 4630 C CA . ALA B 1 227 ? -17.766 -16.344 2.887 1 98.19 227 ALA B CA 1
ATOM 4631 C C . ALA B 1 227 ? -17.203 -17.422 1.961 1 98.19 227 ALA B C 1
ATOM 4633 O O . ALA B 1 227 ? -17.844 -18.453 1.744 1 98.19 227 ALA B O 1
ATOM 4634 N N . ASN B 1 228 ? -16.078 -17.156 1.435 1 98.31 228 ASN B N 1
ATOM 4635 C CA . ASN B 1 228 ? -15.453 -18.094 0.505 1 98.31 228 ASN B CA 1
ATOM 4636 C C . ASN B 1 228 ? -13.938 -17.906 0.469 1 98.31 228 ASN B C 1
ATOM 4638 O O . ASN B 1 228 ? -13.414 -16.953 1.05 1 98.31 228 ASN B O 1
ATOM 4642 N N . ARG B 1 229 ? -13.289 -18.812 -0.24 1 97.5 229 ARG B N 1
ATOM 4643 C CA . ARG B 1 229 ? -11.836 -18.859 -0.296 1 97.5 229 ARG B CA 1
ATOM 4644 C C . ARG B 1 229 ? -11.281 -17.594 -0.944 1 97.5 229 ARG B C 1
ATOM 4646 O O . ARG B 1 229 ? -10.219 -17.094 -0.546 1 97.5 229 ARG B O 1
ATOM 4653 N N . PHE B 1 230 ? -12.008 -17.078 -1.886 1 95.94 230 PHE B N 1
ATOM 4654 C CA . PHE B 1 230 ? -11.531 -15.883 -2.576 1 95.94 230 PHE B CA 1
ATOM 4655 C C . PHE B 1 230 ? -11.461 -14.695 -1.62 1 95.94 230 PHE B C 1
ATOM 4657 O O . PHE B 1 230 ? -10.422 -14.031 -1.521 1 95.94 230 PHE B O 1
ATOM 4664 N N . VAL B 1 231 ? -12.516 -14.398 -0.887 1 97.31 231 VAL B N 1
ATOM 4665 C CA . VAL B 1 231 ? -12.562 -13.281 0.055 1 97.31 231 VAL B CA 1
ATOM 4666 C C . VAL B 1 231 ? -11.5 -13.477 1.131 1 97.31 231 VAL B C 1
ATOM 4668 O O . VAL B 1 231 ? -10.812 -12.523 1.505 1 97.31 231 VAL B O 1
ATOM 4671 N N . ALA B 1 232 ? -11.328 -14.742 1.517 1 97 232 ALA B N 1
ATOM 4672 C CA . ALA B 1 232 ? -10.352 -15.078 2.547 1 97 232 ALA B CA 1
ATOM 4673 C C . ALA B 1 232 ? -8.93 -14.766 2.074 1 97 232 ALA B C 1
ATOM 4675 O O . ALA B 1 232 ? -8.094 -14.312 2.859 1 97 232 ALA B O 1
ATOM 4676 N N . GLY B 1 233 ? -8.695 -15.016 0.849 1 95 233 GLY B N 1
ATOM 4677 C CA . GLY B 1 233 ? -7.375 -14.781 0.284 1 95 233 GLY B CA 1
ATOM 4678 C C . GLY B 1 233 ? -7.156 -13.344 -0.145 1 95 233 GLY B C 1
ATOM 4679 O O . GLY B 1 233 ? -6.031 -12.938 -0.428 1 95 233 GLY B O 1
ATOM 4680 N N . PHE B 1 234 ? -8.227 -12.594 -0.16 1 93.25 234 PHE B N 1
ATOM 4681 C CA . PHE B 1 234 ? -8.141 -11.219 -0.654 1 93.25 234 PHE B CA 1
ATOM 4682 C C . PHE B 1 234 ? -8.016 -10.234 0.501 1 93.25 234 PHE B C 1
ATOM 4684 O O . PHE B 1 234 ? -7.289 -9.242 0.397 1 93.25 234 PHE B O 1
ATOM 4691 N N . ILE B 1 235 ? -8.703 -10.484 1.55 1 94.62 235 ILE B N 1
ATOM 4692 C CA . ILE B 1 235 ? -8.695 -9.602 2.715 1 94.62 235 ILE B CA 1
ATOM 4693 C C . ILE B 1 235 ? -7.613 -10.055 3.693 1 94.62 235 ILE B C 1
ATOM 4695 O O . ILE B 1 235 ? -7.562 -11.234 4.07 1 94.62 235 ILE B O 1
ATOM 4699 N N . GLY B 1 236 ? -6.773 -9.148 4.043 1 93.31 236 GLY B N 1
ATOM 4700 C CA . GLY B 1 236 ? -5.656 -9.438 4.93 1 93.31 236 GLY B CA 1
ATOM 4701 C C . GLY B 1 236 ? -4.305 -9.266 4.266 1 93.31 236 GLY B C 1
ATOM 4702 O O . GLY B 1 236 ? -4.117 -9.656 3.111 1 93.31 236 GLY B O 1
ATOM 4703 N N . THR B 1 237 ? -3.352 -8.602 5.016 1 88.25 237 THR B N 1
ATOM 4704 C CA . THR B 1 237 ? -1.991 -8.414 4.523 1 88.25 237 THR B CA 1
ATOM 4705 C C . THR B 1 237 ? -0.973 -8.758 5.605 1 88.25 237 THR B C 1
ATOM 4707 O O . THR B 1 237 ? -0.931 -8.109 6.652 1 88.25 237 THR B O 1
ATOM 4710 N N . PRO B 1 238 ? -0.221 -9.75 5.328 1 91.56 238 PRO B N 1
ATOM 4711 C CA . PRO B 1 238 ? -0.216 -10.688 4.203 1 91.56 238 PRO B CA 1
ATOM 4712 C C . PRO B 1 238 ? -1.476 -11.547 4.145 1 91.56 238 PRO B C 1
ATOM 4714 O O . PRO B 1 238 ? -2.229 -11.617 5.121 1 91.56 238 PRO B O 1
ATOM 4717 N N . THR B 1 239 ? -1.614 -12.195 3.078 1 92.94 239 THR B N 1
ATOM 4718 C CA . THR B 1 239 ? -2.857 -12.914 2.828 1 92.94 239 THR B CA 1
ATOM 4719 C C . THR B 1 239 ? -2.861 -14.258 3.553 1 92.94 239 THR B C 1
ATOM 4721 O O . THR B 1 239 ? -1.808 -14.75 3.961 1 92.94 239 THR B O 1
ATOM 4724 N N . MET B 1 240 ? -4.051 -14.797 3.664 1 96.31 240 MET B N 1
ATOM 4725 C CA . MET B 1 240 ? -4.246 -16.109 4.258 1 96.31 240 MET B CA 1
ATOM 4726 C C . MET B 1 240 ? -3.535 -17.188 3.439 1 96.31 240 MET B C 1
ATOM 4728 O O . MET B 1 240 ? -3.559 -17.156 2.207 1 96.31 240 MET B O 1
ATOM 4732 N N . GLY B 1 241 ? -2.85 -18.141 4.168 1 96.31 241 GLY B N 1
ATOM 4733 C CA . GLY B 1 241 ? -2.322 -19.312 3.514 1 96.31 241 GLY B CA 1
ATOM 4734 C C . GLY B 1 241 ? -3.348 -20.422 3.371 1 96.31 241 GLY B C 1
ATOM 4735 O O . GLY B 1 241 ? -4.23 -20.578 4.219 1 96.31 241 GLY B O 1
ATOM 4736 N N . PHE B 1 242 ? -3.184 -21.25 2.311 1 97.25 242 PHE B N 1
ATOM 4737 C CA . PHE B 1 242 ? -4.152 -22.297 2.033 1 97.25 242 PHE B CA 1
ATOM 4738 C C . PHE B 1 242 ? -3.453 -23.641 1.868 1 97.25 242 PHE B C 1
ATOM 4740 O O . PHE B 1 242 ? -2.453 -23.75 1.154 1 97.25 242 PHE B O 1
ATOM 4747 N N . LEU B 1 243 ? -3.982 -24.656 2.506 1 96.44 243 LEU B N 1
ATOM 4748 C CA . LEU B 1 243 ? -3.479 -26.016 2.424 1 96.44 243 LEU B CA 1
ATOM 4749 C C . LEU B 1 243 ? -4.57 -26.969 1.949 1 96.44 243 LEU B C 1
ATOM 4751 O O . LEU B 1 243 ? -5.695 -26.938 2.455 1 96.44 243 LEU B O 1
ATOM 4755 N N . SER B 1 244 ? -4.219 -27.766 0.993 1 95.88 244 SER B N 1
ATOM 4756 C CA . SER B 1 244 ? -5.133 -28.844 0.603 1 95.88 244 SER B CA 1
ATOM 4757 C C . SER B 1 244 ? -5.156 -29.953 1.646 1 95.88 244 SER B C 1
ATOM 4759 O O . SER B 1 244 ? -4.117 -30.531 1.972 1 95.88 244 SER B O 1
ATOM 4761 N N . VAL B 1 245 ? -6.379 -30.281 2.121 1 95.94 245 VAL B N 1
ATOM 4762 C CA . VAL B 1 245 ? -6.504 -31.297 3.16 1 95.94 245 VAL B CA 1
ATOM 4763 C C . VAL B 1 245 ? -7.633 -32.25 2.805 1 95.94 245 VAL B C 1
ATOM 4765 O O . VAL B 1 245 ? -8.398 -32 1.87 1 95.94 245 VAL B O 1
ATOM 4768 N N . MET B 1 246 ? -7.66 -33.344 3.557 1 95.5 246 MET B N 1
ATOM 4769 C CA . MET B 1 246 ? -8.727 -34.344 3.387 1 95.5 246 MET B CA 1
ATOM 4770 C C . MET B 1 246 ? -9.484 -34.562 4.691 1 95.5 246 MET B C 1
ATOM 4772 O O . MET B 1 246 ? -8.875 -34.781 5.734 1 95.5 246 MET B O 1
ATOM 4776 N N . ALA B 1 247 ? -10.797 -34.406 4.59 1 96.56 247 ALA B N 1
ATOM 4777 C CA . ALA B 1 247 ? -11.617 -34.688 5.758 1 96.56 247 ALA B CA 1
ATOM 4778 C C . ALA B 1 247 ? -11.75 -36.188 5.961 1 96.56 247 ALA B C 1
ATOM 4780 O O . ALA B 1 247 ? -12.266 -36.906 5.094 1 96.56 247 ALA B O 1
ATOM 4781 N N . ILE B 1 248 ? -11.383 -36.688 7.18 1 94.62 248 ILE B N 1
ATOM 4782 C CA . ILE B 1 248 ? -11.305 -38.156 7.293 1 94.62 248 ILE B CA 1
ATOM 4783 C C . ILE B 1 248 ? -12.211 -38.625 8.422 1 94.62 248 ILE B C 1
ATOM 4785 O O . ILE B 1 248 ? -12.648 -39.781 8.422 1 94.62 248 ILE B O 1
ATOM 4789 N N . ALA B 1 249 ? -12.469 -37.781 9.438 1 95.56 249 ALA B N 1
ATOM 4790 C CA . ALA B 1 249 ? -13.312 -38.219 10.555 1 95.56 249 ALA B CA 1
ATOM 4791 C C . ALA B 1 249 ? -13.969 -37 11.219 1 95.56 249 ALA B C 1
ATOM 4793 O O . ALA B 1 249 ? -13.578 -35.844 10.969 1 95.56 249 ALA B O 1
ATOM 4794 N N . GLN B 1 250 ? -15.023 -37.219 11.953 1 95.62 250 GLN B N 1
ATOM 4795 C CA . GLN B 1 250 ? -15.727 -36.188 12.68 1 95.62 250 GLN B CA 1
ATOM 4796 C C . GLN B 1 250 ? -16.109 -36.625 14.078 1 95.62 250 GLN B C 1
ATOM 4798 O O . GLN B 1 250 ? -16.484 -37.781 14.281 1 95.62 250 GLN B O 1
ATOM 4803 N N . SER B 1 251 ? -15.906 -35.812 15.031 1 93.56 251 SER B N 1
ATOM 4804 C CA . SER B 1 251 ? -16.281 -36.031 16.422 1 93.56 251 SER B CA 1
ATOM 4805 C C . SER B 1 251 ? -16.984 -34.812 17.016 1 93.56 251 SER B C 1
ATOM 4807 O O . SER B 1 251 ? -17.297 -33.875 16.281 1 93.56 251 SER B O 1
ATOM 4809 N N . ALA B 1 252 ? -17.25 -34.844 18.328 1 91.19 252 ALA B N 1
ATOM 4810 C CA . ALA B 1 252 ? -17.875 -33.719 19.031 1 91.19 252 ALA B CA 1
ATOM 4811 C C . ALA B 1 252 ? -16.953 -32.5 19.062 1 91.19 252 ALA B C 1
ATOM 4813 O O . ALA B 1 252 ? -17.422 -31.375 19.062 1 91.19 252 ALA B O 1
ATOM 4814 N N . ASP B 1 253 ? -15.641 -32.875 18.906 1 91.69 253 ASP B N 1
ATOM 4815 C CA . ASP B 1 253 ? -14.648 -31.797 19 1 91.69 253 ASP B CA 1
ATOM 4816 C C . ASP B 1 253 ? -14.453 -31.109 17.656 1 91.69 253 ASP B C 1
ATOM 4818 O O . ASP B 1 253 ? -13.867 -30.031 17.594 1 91.69 253 ASP B O 1
ATOM 4822 N N . GLY B 1 254 ? -14.891 -31.828 16.609 1 95.88 254 GLY B N 1
ATOM 4823 C CA . GLY B 1 254 ? -14.773 -31.203 15.312 1 95.88 254 GLY B CA 1
ATOM 4824 C C . GLY B 1 254 ? -14.43 -32.188 14.203 1 95.88 254 GLY B C 1
ATOM 4825 O O . GLY B 1 254 ? -14.672 -33.375 14.336 1 95.88 254 GLY B O 1
ATOM 4826 N N . LEU B 1 255 ? -13.961 -31.625 13.156 1 96.75 255 LEU B N 1
ATOM 4827 C CA . LEU B 1 255 ? -13.609 -32.406 11.961 1 96.75 255 LEU B CA 1
ATOM 4828 C C . LEU B 1 255 ? -12.117 -32.719 11.945 1 96.75 255 LEU B C 1
ATOM 4830 O O . LEU B 1 255 ? -11.281 -31.812 12.109 1 96.75 255 LEU B O 1
ATOM 4834 N N . THR B 1 256 ? -11.766 -33.969 11.836 1 96.94 256 THR B N 1
ATOM 4835 C CA . THR B 1 256 ? -10.367 -34.375 11.695 1 96.94 256 THR B CA 1
ATOM 4836 C C . THR B 1 256 ? -9.945 -34.375 10.227 1 96.94 256 THR B C 1
ATOM 4838 O O . THR B 1 256 ? -10.562 -35.031 9.398 1 96.94 256 THR B O 1
ATOM 4841 N N . VAL B 1 257 ? -8.875 -33.562 9.93 1 96.56 257 VAL B N 1
ATOM 4842 C CA . VAL B 1 257 ? -8.391 -33.469 8.555 1 96.56 257 VAL B CA 1
ATOM 4843 C C . VAL B 1 257 ? -6.973 -34.031 8.469 1 96.56 257 VAL B C 1
ATOM 4845 O O . VAL B 1 257 ? -6.199 -33.938 9.422 1 96.56 257 VAL B O 1
ATOM 4848 N N . GLU B 1 258 ? -6.691 -34.625 7.336 1 95.62 258 GLU B N 1
ATOM 4849 C CA . GLU B 1 258 ? -5.344 -35.094 7.02 1 95.62 258 GLU B CA 1
ATOM 4850 C C . GLU B 1 258 ? -4.566 -34.031 6.242 1 95.62 258 GLU B C 1
ATOM 4852 O O . GLU B 1 258 ? -5.043 -33.531 5.223 1 95.62 258 GLU B O 1
ATOM 4857 N N . LEU B 1 259 ? -3.453 -33.625 6.77 1 95.19 259 LEU B N 1
ATOM 4858 C CA . LEU B 1 259 ? -2.604 -32.625 6.121 1 95.19 259 LEU B CA 1
ATOM 4859 C C . LEU B 1 259 ? -1.778 -33.281 5.004 1 95.19 259 LEU B C 1
ATOM 4861 O O . LEU B 1 259 ? -1.585 -34.469 4.988 1 95.19 259 LEU B O 1
ATOM 4865 N N . PRO B 1 260 ? -1.305 -32.281 4.137 1 88.06 260 PRO B N 1
ATOM 4866 C CA . PRO B 1 260 ? -0.482 -32.812 3.053 1 88.06 260 PRO B CA 1
ATOM 4867 C C . PRO B 1 260 ? 0.925 -33.188 3.51 1 88.06 260 PRO B C 1
ATOM 4869 O O . PRO B 1 260 ? 1.488 -32.531 4.387 1 88.06 260 PRO B O 1
ATOM 4872 N N . GLY B 1 261 ? 1.489 -34.25 3.215 1 75.5 261 GLY B N 1
ATOM 4873 C CA . GLY B 1 261 ? 2.838 -34.656 3.588 1 75.5 261 GLY B CA 1
ATOM 4874 C C . GLY B 1 261 ? 3.342 -35.844 2.811 1 75.5 261 GLY B C 1
ATOM 4875 O O . GLY B 1 261 ? 2.678 -36.312 1.883 1 75.5 261 GLY B O 1
ATOM 4876 N N . PRO B 1 262 ? 4.613 -36.094 3.115 1 65.5 262 PRO B N 1
ATOM 4877 C CA . PRO B 1 262 ? 5.164 -37.281 2.43 1 65.5 262 PRO B CA 1
ATOM 4878 C C . PRO B 1 262 ? 4.336 -38.531 2.66 1 65.5 262 PRO B C 1
ATOM 4880 O O . PRO B 1 262 ? 3.617 -38.625 3.658 1 65.5 262 PRO B O 1
ATOM 4883 N N . ALA B 1 263 ? 4.191 -39.375 1.581 1 58.59 263 ALA B N 1
ATOM 4884 C CA . ALA B 1 263 ? 3.354 -40.562 1.476 1 58.59 263 ALA B CA 1
ATOM 4885 C C . ALA B 1 263 ? 3.471 -41.406 2.727 1 58.59 263 ALA B C 1
ATOM 4887 O O . ALA B 1 263 ? 2.5 -42.062 3.145 1 58.59 263 ALA B O 1
ATOM 4888 N N . ASP B 1 264 ? 4.543 -41.344 3.434 1 65 264 ASP B N 1
ATOM 4889 C CA . ASP B 1 264 ? 4.754 -42.344 4.469 1 65 264 ASP B CA 1
ATOM 4890 C C . ASP B 1 264 ? 4.328 -41.812 5.84 1 65 264 ASP B C 1
ATOM 4892 O O . ASP B 1 264 ? 4.328 -42.562 6.82 1 65 264 ASP B O 1
ATOM 4896 N N . THR B 1 265 ? 3.984 -40.5 6 1 71.31 265 THR B N 1
ATOM 4897 C CA . THR B 1 265 ? 3.602 -39.969 7.297 1 71.31 265 THR B CA 1
ATOM 4898 C C . THR B 1 265 ? 2.287 -39.188 7.191 1 71.31 265 THR B C 1
ATOM 4900 O O . THR B 1 265 ? 2.164 -38.25 6.383 1 71.31 265 THR B O 1
ATOM 4903 N N . THR B 1 266 ? 1.275 -39.812 7.84 1 83.25 266 THR B N 1
ATOM 4904 C CA . THR B 1 266 ? -0.015 -39.125 7.871 1 83.25 266 THR B CA 1
ATOM 4905 C C . THR B 1 266 ? -0.108 -38.219 9.086 1 83.25 266 THR B C 1
ATOM 4907 O O . THR B 1 266 ? 0.032 -38.656 10.227 1 83.25 266 THR B O 1
ATOM 4910 N N . VAL B 1 267 ? -0.211 -36.969 8.891 1 92.12 267 VAL B N 1
ATOM 4911 C CA . VAL B 1 267 ? -0.426 -36 9.945 1 92.12 267 VAL B CA 1
ATOM 4912 C C . VAL B 1 267 ? -1.871 -35.5 9.914 1 92.12 267 VAL B C 1
ATOM 4914 O O . VAL B 1 267 ? -2.373 -35.094 8.859 1 92.12 267 VAL B O 1
ATOM 4917 N N . THR B 1 268 ? -2.531 -35.688 11.055 1 94.69 268 THR B N 1
ATOM 4918 C CA . THR B 1 268 ? -3.924 -35.25 11.133 1 94.69 268 THR B CA 1
ATOM 4919 C C . THR B 1 268 ? -4.102 -34.188 12.203 1 94.69 268 THR B C 1
ATOM 4921 O O . THR B 1 268 ? -3.322 -34.094 13.156 1 94.69 268 THR B O 1
ATOM 4924 N N . VAL B 1 269 ? -5.051 -33.344 12 1 96 269 VAL B N 1
ATOM 4925 C CA . VAL B 1 269 ? -5.398 -32.281 12.961 1 96 269 VAL B CA 1
ATOM 4926 C C . VAL B 1 269 ? -6.918 -32.156 13.055 1 96 269 VAL B C 1
ATOM 4928 O O . VAL B 1 269 ? -7.621 -32.25 12.047 1 96 269 VAL B O 1
ATOM 4931 N N . THR B 1 270 ? -7.426 -32 14.266 1 97.12 270 THR B N 1
ATOM 4932 C CA . THR B 1 270 ? -8.852 -31.734 14.453 1 97.12 270 THR B CA 1
ATOM 4933 C C . THR B 1 270 ? -9.117 -30.234 14.477 1 97.12 270 THR B C 1
ATOM 4935 O O . THR B 1 270 ? -8.492 -29.5 15.25 1 97.12 270 THR B O 1
ATOM 4938 N N . VAL B 1 271 ? -10.016 -29.781 13.641 1 97.19 271 VAL B N 1
ATOM 4939 C CA . VAL B 1 271 ? -10.383 -28.375 13.547 1 97.19 271 VAL B CA 1
ATOM 4940 C C . VAL B 1 271 ? -11.852 -28.203 13.938 1 97.19 271 VAL B C 1
ATOM 4942 O O . VAL B 1 271 ? -12.641 -29.141 13.836 1 97.19 271 VAL B O 1
ATOM 4945 N N . PRO B 1 272 ? -12.273 -27 14.375 1 96.69 272 PRO B N 1
ATOM 4946 C CA . PRO B 1 272 ? -13.594 -26.812 14.977 1 96.69 272 PRO B CA 1
ATOM 4947 C C . PRO B 1 272 ? -14.695 -26.594 13.938 1 96.69 272 PRO B C 1
ATOM 4949 O O . PRO B 1 272 ? -15.422 -25.609 14.008 1 96.69 272 PRO B O 1
ATOM 4952 N N . PHE B 1 273 ? -14.891 -27.516 13.094 1 96.81 273 PHE B N 1
ATOM 4953 C CA . PHE B 1 273 ? -15.93 -27.484 12.07 1 96.81 273 PHE B CA 1
ATOM 4954 C C . PHE B 1 273 ? -16.672 -28.812 12.031 1 96.81 273 PHE B C 1
ATOM 4956 O O . PHE B 1 273 ? -16.188 -29.828 12.539 1 96.81 273 PHE B O 1
ATOM 4963 N N . HIS B 1 274 ? -17.891 -28.75 11.445 1 93.94 274 HIS B N 1
ATOM 4964 C CA . HIS B 1 274 ? -18.688 -29.953 11.25 1 93.94 274 HIS B CA 1
ATOM 4965 C C . HIS B 1 274 ? -19.281 -30.016 9.844 1 93.94 274 HIS B C 1
ATOM 4967 O O . HIS B 1 274 ? -19.672 -28.984 9.297 1 93.94 274 HIS B O 1
ATOM 4973 N N . LEU B 1 275 ? -19.281 -31.141 9.383 1 93.56 275 LEU B N 1
ATOM 4974 C CA . LEU B 1 275 ? -20 -31.391 8.141 1 93.56 275 LEU B CA 1
ATOM 4975 C C . LEU B 1 275 ? -21.391 -31.953 8.414 1 93.56 275 LEU B C 1
ATOM 4977 O O . LEU B 1 275 ? -21.625 -32.562 9.453 1 93.56 275 LEU B O 1
ATOM 4981 N N . ASP B 1 276 ? -22.25 -31.703 7.426 1 89.25 276 ASP B N 1
ATOM 4982 C CA . ASP B 1 276 ? -23.594 -32.219 7.559 1 89.25 276 ASP B CA 1
ATOM 4983 C C . ASP B 1 276 ? -23.609 -33.75 7.402 1 89.25 276 ASP B C 1
ATOM 4985 O O . ASP B 1 276 ? -24.438 -34.438 8 1 89.25 276 ASP B O 1
ATOM 4989 N N . THR B 1 277 ? -22.703 -34.25 6.539 1 89.75 277 THR B N 1
ATOM 4990 C CA . THR B 1 277 ? -22.562 -35.688 6.324 1 89.75 277 THR B CA 1
ATOM 4991 C C . THR B 1 277 ? -21.188 -36.156 6.773 1 89.75 277 THR B C 1
ATOM 4993 O O . THR B 1 277 ? -20.219 -35.406 6.719 1 89.75 277 THR B O 1
ATOM 4996 N N . PRO B 1 278 ? -21.188 -37.438 7.305 1 87.69 278 PRO B N 1
ATOM 4997 C CA . PRO B 1 278 ? -19.891 -37.938 7.711 1 87.69 278 PRO B CA 1
ATOM 4998 C C . PRO B 1 278 ? -18.844 -37.844 6.613 1 87.69 278 PRO B C 1
ATOM 5000 O O . PRO B 1 278 ? -19.125 -38.094 5.445 1 87.69 278 PRO B O 1
ATOM 5003 N N . PRO B 1 279 ? -17.703 -37.406 7.012 1 89.94 279 PRO B N 1
ATOM 5004 C CA . PRO B 1 279 ? -16.656 -37.219 6 1 89.94 279 PRO B CA 1
ATOM 5005 C C . PRO B 1 279 ? -16.234 -38.531 5.355 1 89.94 279 PRO B C 1
ATOM 5007 O O . PRO B 1 279 ? -16.188 -39.562 6.031 1 89.94 279 PRO B O 1
ATOM 5010 N N . SER B 1 280 ? -15.922 -38.594 4.047 1 88.12 280 SER B N 1
ATOM 5011 C CA . SER B 1 280 ? -15.516 -39.75 3.279 1 88.12 280 SER B CA 1
ATOM 5012 C C . SER B 1 280 ? -14.203 -39.5 2.537 1 88.12 280 SER B C 1
ATOM 5014 O O . SER B 1 280 ? -13.992 -40.031 1.444 1 88.12 280 SER B O 1
ATOM 5016 N N . GLY B 1 281 ? -13.445 -38.594 3.062 1 89.38 281 GLY B N 1
ATOM 5017 C CA . GLY B 1 281 ? -12.18 -38.312 2.408 1 89.38 281 GLY B CA 1
ATOM 5018 C C . GLY B 1 281 ? -12.273 -37.219 1.368 1 89.38 281 GLY B C 1
ATOM 5019 O O . GLY B 1 281 ? -11.484 -37.188 0.426 1 89.38 281 GLY B O 1
ATOM 5020 N N . GLU B 1 282 ? -13.258 -36.406 1.561 1 92.38 282 GLU B N 1
ATOM 5021 C CA . GLU B 1 282 ? -13.406 -35.312 0.59 1 92.38 282 GLU B CA 1
ATOM 5022 C C . GLU B 1 282 ? -12.312 -34.281 0.749 1 92.38 282 GLU B C 1
ATOM 5024 O O . GLU B 1 282 ? -11.859 -34 1.863 1 92.38 282 GLU B O 1
ATOM 5029 N N . SER B 1 283 ? -11.914 -33.781 -0.417 1 95 283 SER B N 1
ATOM 5030 C CA . SER B 1 283 ? -10.891 -32.75 -0.462 1 95 283 SER B CA 1
ATOM 5031 C C . SER B 1 283 ? -11.453 -31.391 -0.006 1 95 283 SER B C 1
ATOM 5033 O O . SER B 1 283 ? -12.555 -31 -0.4 1 95 283 SER B O 1
ATOM 5035 N N . MET B 1 284 ? -10.703 -30.75 0.908 1 96.81 284 MET B N 1
ATOM 5036 C CA . MET B 1 284 ? -11.055 -29.422 1.408 1 96.81 284 MET B CA 1
ATOM 5037 C C . MET B 1 284 ? -9.828 -28.516 1.445 1 96.81 284 MET B C 1
ATOM 5039 O O . MET B 1 284 ? -8.734 -28.938 1.082 1 96.81 284 MET B O 1
ATOM 5043 N N . THR B 1 285 ? -10.062 -27.25 1.738 1 97.75 285 THR B N 1
ATOM 5044 C CA . THR B 1 285 ? -8.961 -26.297 1.858 1 97.75 285 THR B CA 1
ATOM 5045 C C . THR B 1 285 ? -8.93 -25.672 3.256 1 97.75 285 THR B C 1
ATOM 5047 O O . THR B 1 285 ? -9.938 -25.141 3.729 1 97.75 285 THR B O 1
ATOM 5050 N N . LEU B 1 286 ? -7.805 -25.812 3.867 1 97.81 286 LEU B N 1
ATOM 5051 C CA . LEU B 1 286 ? -7.574 -25.203 5.168 1 97.81 286 LEU B CA 1
ATOM 5052 C C . LEU B 1 286 ? -6.93 -23.828 5.016 1 97.81 286 LEU B C 1
ATOM 5054 O O . LEU B 1 286 ? -5.938 -23.688 4.301 1 97.81 286 LEU B O 1
ATOM 5058 N N . GLY B 1 287 ? -7.559 -22.828 5.617 1 98.12 287 GLY B N 1
ATOM 5059 C CA . GLY B 1 287 ? -7.004 -21.484 5.617 1 98.12 287 GLY B CA 1
ATOM 5060 C C . GLY B 1 287 ? -6.383 -21.094 6.945 1 98.12 287 GLY B C 1
ATOM 5061 O O . GLY B 1 287 ? -6.973 -21.312 8 1 98.12 287 GLY B O 1
ATOM 5062 N N . ILE B 1 288 ? -5.148 -20.531 6.883 1 97.75 288 ILE B N 1
ATOM 5063 C CA . ILE B 1 288 ? -4.43 -20.156 8.094 1 97.75 288 ILE B CA 1
ATOM 5064 C C . ILE B 1 288 ? -3.865 -18.734 7.926 1 97.75 288 ILE B C 1
ATOM 5066 O O . ILE B 1 288 ? -3.098 -18.469 6.996 1 97.75 288 ILE B O 1
ATOM 5070 N N . ARG B 1 289 ? -4.23 -17.828 8.789 1 98 289 ARG B N 1
ATOM 5071 C CA . ARG B 1 289 ? -3.68 -16.484 8.766 1 98 289 ARG B CA 1
ATOM 5072 C C . ARG B 1 289 ? -2.256 -16.453 9.312 1 98 289 ARG B C 1
ATOM 5074 O O . ARG B 1 289 ? -1.908 -17.266 10.18 1 98 289 ARG B O 1
ATOM 5081 N N . PRO B 1 290 ? -1.466 -15.469 8.891 1 97.19 290 PRO B N 1
ATOM 5082 C CA . PRO B 1 290 ? -0.057 -15.422 9.289 1 97.19 290 PRO B CA 1
ATOM 5083 C C . PRO B 1 290 ? 0.122 -15.289 10.805 1 97.19 290 PRO B C 1
ATOM 5085 O O . PRO B 1 290 ? 1.132 -15.742 11.352 1 97.19 290 PRO B O 1
ATOM 5088 N N . GLU B 1 291 ? -0.824 -14.656 11.461 1 96 291 GLU B N 1
ATOM 5089 C CA . GLU B 1 291 ? -0.689 -14.414 12.891 1 96 291 GLU B CA 1
ATOM 5090 C C . GLU B 1 291 ? -1.129 -15.633 13.703 1 96 291 GLU B C 1
ATOM 5092 O O . GLU B 1 291 ? -0.931 -15.672 14.922 1 96 291 GLU B O 1
ATOM 5097 N N . HIS B 1 292 ? -1.633 -16.672 13.055 1 97.5 292 HIS B N 1
ATOM 5098 C CA . HIS B 1 292 ? -2.145 -17.844 13.773 1 97.5 292 HIS B CA 1
ATOM 5099 C C . HIS B 1 292 ? -1.282 -19.062 13.508 1 97.5 292 HIS B C 1
ATOM 5101 O O . HIS B 1 292 ? -1.725 -20.203 13.727 1 97.5 292 HIS B O 1
ATOM 5107 N N . CYS B 1 293 ? -0.098 -18.859 12.969 1 97.69 293 CYS B N 1
ATOM 5108 C CA . CYS B 1 293 ? 0.869 -19.938 12.758 1 97.69 293 CYS B CA 1
ATOM 5109 C C . CYS B 1 293 ? 2.264 -19.516 13.203 1 97.69 293 CYS B C 1
ATOM 5111 O O . CYS B 1 293 ? 2.477 -18.359 13.562 1 97.69 293 CYS B O 1
ATOM 5113 N N . HIS B 1 294 ? 3.145 -20.484 13.312 1 97.75 294 HIS B N 1
ATOM 5114 C CA . HIS B 1 294 ? 4.488 -20.188 13.797 1 97.75 294 HIS B CA 1
ATOM 5115 C C . HIS B 1 294 ? 5.484 -21.25 13.312 1 97.75 294 HIS B C 1
ATOM 5117 O O . HIS B 1 294 ? 5.09 -22.328 12.859 1 97.75 294 HIS B O 1
ATOM 5123 N N . LEU B 1 295 ? 6.684 -20.859 13.406 1 97.62 295 LEU B N 1
ATOM 5124 C CA . LEU B 1 295 ? 7.758 -21.766 13.016 1 97.62 295 LEU B CA 1
ATOM 5125 C C . LEU B 1 295 ? 8.234 -22.578 14.211 1 97.62 295 LEU B C 1
ATOM 5127 O O . LEU B 1 295 ? 8.258 -22.094 15.336 1 97.62 295 LEU B O 1
ATOM 5131 N N . VAL B 1 296 ? 8.594 -23.781 13.938 1 96.75 296 VAL B N 1
ATOM 5132 C CA . VAL B 1 296 ? 9.219 -24.688 14.898 1 96.75 296 VAL B CA 1
ATOM 5133 C C . VAL B 1 296 ? 10.336 -25.469 14.211 1 96.75 296 VAL B C 1
ATOM 5135 O O . VAL B 1 296 ? 10.641 -25.234 13.039 1 96.75 296 VAL B O 1
ATOM 5138 N N . GLU B 1 297 ? 11.008 -26.281 14.961 1 95.12 297 GLU B N 1
ATOM 5139 C CA . GLU B 1 297 ? 11.977 -27.188 14.336 1 95.12 297 GLU B CA 1
A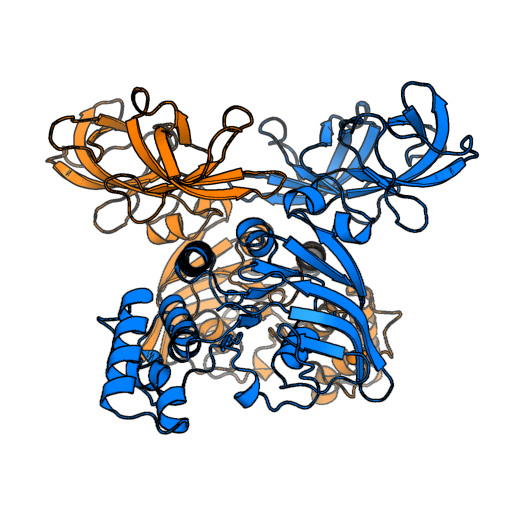TOM 5140 C C . GLU B 1 297 ? 11.297 -28.141 13.359 1 95.12 297 GLU B C 1
ATOM 5142 O O . GLU B 1 297 ? 10.164 -28.562 13.586 1 95.12 297 GLU B O 1
ATOM 5147 N N . PRO B 1 298 ? 11.953 -28.469 12.32 1 93.5 298 PRO B N 1
ATOM 5148 C CA . PRO B 1 298 ? 11.352 -29.281 11.266 1 93.5 298 PRO B CA 1
ATOM 5149 C C . PRO B 1 298 ? 10.664 -30.531 11.805 1 93.5 298 PRO B C 1
ATOM 5151 O O . PRO B 1 298 ? 9.578 -30.891 11.352 1 93.5 298 PRO B O 1
ATOM 5154 N N . ASP B 1 299 ? 11.172 -31.172 12.828 1 91.75 299 ASP B N 1
ATOM 5155 C CA . ASP B 1 299 ? 10.641 -32.438 13.336 1 91.75 299 ASP B CA 1
ATOM 5156 C C . ASP B 1 299 ? 9.508 -32.188 14.328 1 91.75 299 ASP B C 1
ATOM 5158 O O . ASP B 1 299 ? 8.773 -33.125 14.68 1 91.75 299 ASP B O 1
ATOM 5162 N N . ASP B 1 300 ? 9.312 -30.953 14.672 1 93.88 300 ASP B N 1
ATOM 5163 C CA . ASP B 1 300 ? 8.312 -30.625 15.68 1 93.88 300 ASP B CA 1
ATOM 5164 C C . ASP B 1 300 ? 7.055 -30.047 15.031 1 93.88 300 ASP B C 1
ATOM 5166 O O . ASP B 1 300 ? 6.055 -29.797 15.711 1 93.88 300 ASP B O 1
ATOM 5170 N N . GLY B 1 301 ? 7.105 -29.812 13.75 1 93.88 301 GLY B N 1
ATOM 5171 C CA . GLY B 1 301 ? 5.988 -29.156 13.086 1 93.88 301 GLY B CA 1
ATOM 5172 C C . GLY B 1 301 ? 4.949 -30.125 12.562 1 93.88 301 GLY B C 1
ATOM 5173 O O . GLY B 1 301 ? 5.203 -31.328 12.484 1 93.88 301 GLY B O 1
ATOM 5174 N N . LEU B 1 302 ? 3.775 -29.609 12.32 1 94.31 302 LEU B N 1
ATOM 5175 C CA . LEU B 1 302 ? 2.752 -30.375 11.625 1 94.31 302 LEU B CA 1
ATOM 5176 C C . LEU B 1 302 ? 3.168 -30.672 10.188 1 94.31 302 LEU B C 1
ATOM 5178 O O . LEU B 1 302 ? 2.842 -31.719 9.641 1 94.31 302 LEU B O 1
ATOM 5182 N N . LEU B 1 303 ? 3.775 -29.703 9.625 1 94.44 303 LEU B N 1
ATOM 5183 C CA . LEU B 1 303 ? 4.391 -29.797 8.305 1 94.44 303 LEU B CA 1
ATOM 5184 C C . LEU B 1 303 ? 5.805 -29.219 8.328 1 94.44 303 LEU B C 1
ATOM 5186 O O . LEU B 1 303 ? 6.199 -28.562 9.297 1 94.44 303 LEU B O 1
ATOM 5190 N N . SER B 1 304 ? 6.516 -29.547 7.301 1 94.69 304 SER B N 1
ATOM 5191 C CA . SER B 1 304 ? 7.82 -28.922 7.098 1 94.69 304 SER B CA 1
ATOM 5192 C C . SER B 1 304 ? 7.961 -28.375 5.68 1 94.69 304 SER B C 1
ATOM 5194 O O . SER B 1 304 ? 7.301 -28.859 4.758 1 94.69 304 SER B O 1
ATOM 5196 N N . GLY B 1 305 ? 8.688 -27.359 5.594 1 94.88 305 GLY B N 1
ATOM 5197 C CA . GLY B 1 305 ? 8.898 -26.734 4.293 1 94.88 305 GLY B CA 1
ATOM 5198 C C . GLY B 1 305 ? 10.109 -25.828 4.254 1 94.88 305 GLY B C 1
ATOM 5199 O O . GLY B 1 305 ? 10.984 -25.906 5.125 1 94.88 305 GLY B O 1
ATOM 5200 N N . THR B 1 306 ? 10.195 -25.094 3.213 1 96.44 306 THR B N 1
ATOM 5201 C CA . THR B 1 306 ? 11.359 -24.25 2.973 1 96.44 306 THR B CA 1
ATOM 5202 C C . THR B 1 306 ? 10.969 -22.781 2.957 1 96.44 306 THR B C 1
ATOM 5204 O O . THR B 1 306 ? 9.938 -22.406 2.391 1 96.44 306 THR B O 1
ATOM 5207 N N . VAL B 1 307 ? 11.805 -21.953 3.598 1 96.75 307 VAL B N 1
ATOM 5208 C CA . VAL B 1 307 ? 11.617 -20.516 3.545 1 96.75 307 VAL B CA 1
ATOM 5209 C C . VAL B 1 307 ? 12.047 -19.984 2.176 1 96.75 307 VAL B C 1
ATOM 5211 O O . VAL B 1 307 ? 13.219 -20.109 1.796 1 96.75 307 VAL B O 1
ATOM 5214 N N . ILE B 1 308 ? 11.102 -19.406 1.509 1 94.25 308 ILE B N 1
ATOM 5215 C CA . ILE B 1 308 ? 11.359 -18.922 0.155 1 94.25 308 ILE B CA 1
ATOM 5216 C C . ILE B 1 308 ? 11.828 -17.469 0.203 1 94.25 308 ILE B C 1
ATOM 5218 O O . ILE B 1 308 ? 12.688 -17.062 -0.58 1 94.25 308 ILE B O 1
ATOM 5222 N N . MET B 1 309 ? 11.281 -16.734 1.13 1 93.88 309 MET B N 1
ATOM 5223 C CA . MET B 1 309 ? 11.562 -15.297 1.209 1 93.88 309 MET B CA 1
ATOM 5224 C C . MET B 1 309 ? 11.297 -14.766 2.613 1 93.88 309 MET B C 1
ATOM 5226 O O . MET B 1 309 ? 10.414 -15.273 3.314 1 93.88 309 MET B O 1
ATOM 5230 N N . LEU B 1 310 ? 12.062 -13.828 2.939 1 95.38 310 LEU B N 1
ATOM 5231 C CA . LEU B 1 310 ? 11.836 -13.062 4.16 1 95.38 310 LEU B CA 1
ATOM 5232 C C . LEU B 1 310 ? 11.516 -11.609 3.84 1 95.38 310 LEU B C 1
ATOM 5234 O O . LEU B 1 310 ? 12.156 -11.008 2.977 1 95.38 310 LEU B O 1
ATOM 5238 N N . GLU B 1 311 ? 10.508 -11.117 4.434 1 95.44 311 GLU B N 1
ATOM 5239 C CA . GLU B 1 311 ? 10.219 -9.688 4.41 1 95.44 311 GLU B CA 1
ATOM 5240 C C . GLU B 1 311 ? 10.523 -9.039 5.762 1 95.44 311 GLU B C 1
ATOM 5242 O O . GLU B 1 311 ? 9.75 -9.18 6.707 1 95.44 311 GLU B O 1
ATOM 5247 N N . ARG B 1 312 ? 11.641 -8.398 5.836 1 95.19 312 ARG B N 1
ATOM 5248 C CA . ARG B 1 312 ? 12.039 -7.684 7.047 1 95.19 312 ARG B CA 1
ATOM 5249 C C . ARG B 1 312 ? 11.625 -6.219 6.973 1 95.19 312 ARG B C 1
ATOM 5251 O O . ARG B 1 312 ? 12.312 -5.406 6.355 1 95.19 312 ARG B O 1
ATOM 5258 N N . LEU B 1 313 ? 10.594 -5.867 7.77 1 94.75 313 LEU B N 1
ATOM 5259 C CA . LEU B 1 313 ? 9.945 -4.574 7.57 1 94.75 313 LEU B CA 1
ATOM 5260 C C . LEU B 1 313 ? 10.211 -3.648 8.75 1 94.75 313 LEU B C 1
ATOM 5262 O O . LEU B 1 313 ? 9.633 -2.562 8.836 1 94.75 313 LEU B O 1
ATOM 5266 N N . GLY B 1 314 ? 11.047 -4.023 9.633 1 93.12 314 GLY B N 1
ATOM 5267 C CA . GLY B 1 314 ? 11.336 -3.24 10.828 1 93.12 314 GLY B CA 1
ATOM 5268 C C . GLY B 1 314 ? 10.523 -3.67 12.031 1 93.12 314 GLY B C 1
ATOM 5269 O O . GLY B 1 314 ? 10.992 -4.469 12.844 1 93.12 314 GLY B O 1
ATOM 5270 N N . ALA B 1 315 ? 9.227 -3.338 11.992 1 93.12 315 ALA B N 1
ATOM 5271 C CA . ALA B 1 315 ? 8.352 -3.705 13.102 1 93.12 315 ALA B CA 1
ATOM 5272 C C . ALA B 1 315 ? 7.98 -5.184 13.047 1 93.12 315 ALA B C 1
ATOM 5274 O O . ALA B 1 315 ? 7.746 -5.812 14.078 1 93.12 315 ALA B O 1
ATOM 5275 N N . ASP B 1 316 ? 7.953 -5.695 11.828 1 94.88 316 ASP B N 1
ATOM 5276 C CA . ASP B 1 316 ? 7.555 -7.082 11.617 1 94.88 316 ASP B CA 1
ATOM 5277 C C . ASP B 1 316 ? 8.484 -7.773 10.625 1 94.88 316 ASP B C 1
ATOM 5279 O O . ASP B 1 316 ? 9.148 -7.113 9.82 1 94.88 316 ASP B O 1
ATOM 5283 N N . THR B 1 317 ? 8.633 -9.023 10.781 1 96.31 317 THR B N 1
ATOM 5284 C CA . THR B 1 317 ? 9.266 -9.891 9.797 1 96.31 317 THR B CA 1
ATOM 5285 C C . THR B 1 317 ? 8.336 -11.039 9.414 1 96.31 317 THR B C 1
ATOM 5287 O O . THR B 1 317 ? 7.723 -11.672 10.281 1 96.31 317 THR B O 1
ATOM 5290 N N . PHE B 1 318 ? 8.172 -11.234 8.133 1 97.06 318 PHE B N 1
ATOM 5291 C CA . PHE B 1 318 ? 7.348 -12.328 7.633 1 97.06 318 PHE B CA 1
ATOM 5292 C C . PHE B 1 318 ? 8.188 -13.328 6.84 1 97.06 318 PHE B C 1
ATOM 5294 O O . PHE B 1 318 ? 9.062 -12.93 6.066 1 97.06 318 PHE B O 1
ATOM 5301 N N . ALA B 1 319 ? 7.988 -14.578 7.062 1 97.56 319 ALA B N 1
ATOM 5302 C CA . ALA B 1 319 ? 8.555 -15.648 6.25 1 97.56 319 ALA B CA 1
ATOM 5303 C C . ALA B 1 319 ? 7.496 -16.25 5.332 1 97.56 319 ALA B C 1
ATOM 5305 O O . ALA B 1 319 ? 6.363 -16.5 5.754 1 97.56 319 ALA B O 1
ATOM 5306 N N . PHE B 1 320 ? 7.859 -16.422 4.156 1 96.81 320 PHE B N 1
ATOM 5307 C CA . PHE B 1 320 ? 7 -17.109 3.195 1 96.81 320 PHE B CA 1
ATOM 5308 C C . PHE B 1 320 ? 7.516 -18.5 2.904 1 96.81 320 PHE B C 1
ATOM 5310 O O . PHE B 1 320 ? 8.641 -18.672 2.43 1 96.81 320 PHE B O 1
ATOM 5317 N N . LEU B 1 321 ? 6.641 -19.469 3.156 1 96.88 321 LEU B N 1
ATOM 5318 C CA . LEU B 1 321 ? 7.066 -20.875 3.121 1 96.88 321 LEU B CA 1
ATOM 5319 C C . LEU B 1 321 ? 6.473 -21.594 1.917 1 96.88 321 LEU B C 1
ATOM 5321 O O . LEU B 1 321 ? 5.312 -21.359 1.561 1 96.88 321 LEU B O 1
ATOM 5325 N N . ASP B 1 322 ? 7.262 -22.406 1.333 1 94.81 322 ASP B N 1
ATOM 5326 C CA . ASP B 1 322 ? 6.773 -23.453 0.447 1 94.81 322 ASP B CA 1
ATOM 5327 C C . ASP B 1 322 ? 6.473 -24.734 1.226 1 94.81 322 ASP B C 1
ATOM 5329 O O . ASP B 1 322 ? 7.387 -25.406 1.714 1 94.81 322 ASP B O 1
ATOM 5333 N N . LEU B 1 323 ? 5.227 -25.016 1.371 1 94.81 323 LEU B N 1
ATOM 5334 C CA . LEU B 1 323 ? 4.77 -26.172 2.119 1 94.81 323 LEU B CA 1
ATOM 5335 C C . LEU B 1 323 ? 4.133 -27.203 1.189 1 94.81 323 LEU B C 1
ATOM 5337 O O . LEU B 1 323 ? 3.527 -26.844 0.179 1 94.81 323 LEU B O 1
ATOM 5341 N N . PRO B 1 324 ? 4.242 -28.453 1.562 1 90.38 324 PRO B N 1
ATOM 5342 C CA . PRO B 1 324 ? 3.51 -29.453 0.782 1 90.38 324 PRO B CA 1
ATOM 5343 C C . PRO B 1 324 ? 2.002 -29.203 0.781 1 90.38 324 PRO B C 1
ATOM 5345 O O . PRO B 1 324 ? 1.42 -28.906 1.827 1 90.38 324 PRO B O 1
ATOM 5348 N N . GLY B 1 325 ? 1.439 -29.281 -0.413 1 88.31 325 GLY B N 1
ATOM 5349 C CA . GLY B 1 325 ? -0.007 -29.172 -0.524 1 88.31 325 GLY B CA 1
ATOM 5350 C C . GLY B 1 325 ? -0.513 -27.75 -0.492 1 88.31 325 GLY B C 1
ATOM 5351 O O . GLY B 1 325 ? -1.722 -27.516 -0.53 1 88.31 325 GLY B O 1
ATOM 5352 N N . SER B 1 326 ? 0.455 -26.828 -0.375 1 89.88 326 SER B N 1
ATOM 5353 C CA . SER B 1 326 ? 0.025 -25.422 -0.317 1 89.88 326 SER B CA 1
ATOM 5354 C C . SER B 1 326 ? -0.215 -24.859 -1.714 1 89.88 326 SER B C 1
ATOM 5356 O O . SER B 1 326 ? 0.405 -25.312 -2.682 1 89.88 326 SER B O 1
ATOM 5358 N N . ASP B 1 327 ? -1.181 -24.047 -1.768 1 85.25 327 ASP B N 1
ATOM 5359 C CA . ASP B 1 327 ? -1.396 -23.234 -2.957 1 85.25 327 ASP B CA 1
ATOM 5360 C C . ASP B 1 327 ? -0.569 -21.953 -2.9 1 85.25 327 ASP B C 1
ATOM 5362 O O . ASP B 1 327 ? -1.036 -20.922 -2.402 1 85.25 327 ASP B O 1
ATOM 5366 N N . GLY B 1 328 ? 0.617 -22.062 -3.377 1 87.19 328 GLY B N 1
ATOM 5367 C CA . GLY B 1 328 ? 1.545 -20.953 -3.24 1 87.19 328 GLY B CA 1
ATOM 5368 C C . GLY B 1 328 ? 2.295 -20.969 -1.921 1 87.19 328 GLY B C 1
ATOM 5369 O O . GLY B 1 328 ? 2.57 -22.031 -1.364 1 87.19 328 GLY B O 1
ATOM 5370 N N . THR B 1 329 ? 2.625 -19.797 -1.464 1 92.94 329 THR B N 1
ATOM 5371 C CA . THR B 1 329 ? 3.391 -19.703 -0.226 1 92.94 329 THR B CA 1
ATOM 5372 C C . THR B 1 329 ? 2.475 -19.406 0.958 1 92.94 329 THR B C 1
ATOM 5374 O O . THR B 1 329 ? 1.365 -18.906 0.778 1 92.94 329 THR B O 1
ATOM 5377 N N . VAL B 1 330 ? 2.93 -19.781 2.061 1 96.38 330 VAL B N 1
ATOM 5378 C CA . VAL B 1 330 ? 2.246 -19.5 3.318 1 96.38 330 VAL B CA 1
ATOM 5379 C C . VAL B 1 330 ? 3.068 -18.516 4.148 1 96.38 330 VAL B C 1
ATOM 5381 O O . VAL B 1 330 ? 4.238 -18.766 4.441 1 96.38 330 VAL B O 1
ATOM 5384 N N . ALA B 1 331 ? 2.447 -17.453 4.523 1 97.12 331 ALA B N 1
ATOM 5385 C CA . ALA B 1 331 ? 3.137 -16.422 5.289 1 97.12 331 ALA B CA 1
ATOM 5386 C C . ALA B 1 331 ? 3.072 -16.719 6.785 1 97.12 331 ALA B C 1
ATOM 5388 O O . ALA B 1 331 ? 2.033 -17.141 7.297 1 97.12 331 ALA B O 1
ATOM 5389 N N . VAL B 1 332 ? 4.172 -16.531 7.465 1 98.06 332 VAL B N 1
ATOM 5390 C CA . VAL B 1 332 ? 4.273 -16.656 8.914 1 98.06 332 VAL B CA 1
ATOM 5391 C C . VAL B 1 332 ? 4.883 -15.391 9.508 1 98.06 332 VAL B C 1
ATOM 5393 O O . VAL B 1 332 ? 5.941 -14.938 9.07 1 98.06 332 VAL B O 1
ATOM 5396 N N . ARG B 1 333 ? 4.164 -14.836 10.445 1 97.62 333 ARG B N 1
ATOM 5397 C CA . ARG B 1 333 ? 4.734 -13.703 11.172 1 97.62 333 ARG B CA 1
ATOM 5398 C C . ARG B 1 333 ? 5.766 -14.172 12.195 1 97.62 333 ARG B C 1
ATOM 5400 O O . ARG B 1 333 ? 5.438 -14.93 13.109 1 97.62 333 ARG B O 1
ATOM 5407 N N . LEU B 1 334 ? 6.965 -13.664 12.07 1 97.38 334 LEU B N 1
ATOM 5408 C CA . LEU B 1 334 ? 8.047 -14.141 12.93 1 97.38 334 LEU B CA 1
ATOM 5409 C C . LEU B 1 334 ? 8.086 -13.352 14.234 1 97.38 334 LEU B C 1
ATOM 5411 O O . LEU B 1 334 ? 7.586 -12.227 14.305 1 97.38 334 LEU B O 1
ATOM 5415 N N . THR B 1 335 ? 8.625 -14 15.219 1 93.25 335 THR B N 1
ATOM 5416 C CA . THR B 1 335 ? 8.836 -13.391 16.531 1 93.25 335 THR B CA 1
ATOM 5417 C C . THR B 1 335 ? 10.328 -13.281 16.844 1 93.25 335 THR B C 1
ATOM 5419 O O . THR B 1 335 ? 11.164 -13.695 16.031 1 93.25 335 THR B O 1
ATOM 5422 N N . GLU B 1 336 ? 10.648 -12.68 17.953 1 87.69 336 GLU B N 1
ATOM 5423 C CA . GLU B 1 336 ? 12.039 -12.508 18.344 1 87.69 336 GLU B CA 1
ATOM 5424 C C . GLU B 1 336 ? 12.766 -13.844 18.391 1 87.69 336 GLU B C 1
ATOM 5426 O O . GLU B 1 336 ? 13.969 -13.914 18.125 1 87.69 336 GLU B O 1
ATOM 5431 N N . ARG B 1 337 ? 12.117 -14.922 18.625 1 85.31 337 ARG B N 1
ATOM 5432 C CA . ARG B 1 337 ? 12.703 -16.25 18.734 1 85.31 337 ARG B CA 1
ATOM 5433 C C . ARG B 1 337 ? 13.156 -16.766 17.375 1 85.31 337 ARG B C 1
ATOM 5435 O O . ARG B 1 337 ? 13.938 -17.703 17.281 1 85.31 337 ARG B O 1
ATOM 5442 N N . ASP B 1 338 ? 12.68 -16.094 16.312 1 90.38 338 ASP B N 1
ATOM 5443 C CA . ASP B 1 338 ? 12.93 -16.578 14.953 1 90.38 338 ASP B CA 1
ATOM 5444 C C . ASP B 1 338 ? 14.016 -15.75 14.273 1 90.38 338 ASP B C 1
ATOM 5446 O O . ASP B 1 338 ? 14.102 -15.711 13.047 1 90.38 338 ASP B O 1
ATOM 5450 N N . GLY B 1 339 ? 14.758 -14.992 15.016 1 86.19 339 GLY B N 1
ATOM 5451 C CA . GLY B 1 339 ? 15.75 -14.078 14.484 1 86.19 339 GLY B CA 1
ATOM 5452 C C . GLY B 1 339 ? 16.781 -14.758 13.609 1 86.19 339 GLY B C 1
ATOM 5453 O O . GLY B 1 339 ? 17.406 -14.125 12.758 1 86.19 339 GLY B O 1
ATOM 5454 N N . HIS B 1 340 ? 16.922 -16.078 13.664 1 89.5 340 HIS B N 1
ATOM 5455 C CA . HIS B 1 340 ? 17.969 -16.812 12.969 1 89.5 340 HIS B CA 1
ATOM 5456 C C . HIS B 1 340 ? 17.469 -17.328 11.625 1 89.5 340 HIS B C 1
ATOM 5458 O O . HIS B 1 340 ? 18.266 -17.844 10.828 1 89.5 340 HIS B O 1
ATOM 5464 N N . VAL B 1 341 ? 16.25 -17.219 11.344 1 95.06 341 VAL B N 1
ATOM 5465 C CA . VAL B 1 341 ? 15.648 -17.797 10.148 1 95.06 341 VAL B CA 1
ATOM 5466 C C . VAL B 1 341 ? 16.141 -17.047 8.914 1 95.06 341 VAL B C 1
ATOM 5468 O O . VAL B 1 341 ? 16.203 -15.812 8.922 1 95.06 341 VAL B O 1
ATOM 5471 N N . ALA B 1 342 ? 16.5 -17.781 7.898 1 94.56 342 ALA B N 1
ATOM 5472 C CA . ALA B 1 342 ? 16.984 -17.203 6.641 1 94.56 342 ALA B CA 1
ATOM 5473 C C . ALA B 1 342 ? 16.297 -17.859 5.445 1 94.56 342 ALA B C 1
ATOM 5475 O O . ALA B 1 342 ? 15.727 -18.953 5.57 1 94.56 342 ALA B O 1
ATOM 5476 N N . SER B 1 343 ? 16.328 -17.188 4.398 1 93.12 343 SER B N 1
ATOM 5477 C CA . SER B 1 343 ? 15.844 -17.781 3.16 1 93.12 343 SER B CA 1
ATOM 5478 C C . SER B 1 343 ? 16.594 -19.062 2.828 1 93.12 343 SER B C 1
ATOM 5480 O O . SER B 1 343 ? 17.812 -19.125 2.971 1 93.12 343 SER B O 1
ATOM 5482 N N . GLY B 1 344 ? 15.859 -20.047 2.418 1 94.44 344 GLY B N 1
ATOM 5483 C CA . GLY B 1 344 ? 16.453 -21.328 2.094 1 94.44 344 GLY B CA 1
ATOM 5484 C C . GLY B 1 344 ? 16.406 -22.312 3.242 1 94.44 344 GLY B C 1
ATOM 5485 O O . GLY B 1 344 ? 16.609 -23.516 3.045 1 94.44 344 GLY B O 1
ATOM 5486 N N . ASP B 1 345 ? 16.156 -21.875 4.422 1 96.44 345 ASP B N 1
ATOM 5487 C CA . ASP B 1 345 ? 16.125 -22.734 5.594 1 96.44 345 ASP B CA 1
ATOM 5488 C C . ASP B 1 345 ? 14.977 -23.734 5.512 1 96.44 345 ASP B C 1
ATOM 5490 O O . ASP B 1 345 ? 13.906 -23.406 4.992 1 96.44 345 ASP B O 1
ATOM 5494 N N . HIS B 1 346 ? 15.234 -24.906 5.961 1 97.12 346 HIS B N 1
ATOM 5495 C CA . HIS B 1 346 ? 14.188 -25.906 6.195 1 97.12 346 HIS B CA 1
ATOM 5496 C C . HIS B 1 346 ? 13.609 -25.766 7.605 1 97.12 346 HIS B C 1
ATOM 5498 O O . HIS B 1 346 ? 14.352 -25.844 8.586 1 97.12 346 HIS B O 1
ATOM 5504 N N . VAL B 1 347 ? 12.297 -25.562 7.699 1 96.88 347 VAL B N 1
ATOM 5505 C CA . VAL B 1 347 ? 11.688 -25.266 8.992 1 96.88 347 VAL B CA 1
ATOM 5506 C C . VAL B 1 347 ? 10.422 -26.094 9.172 1 96.88 347 VAL B C 1
ATOM 5508 O O . VAL B 1 347 ? 9.898 -26.656 8.203 1 96.88 347 VAL B O 1
ATOM 5511 N N . GLY B 1 348 ? 10.023 -26.219 10.453 1 96.75 348 GLY B N 1
ATOM 5512 C CA . GLY B 1 348 ? 8.719 -26.781 10.766 1 96.75 348 GLY B CA 1
ATOM 5513 C C . GLY B 1 348 ? 7.629 -25.719 10.844 1 96.75 348 GLY B C 1
ATOM 5514 O O . GLY B 1 348 ? 7.895 -24.578 11.188 1 96.75 348 GLY B O 1
ATOM 5515 N N . PHE B 1 349 ? 6.426 -26.109 10.445 1 96.62 349 PHE B N 1
ATOM 5516 C CA . PHE B 1 349 ? 5.258 -25.234 10.414 1 96.62 349 PHE B CA 1
ATOM 5517 C C . PHE B 1 349 ? 4.168 -25.766 11.344 1 96.62 349 PHE B C 1
ATOM 5519 O O . PHE B 1 349 ? 3.805 -26.938 11.281 1 96.62 349 PHE B O 1
ATOM 5526 N N . ALA B 1 350 ? 3.713 -24.938 12.25 1 97.62 350 ALA B N 1
ATOM 5527 C CA . ALA B 1 350 ? 2.605 -25.25 13.156 1 97.62 350 ALA B CA 1
ATOM 5528 C C . ALA B 1 350 ? 1.599 -24.109 13.195 1 97.62 350 ALA B C 1
ATOM 5530 O O . ALA B 1 350 ? 1.911 -22.984 12.797 1 97.62 350 ALA B O 1
ATOM 5531 N N . PHE B 1 351 ? 0.351 -24.438 13.562 1 97.69 351 PHE B N 1
ATOM 5532 C CA . PHE B 1 351 ? -0.687 -23.406 13.633 1 97.69 351 PHE B CA 1
ATOM 5533 C C . PHE B 1 351 ? -1.701 -23.734 14.719 1 97.69 351 PHE B C 1
ATOM 5535 O O . PHE B 1 351 ? -1.718 -24.859 15.242 1 97.69 351 PHE B O 1
ATOM 5542 N N . ASP B 1 352 ? -2.482 -22.766 15.102 1 97.25 352 ASP B N 1
ATOM 5543 C CA . ASP B 1 352 ? -3.576 -22.922 16.062 1 97.25 352 ASP B CA 1
ATOM 5544 C C . ASP B 1 352 ? -4.84 -23.438 15.367 1 97.25 352 ASP B C 1
ATOM 5546 O O . ASP B 1 352 ? -5.535 -22.688 14.688 1 97.25 352 ASP B O 1
ATOM 5550 N N . ALA B 1 353 ? -5.211 -24.625 15.648 1 96.62 353 ALA B N 1
ATOM 5551 C CA . ALA B 1 353 ? -6.336 -25.281 14.992 1 96.62 353 ALA B CA 1
ATOM 5552 C C . ALA B 1 353 ? -7.637 -24.531 15.234 1 96.62 353 ALA B C 1
ATOM 5554 O O . ALA B 1 353 ? -8.531 -24.531 14.391 1 96.62 353 ALA B O 1
ATOM 5555 N N . ALA B 1 354 ? -7.707 -23.844 16.344 1 96 354 ALA B N 1
ATOM 5556 C CA . ALA B 1 354 ? -8.93 -23.141 16.719 1 96 354 ALA B CA 1
ATOM 5557 C C . ALA B 1 354 ? -9.125 -21.891 15.875 1 96 354 ALA B C 1
ATOM 5559 O O . ALA B 1 354 ? -10.219 -21.328 15.828 1 96 354 ALA B O 1
ATOM 5560 N N . GLN B 1 355 ? -8.047 -21.453 15.25 1 96.31 355 GLN B N 1
ATOM 5561 C CA . GLN B 1 355 ? -8.094 -20.188 14.531 1 96.31 355 GLN B CA 1
ATOM 5562 C C . GLN B 1 355 ? -8.008 -20.406 13.023 1 96.31 355 GLN B C 1
ATOM 5564 O O . GLN B 1 355 ? -7.598 -19.516 12.289 1 96.31 355 GLN B O 1
ATOM 5569 N N . THR B 1 356 ? -8.398 -21.547 12.586 1 97.75 356 THR B N 1
ATOM 5570 C CA . THR B 1 356 ? -8.312 -21.875 11.164 1 97.75 356 THR B CA 1
ATOM 5571 C C . THR B 1 356 ? -9.648 -21.594 10.469 1 97.75 356 THR B C 1
ATOM 5573 O O . THR B 1 356 ? -10.648 -21.297 11.125 1 97.75 356 THR B O 1
ATOM 5576 N N . HIS B 1 357 ? -9.641 -21.578 9.18 1 98.12 357 HIS B N 1
ATOM 5577 C CA . HIS B 1 357 ? -10.805 -21.547 8.297 1 98.12 357 HIS B CA 1
ATOM 5578 C C . HIS B 1 357 ? -10.859 -22.812 7.438 1 98.12 357 HIS B C 1
ATOM 5580 O O . HIS B 1 357 ? -9.836 -23.438 7.188 1 98.12 357 HIS B O 1
ATOM 5586 N N . LEU B 1 358 ? -12.023 -23.156 7.07 1 98.12 358 LEU B N 1
ATOM 5587 C CA . LEU B 1 358 ? -12.18 -24.344 6.23 1 98.12 358 LEU B CA 1
ATOM 5588 C C . LEU B 1 358 ? -13.133 -24.062 5.07 1 98.12 358 LEU B C 1
ATOM 5590 O O . LEU B 1 358 ? -14.18 -23.438 5.254 1 98.12 358 LEU B O 1
ATOM 5594 N N . PHE B 1 359 ? -12.758 -24.516 3.918 1 98.19 359 PHE B N 1
ATOM 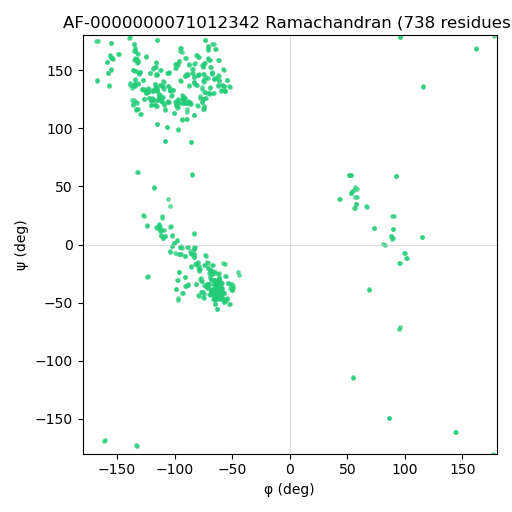5595 C CA . PHE B 1 359 ? -13.523 -24.281 2.703 1 98.19 359 PHE B CA 1
ATOM 5596 C C . PHE B 1 359 ? -13.812 -25.594 1.982 1 98.19 359 PHE B C 1
ATOM 5598 O O . PHE B 1 359 ? -12.945 -26.469 1.91 1 98.19 359 PHE B O 1
ATOM 5605 N N . HIS B 1 360 ? -14.977 -25.688 1.433 1 97 360 HIS B N 1
ATOM 5606 C CA . HIS B 1 360 ? -15.312 -26.812 0.555 1 97 360 HIS B CA 1
ATOM 5607 C C . HIS B 1 360 ? -14.508 -26.75 -0.737 1 97 360 HIS B C 1
ATOM 5609 O O . HIS B 1 360 ? -13.797 -25.781 -0.991 1 97 360 HIS B O 1
ATOM 5615 N N . ALA B 1 361 ? -14.633 -27.797 -1.499 1 94.5 361 ALA B N 1
ATOM 5616 C CA . ALA B 1 361 ? -13.914 -27.875 -2.768 1 94.5 361 ALA B CA 1
ATOM 5617 C C . ALA B 1 361 ? -14.336 -26.766 -3.719 1 94.5 361 ALA B C 1
ATOM 5619 O O . ALA B 1 361 ? -13.539 -26.297 -4.535 1 94.5 361 ALA B O 1
ATOM 5620 N N . ASP B 1 362 ? -15.5 -26.312 -3.49 1 95.06 362 ASP B N 1
ATOM 5621 C CA . ASP B 1 362 ? -16 -25.266 -4.379 1 95.06 362 ASP B CA 1
ATOM 5622 C C . ASP B 1 362 ? -15.617 -23.875 -3.871 1 95.06 362 ASP B C 1
ATOM 5624 O O . ASP B 1 362 ? -15.977 -22.859 -4.477 1 95.06 362 ASP B O 1
ATOM 5628 N N . GLY B 1 363 ? -14.961 -23.828 -2.738 1 97 363 GLY B N 1
ATOM 5629 C CA . GLY B 1 363 ? -14.43 -22.578 -2.232 1 97 363 GLY B CA 1
ATOM 5630 C C . GLY B 1 363 ? -15.305 -21.938 -1.164 1 97 363 GLY B C 1
ATOM 5631 O O . GLY B 1 363 ? -14.906 -20.969 -0.525 1 97 363 GLY B O 1
ATOM 5632 N N . GLN B 1 364 ? -16.516 -22.5 -0.921 1 97.56 364 GLN B N 1
ATOM 5633 C CA . GLN B 1 364 ? -17.406 -21.938 0.079 1 97.56 364 GLN B CA 1
ATOM 5634 C C . GLN B 1 364 ? -16.922 -22.234 1.492 1 97.56 364 GLN B C 1
ATOM 5636 O O . GLN B 1 364 ? -16.453 -23.344 1.766 1 97.56 364 GLN B O 1
ATOM 5641 N N . ALA B 1 365 ? -17.094 -21.297 2.311 1 98.06 365 ALA B N 1
ATOM 5642 C CA . ALA B 1 365 ? -16.609 -21.438 3.678 1 98.06 365 ALA B CA 1
ATOM 5643 C C . ALA B 1 365 ? -17.547 -22.297 4.52 1 98.06 365 ALA B C 1
ATOM 5645 O O . ALA B 1 365 ? -18.766 -22.281 4.301 1 98.06 365 ALA B O 1
ATOM 5646 N N . LEU B 1 366 ? -16.953 -23.031 5.438 1 96.5 366 LEU B N 1
ATOM 5647 C CA . LEU B 1 366 ? -17.719 -23.703 6.484 1 96.5 366 LEU B CA 1
ATOM 5648 C C . LEU B 1 366 ? -17.766 -22.859 7.75 1 96.5 366 LEU B C 1
ATOM 5650 O O . LEU B 1 366 ? -16.781 -22.219 8.125 1 96.5 366 LEU B O 1
ATOM 5654 N N . SER B 1 367 ? -18.875 -22.859 8.406 1 93.62 367 SER B N 1
ATOM 5655 C CA . SER B 1 367 ? -19 -22.141 9.672 1 93.62 367 SER B CA 1
ATOM 5656 C C . SER B 1 367 ? -18.438 -22.969 10.82 1 93.62 367 SER B C 1
ATOM 5658 O O . SER B 1 367 ? -18.672 -24.172 10.914 1 93.62 367 SER B O 1
ATOM 5660 N N . PRO B 1 368 ? -17.734 -22.297 11.648 1 93.5 368 PRO B N 1
ATOM 5661 C CA . PRO B 1 368 ? -17.219 -23.016 12.805 1 93.5 368 PRO B CA 1
ATOM 5662 C C . PRO B 1 368 ? -18.312 -23.422 13.797 1 93.5 368 PRO B C 1
ATOM 5664 O O . PRO B 1 368 ? -19.406 -22.859 13.773 1 93.5 368 PRO B O 1
ATOM 5667 N N . ILE B 1 369 ? -18.016 -24.469 14.656 1 86.69 369 ILE B N 1
ATOM 5668 C CA . ILE B 1 369 ? -18.969 -24.969 15.641 1 86.69 369 ILE B CA 1
ATOM 5669 C C . ILE B 1 369 ? -19.281 -23.875 16.656 1 86.69 369 ILE B C 1
ATOM 5671 O O . ILE B 1 369 ? -20.438 -23.688 17.047 1 86.69 369 ILE B O 1
ATOM 5675 N N . HIS B 1 370 ? -18.188 -23.25 17.391 1 72.56 370 HIS B N 1
ATOM 5676 C CA . HIS B 1 370 ? -18.438 -22.266 18.422 1 72.56 370 HIS B CA 1
ATOM 5677 C C . HIS B 1 370 ? -18.094 -20.859 17.938 1 72.56 370 HIS B C 1
ATOM 5679 O O . HIS B 1 370 ? -18.078 -19.906 18.734 1 72.56 370 HIS B O 1
ATOM 5685 N N . GLY B 1 371 ? -18.375 -20.625 16.859 1 55.41 371 GLY B N 1
ATOM 5686 C CA . GLY B 1 371 ? -17.984 -19.281 16.453 1 55.41 371 GLY B CA 1
ATOM 5687 C C . GLY B 1 371 ? -19.141 -18.438 15.969 1 55.41 371 GLY B C 1
ATOM 5688 O O . GLY B 1 371 ? -20.203 -18.969 15.609 1 55.41 371 GLY B O 1
#

InterPro domains:
  IPR003439 ABC transporter-like, ATP-binding domain [PF00005] (21-162)
  IPR003439 ABC transporter-like, ATP-binding domain [PS50893] (5-235)
  IPR003593 AAA+ ATPase domain [SM00382] (29-212)
  IPR008995 Molybdate/tungstate binding, C-terminal [SSF50331] (237-366)
  IPR012340 Nucleic acid-binding, OB-fold [G3DSA:2.40.50.140] (293-351)
  IPR013611 Transport-associated OB, type 2 [PF08402] (286-359)
  IPR015855 ABC transporter, maltose/maltodextrin import, MalK-like [cd03301] (5-217)
  IPR017871 ABC transporter-like, conserved site [PS00211] (135-149)
  IPR027417 P-loop containing nucleoside triphosphate hydrolase [G3DSA:3.40.50.300] (2-239)
  IPR027417 P-loop containing nucleoside triphosphate hydrolase [SSF52540] (5-243)
  IPR047641 ABC transporter, ATP-binding protein MalK/UgpC-like [PTHR43875] (4-364)

pLDDT: mean 92.75, std 6.01, range [54.59, 98.5]

Sequence (742 aa):
MPASLELRDIRKDYAGKQIIKGVSLSVAPSEFLVLVGPSGCGKSTLLRMIAGLEEISSGDLYFDDQRVNDWDPARRRIGMVFQSYALYPHMTVAENIGFGLKLAKKPRAEREQRVDEALRILQLESLRDAKPSQLSGGQRQRVAIGRAIVRKPNAFLFDEPLSNLDAALRIQMRMEIGRLHQRLQNTVVYVTHDQVEAMTLADRIVVLEGGVIRQVGVPLDLYRRPANRFVAGFIGTPTMGFLSVMAIAQSADGLTVELPGPADTTVTVTVPFHLDTPPSGESMTLGIRPEHCHLVEPDDGLLSGTVIMLERLGADTFAFLDLPGSDGTVAVRLTERDGHVASGDHVGFAFDAAQTHLFHADGQALSPIHGMPASLELRDIRKDYAGKQIIKGVSLSVAPSEFLVLVGPSGCGKSTLLRMIAGLEEISSGDLYFDDQRVNDWDPARRRIGMVFQSYALYPHMTVAENIGFGLKLAKKPRAEREQRVDEALRILQLESLRDAKPSQLSGGQRQRVAIGRAIVRKPNAFLFDEPLSNLDAALRIQMRMEIGRLHQRLQNTVVYVTHDQVEAMTLADRIVVLEGGVIRQVGVPLDLYRRPANRFVAGFIGTPTMGFLSVMAIAQSADGLTVELPGPADTTVTVTVPFHLDTPPSGESMTLGIRPEHCHLVEPDDGLLSGTVIMLERLGADTFAFLDLPGSDGTVAVRLTERDGHVASGDHVGFAFDAAQTHLFHADGQALSPIHG

Radius of gyration: 27.41 Å; Cα contacts (8 Å, |Δi|>4): 1721; chains: 2; bounding box: 71×78×73 Å

Organism: NCBI:txid2759526

Solvent-accessible surface area (backbone atoms only — not comparable to full-atom values): 38262 Å² total; per-residue (Å²): 117,43,37,28,40,37,35,43,43,29,24,30,64,57,96,85,44,69,43,31,67,45,38,64,49,77,43,54,58,40,31,35,36,21,43,34,43,54,71,86,22,36,67,66,58,52,52,28,36,75,50,39,78,36,80,70,67,39,61,46,38,24,52,62,90,41,76,46,77,84,45,52,39,80,75,65,41,59,18,64,33,48,56,81,40,76,70,56,68,90,30,27,44,45,47,48,27,30,41,66,41,54,76,68,64,51,56,67,70,57,42,52,51,38,37,51,49,36,26,56,77,61,70,37,60,92,41,38,78,36,37,56,87,76,46,54,73,68,51,44,46,43,47,27,48,27,40,22,52,51,69,62,40,30,30,39,36,34,44,32,64,57,72,78,51,30,67,64,55,37,56,52,48,52,50,49,52,48,51,48,40,71,72,66,40,39,12,34,42,34,35,40,65,51,61,67,59,41,36,46,61,28,59,30,35,36,37,32,52,77,15,32,76,68,48,73,39,42,41,62,48,43,59,76,57,33,61,24,50,65,48,35,41,62,47,52,88,72,36,42,15,42,33,44,28,27,32,60,41,70,57,97,77,16,28,29,28,36,51,45,56,62,93,87,51,86,40,69,49,66,29,48,30,72,68,97,57,84,52,82,53,48,62,29,36,38,34,40,43,23,87,47,31,43,79,42,55,46,90,74,26,76,37,52,31,33,29,71,38,60,40,55,59,73,89,49,36,37,37,28,25,47,39,60,51,36,70,60,57,35,45,28,48,54,54,84,91,48,72,80,69,49,65,68,40,74,34,6,37,41,65,47,50,85,64,50,45,42,21,45,76,87,27,43,44,58,67,48,70,92,104,117,44,37,28,40,37,36,42,43,30,23,32,64,57,96,85,46,70,42,31,66,47,38,63,49,75,42,54,57,40,32,36,35,22,43,33,44,53,71,87,22,36,67,67,57,52,52,29,36,75,50,39,78,35,81,70,67,40,61,44,41,23,51,61,90,40,76,45,79,84,45,52,39,81,75,64,40,58,19,65,33,49,56,82,39,74,73,53,68,90,31,26,44,45,48,48,27,31,41,66,42,54,75,68,64,51,54,66,70,58,40,51,51,38,36,51,50,35,25,55,76,62,70,37,60,95,42,38,77,36,35,56,87,77,44,54,74,69,53,42,46,44,45,27,48,27,38,24,52,49,69,62,41,32,30,39,37,33,43,33,65,58,73,78,50,30,67,64,55,35,54,53,48,52,51,50,52,48,50,48,41,70,72,67,40,40,12,32,44,35,35,41,66,51,60,68,58,41,35,46,61,28,59,29,36,36,36,33,53,77,16,31,75,70,47,72,40,41,42,61,47,42,59,76,57,32,60,25,51,65,49,36,42,62,46,50,89,72,38,42,15,41,32,44,28,26,32,60,42,70,57,97,77,17,29,29,28,36,51,44,57,64,93,88,51,87,41,71,50,64,28,47,29,72,67,97,58,85,50,83,52,49,61,30,35,38,33,39,43,23,86,45,31,42,80,43,56,45,89,72,25,76,36,50,32,33,28,70,41,60,40,55,60,72,91,46,35,36,37,30,25,47,40,61,50,35,70,60,56,32,45,28,49,56,53,84,89,48,72,80,69,49,64,67,38,74,34,6,37,40,64,47,49,85,66,50,44,44,22,44,76,86,28,43,45,58,66,49,71,93,105

Nearest PDB structures (foldseek):
  3pux-assembly1_B  TM=9.006E-01  e=1.485E-47  Escherichia coli K-12
  4khz-assembly1_B  TM=9.118E-01  e=8.271E-47  Escherichia coli DH1
  4jbw-assembly2_C  TM=8.984E-01  e=1.826E-43  Escherichia coli K-12
  2it1-assembly1_B  TM=9.081E-01  e=4.472E-42  Pyrococcus horikoshii
  2yyz-assembly1_A  TM=9.060E-01  e=6.014E-42  Thermotoga maritima MSB8

Foldseek 3Di:
DAWKKWWFQWWDDDPHATLAGTDTDIFDQLFAEEEAEDPSSCLVVVLCQLLQNHATPDTFMDTHNDTCNPPHNVVQQEFEQEQVLPFDQVAFLLCRLLVVVVVVVHDPVLSVVLSCVLCVLLVNNVRRGPGPVPDDLLRSLSSSVSNRPSSPGSEYEYDAHCVPDDDVSSVVVLVSVQVSSVVSSHHYYYYHNDQVSCLRRGCKYFYGGNNYTQDIHHSVCLAQPPFFQVSQQRHDVVGKWKAKWWFPFADPQATKIWGFDDPVDTQIDGAQFDDPDTGDGAIKMKIAAQAFKAWDACVPASWKFFFADWDDDPVWIWTWTDTGRIPGTHIHIYDPVCVPDDGGDMIGMYGDRHRMWMAHPVGGTTDGPPD/DAWKKWWFQWWDDDPHATLAGTDTDIFDQLFAEEEAEDPSSCLVVVLCQLLQNHATPDTFMDTHNDTCNPPHNVVQQEFEQEQVLPFDQVAFLLCRLLVVVVVVVHDPVLSVVLSVVLCVLLVNNVRRGPGPVPDDLLRSLSSSVSNRPSSPGSEYEYDAHCVPDDDVSSVVVLVSVQVSSVVSSHGYYYYHNDQVSCLRRGCKYFYGGNNYTQDIHHSVCLAQPPFFQVSQQRHDVVGKWKAKWWFPFADPQATKIWGFDDPVDTQIDGAQFDDPDTGDGAIKMKIAAQAFKAWDACVPASWKFFFADWDDDPVWIWTWTDTGRIPGTHIHIYDPVCVPDDGGDMIGMYGDRHRMWMHHPVGGTTDGPPD